Protein AF-A0A1A8WHJ1-F1 (afdb_monomer)

Mean predicted aligned error: 18.3 Å

Secondary structure (DSSP, 8-state):
-TTHHHHHHHHHHHHT-HHHHHH-HHHHHHHHHHHHHT-----TTGGG---HHHHHHHHHHHHHHHHIIIIIGGGGT-S-GGG-HHHHHHHHHHHHHHHHTT--HHHHHHHHHHHHHHHHHHHSTT-SSS--------HHHHHHHHHHHHHHHHHHHHHHHHHSS--TTHHHHHHHHHHHHHHHHHHHTTTTSTTTHHHHHHHIIIIIS-HHHHHHHHHH-HHHHHHHHHHHHSPPPPPPPPP---------------------------------THHHHHHHHHHHHHHHHHHH-GGGGG-HHHHHHHHHH--TTGGGGGGGGTTS-TTSTTHHHHHHHHHHHHHHHHHHHT-S-HHHHHHHHHHHHHHHHHHHHHHHT-SB--GGGHHHHHHHHHHHHHHHHHHT--S------SB-SSHHHHHHHHHHHHHHHHHHH--TTTT-HHHHHHHHHHHHHHHHHHHHHHEEEE-TTS-EEEES-TTT----GGGSTHHHHHHTT----S-PPPHHHHHHHTEEPHHHHHHHHHHHHHHHS----SS-----HHHHHHHHHHHHHHHHHHHHHHHHHSS-TTS--S-----------STTSSHHHHHHHS-PPPPPP--PPP-------

Radius of gyration: 35.3 Å; Cα contacts (8 Å, |Δi|>4): 463; chains: 1; bounding box: 83×111×104 Å

Structure (mmCIF, N/CA/C/O backbone):
data_AF-A0A1A8WHJ1-F1
#
_entry.id   AF-A0A1A8WHJ1-F1
#
loop_
_atom_site.group_PDB
_atom_site.id
_atom_site.type_symbol
_atom_site.label_atom_id
_atom_site.label_a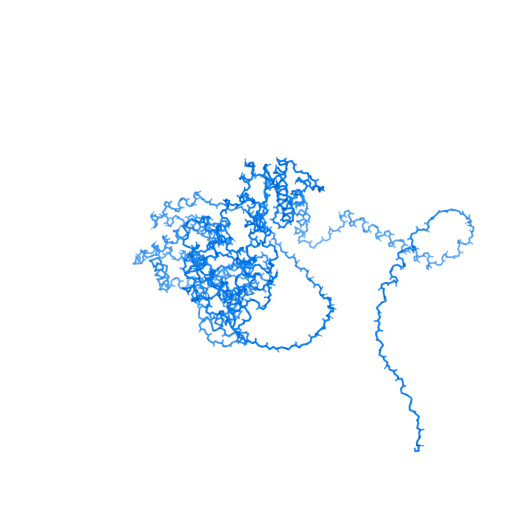lt_id
_atom_site.label_comp_id
_atom_site.label_asym_id
_atom_site.label_entity_id
_atom_site.label_seq_id
_atom_site.pdbx_PDB_ins_code
_atom_site.Cartn_x
_atom_site.Cartn_y
_atom_site.Cartn_z
_atom_site.occupancy
_atom_site.B_iso_or_equiv
_atom_site.auth_seq_id
_atom_site.auth_comp_id
_atom_site.auth_asym_id
_atom_site.auth_atom_id
_atom_site.pdbx_PDB_model_num
ATOM 1 N N . MET A 1 1 ? -6.835 -17.954 8.188 1.00 33.59 1 MET A N 1
ATOM 2 C CA . MET A 1 1 ? -8.173 -18.446 8.589 1.00 33.59 1 MET A CA 1
ATOM 3 C C . MET A 1 1 ? -8.312 -18.670 10.099 1.00 33.59 1 MET A C 1
ATOM 5 O O . MET A 1 1 ? -9.349 -18.301 10.617 1.00 33.59 1 MET A O 1
ATOM 9 N N . ALA A 1 2 ? -7.313 -19.176 10.844 1.00 36.56 2 ALA A N 1
ATOM 10 C CA . ALA A 1 2 ? -7.459 -19.392 12.301 1.00 36.56 2 ALA A CA 1
ATOM 11 C C . ALA A 1 2 ? -7.577 -18.104 13.159 1.00 36.56 2 ALA A C 1
ATOM 13 O O . ALA A 1 2 ? -8.288 -18.106 14.158 1.00 36.56 2 ALA A O 1
ATOM 14 N N . ASN A 1 3 ? -6.933 -16.998 12.761 1.00 49.59 3 ASN A N 1
ATOM 15 C CA . ASN A 1 3 ? -6.899 -15.758 13.562 1.00 49.59 3 ASN A CA 1
ATOM 16 C C . ASN A 1 3 ? -8.090 -14.814 13.323 1.00 49.59 3 ASN A C 1
ATOM 18 O O . ASN A 1 3 ? -8.398 -13.987 14.173 1.00 49.59 3 ASN A O 1
ATOM 22 N N . GLU A 1 4 ? -8.775 -14.943 12.184 1.00 54.66 4 GLU A N 1
ATOM 23 C CA . GLU A 1 4 ? -9.920 -14.096 11.813 1.00 54.66 4 GLU A CA 1
ATOM 24 C C . GLU A 1 4 ? -11.105 -14.295 12.769 1.00 54.66 4 GLU A C 1
ATOM 26 O O . GLU A 1 4 ? -11.817 -13.347 13.082 1.00 54.66 4 GLU A O 1
ATOM 31 N N . ASN A 1 5 ? -11.210 -15.495 13.344 1.00 78.44 5 ASN A N 1
ATOM 32 C CA . ASN A 1 5 ? -12.205 -15.822 14.355 1.00 78.44 5 ASN A CA 1
ATOM 33 C C . ASN A 1 5 ? -11.970 -15.096 15.696 1.00 78.44 5 ASN A C 1
ATOM 35 O O . ASN A 1 5 ? -12.920 -14.805 16.407 1.00 78.44 5 ASN A O 1
ATOM 39 N N . VAL A 1 6 ? -10.722 -14.755 16.055 1.00 91.31 6 VAL A N 1
ATOM 40 C CA . VAL A 1 6 ? -10.403 -14.192 17.384 1.00 91.31 6 VAL A CA 1
ATOM 41 C C . VAL A 1 6 ? -10.967 -12.782 17.557 1.00 91.31 6 VAL A C 1
ATOM 43 O O . VAL A 1 6 ? -11.547 -12.472 18.598 1.00 91.31 6 VAL A O 1
ATOM 46 N N . VAL A 1 7 ? -10.793 -11.929 16.545 1.00 91.88 7 VAL A N 1
ATOM 47 C CA . VAL A 1 7 ? -11.298 -10.549 16.570 1.00 91.88 7 VAL A CA 1
ATOM 48 C C . VAL A 1 7 ? -12.820 -10.553 16.526 1.00 91.88 7 VAL A C 1
ATOM 50 O O . VAL A 1 7 ? -13.457 -9.914 17.358 1.00 91.88 7 VAL A O 1
ATOM 53 N N . GLU A 1 8 ? -13.410 -11.312 15.601 1.00 90.38 8 GLU A N 1
ATOM 54 C CA . GLU A 1 8 ? -14.864 -11.379 15.444 1.00 90.38 8 GLU A CA 1
ATOM 55 C C . GLU A 1 8 ? -15.552 -11.931 16.704 1.00 90.38 8 GLU A C 1
ATOM 57 O O . GLU A 1 8 ? -16.544 -11.361 17.160 1.00 90.38 8 GLU A O 1
ATOM 62 N N . ASP A 1 9 ? -14.997 -12.979 17.321 1.00 91.00 9 ASP A N 1
ATOM 63 C CA . ASP A 1 9 ? -15.504 -13.537 18.578 1.00 91.00 9 ASP A CA 1
ATOM 64 C C . ASP A 1 9 ? -15.461 -12.515 19.720 1.00 91.00 9 ASP A C 1
ATOM 66 O O . ASP A 1 9 ? -16.411 -12.412 20.500 1.00 91.00 9 ASP A O 1
ATOM 70 N N . ALA A 1 10 ? -14.372 -11.748 19.833 1.00 93.12 10 ALA A N 1
ATOM 71 C CA . ALA A 1 10 ? -14.242 -10.723 20.863 1.00 93.12 10 ALA A CA 1
ATOM 72 C C . ALA A 1 10 ? -15.206 -9.551 20.634 1.00 93.12 10 ALA A C 1
ATOM 74 O O . ALA A 1 10 ? -15.841 -9.092 21.583 1.00 93.12 10 ALA A O 1
ATOM 75 N N . LEU A 1 11 ? -15.364 -9.097 19.386 1.00 92.50 11 LEU A N 1
ATOM 76 C CA . LEU A 1 11 ? -16.303 -8.030 19.041 1.00 92.50 11 LEU A CA 1
ATOM 77 C C . LEU A 1 11 ? -17.757 -8.453 19.296 1.00 92.50 11 LEU A C 1
ATOM 79 O O . LEU A 1 11 ? -18.494 -7.696 19.921 1.00 92.50 11 LEU A O 1
ATOM 83 N N . LYS A 1 12 ? -18.151 -9.683 18.934 1.00 92.69 12 LYS A N 1
ATOM 84 C CA . LYS A 1 12 ? -19.489 -10.226 19.247 1.00 92.69 12 LYS A CA 1
ATOM 85 C C . LYS A 1 12 ? -19.781 -10.238 20.747 1.00 92.69 12 LYS A C 1
ATOM 87 O O . LYS A 1 12 ? -20.904 -9.964 21.162 1.00 92.69 12 LYS A O 1
ATOM 92 N N . LEU A 1 13 ? -18.783 -10.549 21.574 1.00 91.31 13 LEU A N 1
ATOM 93 C CA . LEU A 1 13 ? -18.932 -10.493 23.028 1.00 91.31 13 LEU A CA 1
ATOM 94 C C . LEU A 1 13 ? -19.053 -9.061 23.557 1.00 91.31 13 LEU A C 1
ATOM 96 O O . LEU A 1 13 ? -19.834 -8.819 24.477 1.00 91.31 13 LEU A O 1
ATOM 100 N N . LEU A 1 14 ? -18.309 -8.114 22.981 1.00 92.25 14 LEU A N 1
ATOM 101 C CA . LEU A 1 14 ? -18.441 -6.698 23.326 1.00 92.25 14 LEU A CA 1
ATOM 102 C C . LEU A 1 14 ? -19.831 -6.170 22.964 1.00 92.25 14 LEU A C 1
ATOM 104 O O . LEU A 1 14 ? -20.438 -5.469 23.766 1.00 92.25 14 LEU A O 1
ATOM 108 N N . GLU A 1 15 ? -20.379 -6.558 21.815 1.00 91.94 15 GLU A N 1
ATOM 109 C CA . GLU A 1 15 ? -21.731 -6.173 21.387 1.00 91.94 15 GLU A CA 1
ATOM 110 C C . GLU A 1 15 ? -22.835 -6.654 22.338 1.00 91.94 15 GLU A C 1
ATOM 112 O O . GLU A 1 15 ? -23.868 -5.998 22.463 1.00 91.94 15 GLU A O 1
ATOM 117 N N . GLN A 1 16 ? -22.614 -7.763 23.046 1.00 90.50 16 GLN A N 1
ATOM 118 C CA . GLN A 1 16 ? -23.532 -8.273 24.071 1.00 90.50 16 GLN A CA 1
ATOM 119 C C . GLN A 1 16 ? -23.391 -7.549 25.419 1.00 90.50 16 GLN A C 1
ATOM 121 O O . GLN A 1 16 ? -24.220 -7.729 26.309 1.00 90.50 16 GLN A O 1
ATOM 126 N N . ASN A 1 17 ? -22.344 -6.743 25.602 1.00 89.62 17 ASN A N 1
ATOM 127 C CA . ASN A 1 17 ? -22.079 -6.040 26.847 1.00 89.62 17 ASN A CA 1
ATOM 128 C C . ASN A 1 17 ? -22.761 -4.656 26.857 1.00 89.62 17 ASN A C 1
ATOM 130 O O . ASN A 1 17 ? -22.430 -3.762 26.076 1.00 89.62 17 ASN A O 1
ATOM 134 N N . GLU A 1 18 ? -23.698 -4.447 27.785 1.00 88.19 18 GLU A N 1
ATOM 135 C CA . GLU A 1 18 ? -24.443 -3.183 27.906 1.00 88.19 18 GLU A CA 1
ATOM 136 C C . GLU A 1 18 ? -23.536 -1.978 28.192 1.00 88.19 18 GLU A C 1
ATOM 138 O O . GLU A 1 18 ? -23.736 -0.892 27.647 1.00 88.19 18 GLU A O 1
ATOM 143 N N . ASN A 1 19 ? -22.496 -2.159 29.010 1.00 86.94 19 ASN A N 1
ATOM 144 C CA . ASN A 1 19 ? -21.530 -1.102 29.305 1.00 86.94 19 ASN A CA 1
ATOM 145 C C . ASN A 1 19 ? -20.746 -0.705 28.040 1.00 86.94 19 ASN A C 1
ATOM 147 O O . ASN A 1 19 ? -20.539 0.479 27.789 1.00 86.94 19 ASN A O 1
ATOM 151 N N . PHE A 1 20 ? -20.375 -1.673 27.198 1.00 90.94 20 PHE A N 1
ATOM 152 C CA . PHE A 1 20 ? -19.722 -1.404 25.919 1.00 90.94 20 PHE A CA 1
ATOM 153 C C . PHE A 1 20 ? -20.630 -0.649 24.949 1.00 90.94 20 PHE A C 1
ATOM 155 O O . PHE A 1 20 ? -20.268 0.432 24.479 1.00 90.94 20 PHE A O 1
ATOM 162 N N . THR A 1 21 ? -21.823 -1.178 24.683 1.00 90.25 21 THR A N 1
ATOM 163 C CA . THR A 1 21 ? -22.760 -0.582 23.719 1.00 90.25 21 THR A CA 1
ATOM 164 C C . THR A 1 21 ? -23.226 0.817 24.140 1.00 90.25 21 THR A C 1
ATOM 166 O O . THR A 1 21 ? -23.457 1.679 23.288 1.00 90.25 21 THR A O 1
ATOM 169 N N . SER A 1 22 ? -23.296 1.087 25.449 1.00 86.25 22 SER A N 1
ATOM 170 C CA . SER A 1 22 ? -23.684 2.391 25.999 1.00 86.25 22 SER A CA 1
ATOM 171 C C . SER A 1 22 ? -22.540 3.394 26.163 1.00 86.25 22 SER A C 1
ATOM 173 O O . SER A 1 22 ? -22.824 4.592 26.165 1.00 86.25 22 SER A O 1
ATOM 175 N N . LYS A 1 23 ? -21.268 2.982 26.264 1.00 87.06 23 LYS A N 1
ATOM 176 C CA . LYS A 1 23 ? -20.134 3.913 26.468 1.00 87.06 23 LYS A CA 1
ATOM 177 C C . LYS A 1 23 ? -19.210 4.075 25.265 1.00 87.06 23 LYS A C 1
ATOM 179 O O . LYS A 1 23 ? -18.592 5.125 25.126 1.00 87.06 23 LYS A O 1
ATOM 184 N N . SER A 1 24 ? -19.126 3.087 24.379 1.00 90.12 24 SER A N 1
ATOM 185 C CA . SER A 1 24 ? -18.225 3.143 23.226 1.00 90.12 24 SER A CA 1
ATOM 186 C C . SER A 1 24 ? -18.753 4.092 22.144 1.00 90.12 24 SER A C 1
ATOM 188 O O . SER A 1 24 ? -19.655 3.752 21.376 1.00 90.12 24 SER A O 1
ATOM 190 N N . ASN A 1 25 ? -18.175 5.293 22.059 1.00 88.44 25 ASN A N 1
ATOM 191 C CA . ASN A 1 25 ? -18.531 6.283 21.035 1.00 88.44 25 ASN A CA 1
ATOM 192 C C . ASN A 1 25 ? -18.249 5.770 19.617 1.00 88.44 25 ASN A C 1
ATOM 194 O O . ASN A 1 25 ? -19.084 5.931 18.727 1.00 88.44 25 ASN A O 1
ATOM 198 N N . LEU A 1 26 ? -17.115 5.088 19.428 1.00 90.88 26 LEU A N 1
ATOM 199 C CA . LEU A 1 26 ? -16.756 4.448 18.164 1.00 90.88 26 LEU A CA 1
ATOM 200 C C . LEU A 1 26 ? -17.817 3.426 17.730 1.00 90.88 26 LEU A C 1
ATOM 202 O O . LEU A 1 26 ? -18.279 3.462 16.591 1.00 90.88 26 LEU A O 1
ATOM 206 N N . PHE A 1 27 ? -18.248 2.549 18.643 1.00 91.69 27 PHE A N 1
ATOM 207 C CA . PHE A 1 27 ? -19.274 1.548 18.345 1.00 91.69 27 PHE A CA 1
ATOM 208 C C . PHE A 1 27 ? -20.622 2.188 17.990 1.00 91.69 27 PHE A C 1
ATOM 210 O O . PHE A 1 27 ? -21.226 1.830 16.979 1.00 91.69 27 PHE A O 1
ATOM 217 N N . LYS A 1 28 ? -21.079 3.170 18.779 1.00 89.06 28 LYS A N 1
ATOM 218 C CA . LYS A 1 28 ? -22.327 3.901 18.498 1.00 89.06 28 LYS A CA 1
ATOM 219 C C . LYS A 1 28 ? -22.298 4.552 17.121 1.00 89.06 28 LYS A C 1
ATOM 221 O O . LYS A 1 28 ? -23.267 4.445 16.373 1.00 89.06 28 LYS A O 1
ATOM 226 N N . LEU A 1 29 ? -21.183 5.194 16.776 1.00 87.00 29 LEU A N 1
ATOM 227 C CA . LEU A 1 29 ? -21.024 5.816 15.473 1.00 87.00 29 LEU A CA 1
ATOM 228 C C . LEU A 1 29 ? -21.054 4.771 14.353 1.00 87.00 29 LEU A C 1
ATOM 230 O O . LEU A 1 29 ? -21.821 4.925 13.407 1.00 87.00 29 LEU A O 1
ATOM 234 N N . TYR A 1 30 ? -20.286 3.683 14.471 1.00 89.44 30 TYR A N 1
ATOM 235 C CA . TYR A 1 30 ? -20.320 2.590 13.494 1.00 89.44 30 TYR A CA 1
ATOM 236 C C . TYR A 1 30 ? -21.727 2.030 13.307 1.00 89.44 30 TYR A C 1
ATOM 238 O O . TYR A 1 30 ? -22.128 1.798 12.169 1.00 89.44 30 TYR A O 1
ATOM 246 N N . LYS A 1 31 ? -22.496 1.859 14.388 1.00 87.94 31 LYS A N 1
ATOM 247 C CA . LYS A 1 31 ? -23.885 1.400 14.323 1.00 87.94 31 LYS A CA 1
ATOM 248 C C . LYS A 1 31 ? -24.751 2.337 13.475 1.00 87.94 31 LYS A C 1
ATOM 250 O O . LYS A 1 31 ? -25.370 1.872 12.524 1.00 87.94 31 LYS A O 1
ATOM 255 N N . ILE A 1 32 ? -24.713 3.646 13.731 1.00 82.88 32 ILE A N 1
ATOM 256 C CA . ILE A 1 32 ? -25.469 4.646 12.951 1.00 82.88 32 ILE A CA 1
ATOM 257 C C . ILE A 1 32 ? -25.046 4.652 11.479 1.00 82.88 32 ILE A C 1
ATOM 259 O O . ILE A 1 32 ? -25.886 4.684 10.573 1.00 82.88 32 ILE A O 1
ATOM 263 N N . LEU A 1 33 ? -23.737 4.610 11.223 1.00 81.56 33 LEU A N 1
ATOM 264 C CA . LEU A 1 33 ? -23.197 4.583 9.865 1.00 81.56 33 LEU A CA 1
ATOM 265 C C . LEU A 1 33 ? -23.611 3.301 9.122 1.00 81.56 33 LEU A C 1
ATOM 267 O O . LEU A 1 33 ? -23.949 3.353 7.941 1.00 81.56 33 LEU A O 1
ATOM 271 N N . ASN A 1 34 ? -23.628 2.156 9.808 1.00 83.00 34 ASN A N 1
ATOM 272 C CA . ASN A 1 34 ? -24.046 0.869 9.253 1.00 83.00 34 ASN A CA 1
ATOM 273 C C . ASN A 1 34 ? -25.552 0.806 8.977 1.00 83.00 34 ASN A C 1
ATOM 275 O O . ASN A 1 34 ? -25.943 0.311 7.922 1.00 83.00 34 ASN A O 1
ATOM 279 N N . GLU A 1 35 ? -26.385 1.326 9.881 1.00 79.50 35 GLU A N 1
ATOM 280 C CA . GLU A 1 35 ? -27.836 1.434 9.677 1.00 79.50 35 GLU A CA 1
ATOM 281 C C . GLU A 1 35 ? -28.146 2.292 8.447 1.00 79.50 35 GLU A C 1
ATOM 283 O O . GLU A 1 35 ? -28.945 1.898 7.599 1.00 79.50 35 GLU A O 1
ATOM 288 N N . SER A 1 36 ? -27.432 3.410 8.290 1.00 67.31 36 SER A N 1
ATOM 289 C CA . SER A 1 36 ? -27.535 4.282 7.113 1.00 67.31 36 SER A CA 1
ATOM 290 C C . SER A 1 36 ? -27.131 3.540 5.828 1.00 67.31 36 SER A C 1
ATOM 292 O O . SER A 1 36 ? -27.851 3.568 4.828 1.00 67.31 36 SER A O 1
ATOM 294 N N . TYR A 1 37 ? -26.034 2.775 5.878 1.00 64.50 37 TYR A N 1
ATOM 295 C CA . TYR A 1 37 ? -25.508 2.005 4.743 1.00 64.50 37 TYR A CA 1
ATOM 296 C C . TYR A 1 37 ? -26.489 0.961 4.177 1.00 64.50 37 TYR A C 1
ATOM 298 O O . TYR A 1 37 ? -26.406 0.605 3.003 1.00 64.50 37 TYR A O 1
ATOM 306 N N . GLY A 1 38 ? -27.434 0.474 4.989 1.00 58.09 38 GLY A N 1
ATOM 307 C CA . GLY A 1 38 ? -28.444 -0.508 4.580 1.00 58.09 38 GLY A CA 1
ATOM 308 C C . GLY A 1 38 ? -29.696 0.073 3.911 1.00 58.09 38 GLY A C 1
ATOM 309 O O . GLY A 1 38 ? -30.545 -0.692 3.453 1.00 58.09 38 GLY A O 1
ATOM 310 N N . THR A 1 39 ? -29.861 1.399 3.851 1.00 57.88 39 THR A N 1
ATOM 311 C CA . THR A 1 39 ? -31.121 2.006 3.390 1.00 57.88 39 THR A CA 1
ATOM 312 C C . THR A 1 39 ? -31.128 2.306 1.884 1.00 57.88 39 THR A C 1
ATOM 314 O O . THR A 1 39 ? -30.307 3.048 1.348 1.00 57.88 39 THR A O 1
ATOM 317 N N . HIS A 1 40 ? -32.118 1.765 1.165 1.00 56.53 40 HIS A N 1
ATOM 318 C CA . HIS A 1 40 ? -32.286 1.937 -0.286 1.00 56.53 40 HIS A CA 1
ATOM 319 C C . HIS A 1 40 ? -32.917 3.278 -0.689 1.00 56.53 40 HIS A C 1
ATOM 321 O O . HIS A 1 40 ? -33.698 3.325 -1.637 1.00 56.53 40 HIS A O 1
ATOM 327 N N . ILE A 1 41 ? -32.603 4.378 -0.006 1.00 59.56 41 ILE A N 1
ATOM 328 C CA . ILE A 1 41 ? -33.187 5.674 -0.366 1.00 59.56 41 ILE A CA 1
ATOM 329 C C . ILE A 1 41 ? -32.531 6.141 -1.679 1.00 59.56 41 ILE A C 1
ATOM 331 O O . ILE A 1 41 ? -31.319 6.366 -1.705 1.00 59.56 41 ILE A O 1
ATOM 335 N N . PRO A 1 42 ? -33.273 6.245 -2.799 1.00 58.28 42 PRO A N 1
ATOM 336 C CA . PRO A 1 42 ? -32.710 6.697 -4.062 1.00 58.28 42 PRO A CA 1
ATOM 337 C C . PRO A 1 42 ? -32.362 8.175 -3.956 1.00 58.28 42 PRO A C 1
ATOM 339 O O . PRO A 1 42 ? -33.173 8.974 -3.489 1.00 58.28 42 PRO A O 1
ATOM 342 N N . THR A 1 43 ? -31.184 8.553 -4.440 1.00 60.25 43 THR A N 1
ATOM 343 C CA . THR A 1 43 ? -30.739 9.942 -4.380 1.00 60.25 43 THR A CA 1
ATOM 344 C C . THR A 1 43 ? -30.365 10.480 -5.764 1.00 60.25 43 THR A C 1
ATOM 346 O O . THR A 1 43 ? -29.796 9.752 -6.587 1.00 60.25 43 THR A O 1
ATOM 349 N N . PRO A 1 44 ? -30.664 11.758 -6.073 1.00 60.34 44 PRO A N 1
ATOM 350 C CA . PRO A 1 44 ? -30.485 12.296 -7.423 1.00 60.34 44 PRO A CA 1
ATOM 351 C C . PRO A 1 44 ? -29.032 12.306 -7.921 1.00 60.34 44 PRO A C 1
ATOM 353 O O . PRO A 1 44 ? -28.806 12.201 -9.127 1.00 60.34 44 PRO A O 1
ATOM 356 N N . LYS A 1 45 ? -28.036 12.438 -7.028 1.00 62.16 45 LYS A N 1
ATOM 357 C CA . LYS A 1 45 ? -26.615 12.511 -7.420 1.00 62.16 45 LYS A CA 1
ATOM 358 C C . LYS A 1 45 ? -25.998 11.131 -7.661 1.00 62.16 45 LYS A C 1
ATOM 360 O O . LYS A 1 45 ? -25.186 10.995 -8.574 1.00 62.16 45 LYS A O 1
ATOM 365 N N . CYS A 1 46 ? -26.408 10.113 -6.903 1.00 62.81 46 CYS A N 1
ATOM 366 C CA . CYS A 1 46 ? -25.836 8.765 -6.979 1.00 62.81 46 CYS A CA 1
ATOM 367 C C . CYS A 1 46 ? -26.463 7.869 -8.051 1.00 62.81 46 CYS A C 1
ATOM 369 O O . CYS A 1 46 ? -25.835 6.909 -8.488 1.00 62.81 46 CYS A O 1
ATOM 371 N N . ASN A 1 47 ? -27.665 8.196 -8.533 1.00 59.50 47 ASN A N 1
ATOM 372 C CA . ASN A 1 47 ? -28.354 7.417 -9.570 1.00 59.50 47 ASN A CA 1
ATOM 373 C C . ASN A 1 47 ? -27.709 7.517 -10.972 1.00 59.50 47 ASN A C 1
ATOM 375 O O . ASN A 1 47 ? -28.157 6.845 -11.896 1.00 59.50 47 ASN A O 1
ATOM 379 N N . LYS A 1 48 ? -26.663 8.340 -11.151 1.00 56.75 48 LYS A N 1
ATOM 380 C CA . LYS A 1 48 ? -25.878 8.416 -12.400 1.00 56.75 48 LYS A CA 1
ATOM 381 C C . LYS A 1 48 ? -24.811 7.322 -12.521 1.00 56.75 48 LYS A C 1
ATOM 383 O O . LYS A 1 48 ? -24.205 7.190 -13.581 1.00 56.75 48 LYS A O 1
ATOM 388 N N . VAL A 1 49 ? -24.551 6.573 -11.451 1.00 59.91 49 VAL A N 1
ATOM 389 C CA . VAL A 1 49 ? -23.585 5.470 -11.447 1.00 59.91 49 VAL A CA 1
ATOM 390 C C . VAL A 1 49 ? -24.328 4.173 -11.752 1.00 59.91 49 VAL A C 1
ATOM 392 O O . VAL A 1 49 ? -25.317 3.876 -11.095 1.00 59.91 49 VAL A O 1
ATOM 395 N N . SER A 1 50 ? -23.879 3.408 -12.748 1.00 57.03 50 SER A N 1
ATOM 396 C CA . SER A 1 50 ? -24.555 2.176 -13.185 1.00 57.03 50 SER A CA 1
ATOM 397 C C . SER A 1 50 ? -24.143 0.923 -12.404 1.00 57.03 50 SER A C 1
ATOM 399 O O . SER A 1 50 ? -24.873 -0.064 -12.413 1.00 57.03 50 SER A O 1
ATOM 401 N N . ASP A 1 51 ? -22.988 0.933 -11.729 1.00 67.12 51 ASP A N 1
ATOM 402 C CA . ASP A 1 51 ? -22.522 -0.206 -10.930 1.00 67.12 51 ASP A CA 1
ATOM 403 C C . ASP A 1 51 ? -23.200 -0.213 -9.550 1.00 67.12 51 ASP A C 1
ATOM 405 O O . ASP A 1 51 ? -22.931 0.641 -8.701 1.00 67.12 51 ASP A O 1
ATOM 409 N N . LEU A 1 52 ? -24.054 -1.215 -9.313 1.00 64.31 52 LEU A N 1
ATOM 410 C CA . LEU A 1 52 ? -24.760 -1.439 -8.046 1.00 64.31 52 LEU A CA 1
ATOM 411 C C . LEU A 1 52 ? -23.820 -1.480 -6.831 1.00 64.31 52 LEU A C 1
ATOM 413 O O . LEU A 1 52 ? -24.213 -1.033 -5.752 1.00 64.31 52 LEU A O 1
ATOM 417 N N . LYS A 1 53 ? -22.575 -1.951 -6.998 1.00 67.50 53 LYS A N 1
ATOM 418 C CA . LYS A 1 53 ? -21.575 -1.964 -5.919 1.00 67.50 53 LYS A CA 1
ATOM 419 C C . LYS A 1 53 ? -21.121 -0.558 -5.532 1.00 67.50 53 LYS A C 1
ATOM 421 O O . LYS A 1 53 ? -20.723 -0.347 -4.398 1.00 67.50 53 LYS A O 1
ATOM 426 N N . VAL A 1 54 ? -21.195 0.409 -6.440 1.00 68.38 54 VAL A N 1
ATOM 427 C CA . VAL A 1 54 ? -20.782 1.800 -6.197 1.00 68.38 54 VAL A CA 1
ATOM 428 C C . VAL A 1 54 ? -21.953 2.658 -5.715 1.00 68.38 54 VAL A C 1
ATOM 430 O O . VAL A 1 54 ? -21.772 3.560 -4.896 1.00 68.38 54 VAL A O 1
ATOM 433 N N . ILE A 1 55 ? -23.172 2.340 -6.163 1.00 72.94 55 ILE A N 1
ATOM 434 C CA . ILE A 1 55 ? -24.397 3.047 -5.765 1.00 72.94 55 ILE A CA 1
ATOM 435 C C . ILE A 1 55 ? -24.592 3.027 -4.241 1.00 72.94 55 ILE A C 1
ATOM 437 O O . ILE A 1 55 ? -24.961 4.052 -3.669 1.00 72.94 55 ILE A O 1
ATOM 441 N N . GLN A 1 56 ? -24.333 1.896 -3.575 1.00 72.31 56 GLN A N 1
ATOM 442 C CA . GLN A 1 56 ? -24.579 1.755 -2.132 1.00 72.31 56 GLN A CA 1
ATOM 443 C C . GLN A 1 56 ? -23.650 2.628 -1.266 1.00 72.31 56 GLN A C 1
ATOM 445 O O . GLN A 1 56 ? -24.160 3.450 -0.497 1.00 72.31 56 GLN A O 1
ATOM 450 N N . PRO A 1 57 ? -22.312 2.581 -1.434 1.00 70.06 57 PRO A N 1
ATOM 451 C CA . PRO A 1 57 ? -21.417 3.551 -0.810 1.00 70.06 57 PRO A CA 1
ATOM 452 C C . PRO A 1 57 ? -21.789 5.001 -1.128 1.00 70.06 57 PRO A C 1
ATOM 454 O O . PRO A 1 57 ? -21.777 5.834 -0.231 1.00 70.06 57 PRO A O 1
ATOM 457 N N . CYS A 1 58 ? -22.174 5.309 -2.374 1.00 72.62 58 CYS A N 1
ATOM 458 C CA . CYS A 1 58 ? -22.574 6.664 -2.762 1.00 72.62 58 CYS A CA 1
ATOM 459 C C . CYS A 1 58 ? -23.772 7.181 -1.951 1.00 72.62 58 CYS A C 1
ATOM 461 O O . CYS A 1 58 ? -23.738 8.291 -1.423 1.00 72.62 58 CYS A O 1
ATOM 463 N N . ARG A 1 59 ? -24.827 6.372 -1.821 1.00 73.94 59 ARG A N 1
ATOM 464 C CA . ARG A 1 59 ? -26.028 6.745 -1.056 1.00 73.94 59 ARG A CA 1
ATOM 465 C C . ARG A 1 59 ? -25.723 6.902 0.427 1.00 73.94 59 ARG A C 1
ATOM 467 O O . ARG A 1 59 ? -26.149 7.874 1.046 1.00 73.94 59 ARG A O 1
ATOM 474 N N . SER A 1 60 ? -24.920 5.986 0.962 1.00 73.50 60 SER A N 1
ATOM 475 C CA . SER A 1 60 ? -24.439 6.042 2.345 1.00 73.50 60 SER A CA 1
ATOM 476 C C . SER A 1 60 ? -23.693 7.344 2.612 1.00 73.50 60 SER A C 1
ATOM 478 O O . SER A 1 60 ? -23.925 8.004 3.619 1.00 73.50 60 SER A O 1
ATOM 480 N N . LEU A 1 61 ? -22.840 7.759 1.676 1.00 74.38 61 LEU A N 1
ATOM 481 C CA . LEU A 1 61 ? -22.093 9.004 1.776 1.00 74.38 61 LEU A CA 1
ATOM 482 C C . LEU A 1 61 ? -22.987 10.235 1.864 1.00 74.38 61 LEU A C 1
ATOM 484 O O . LEU A 1 61 ? -22.743 11.102 2.697 1.00 74.38 61 LEU A O 1
ATOM 488 N N . GLU A 1 62 ? -24.037 10.318 1.054 1.00 75.50 62 GLU A N 1
ATOM 489 C CA . GLU A 1 62 ? -24.962 11.450 1.134 1.00 75.50 62 GLU A CA 1
ATOM 490 C C . GLU A 1 62 ? -25.731 11.486 2.454 1.00 75.50 62 GLU A C 1
ATOM 492 O O . GLU A 1 62 ? -25.950 12.561 3.012 1.00 75.50 62 GLU A O 1
ATOM 497 N N . GLN A 1 63 ? -26.098 10.328 2.996 1.00 72.62 63 GLN A N 1
ATOM 498 C CA . GLN A 1 63 ? -26.727 10.264 4.313 1.00 72.62 63 GLN A CA 1
ATOM 499 C C . GLN A 1 63 ? -25.771 10.704 5.420 1.00 72.62 63 GLN A C 1
ATOM 501 O O . GLN A 1 63 ? -26.153 11.508 6.268 1.00 72.62 63 GLN A O 1
ATOM 506 N N . ILE A 1 64 ? -24.511 10.264 5.363 1.00 76.25 64 ILE A N 1
ATOM 507 C CA . ILE A 1 64 ? -23.451 10.714 6.274 1.00 76.25 64 ILE A CA 1
ATOM 508 C C . ILE A 1 64 ? -23.302 12.235 6.210 1.00 76.25 64 ILE A C 1
ATOM 510 O O . ILE A 1 64 ? -23.228 12.893 7.246 1.00 76.25 64 ILE A O 1
ATOM 514 N N . MET A 1 65 ? -23.315 12.812 5.005 1.00 77.25 65 MET A N 1
ATOM 515 C CA . MET A 1 65 ? -23.241 14.262 4.822 1.00 77.25 65 MET A CA 1
ATOM 516 C C . MET A 1 65 ? -24.420 14.999 5.466 1.00 77.25 65 MET A C 1
ATOM 518 O O . MET A 1 65 ? -24.210 16.048 6.078 1.00 77.25 65 MET A O 1
ATOM 522 N N . ASN A 1 66 ? -25.638 14.467 5.330 1.00 78.44 66 ASN A N 1
ATOM 523 C CA . ASN A 1 66 ? -26.857 15.089 5.853 1.00 78.44 66 ASN A CA 1
ATOM 524 C C . ASN A 1 66 ? -26.949 14.994 7.384 1.00 78.44 66 ASN A C 1
ATOM 526 O O . ASN A 1 66 ? -27.406 15.932 8.033 1.00 78.44 66 ASN A O 1
ATOM 530 N N . SER A 1 67 ? -26.476 13.890 7.962 1.00 76.25 67 SER A N 1
ATOM 531 C CA . SER A 1 67 ? -26.548 13.618 9.402 1.00 76.25 67 SER A CA 1
ATOM 532 C C . SER A 1 67 ? -25.346 14.147 10.196 1.00 76.25 67 SER A C 1
ATOM 534 O O . SER A 1 67 ? -25.351 14.083 11.427 1.00 76.25 67 SER A O 1
ATOM 536 N N . TRP A 1 68 ? -24.322 14.688 9.521 1.00 79.06 68 TRP A N 1
ATOM 537 C CA . TRP A 1 68 ? -23.028 15.028 10.125 1.00 79.06 68 TRP A CA 1
ATOM 538 C C . TRP A 1 68 ? -23.136 15.918 11.374 1.00 79.06 68 TRP A C 1
ATOM 540 O O . TRP A 1 68 ? -22.673 15.542 12.445 1.00 79.06 68 TRP A O 1
ATOM 550 N N . ASN A 1 69 ? -23.779 17.082 11.265 1.00 78.94 69 ASN A N 1
ATOM 551 C CA . ASN A 1 69 ? -23.796 18.062 12.359 1.00 78.94 69 ASN A CA 1
ATOM 552 C C . ASN A 1 69 ? -24.713 17.647 13.520 1.00 78.94 69 ASN A C 1
ATOM 554 O O . ASN A 1 69 ? -24.398 17.917 14.672 1.00 78.94 69 ASN A O 1
ATOM 558 N N . ASN A 1 70 ? -25.844 17.004 13.220 1.00 77.50 70 ASN A N 1
ATOM 559 C CA . ASN A 1 70 ? -26.902 16.767 14.207 1.00 77.50 70 ASN A CA 1
ATOM 560 C C . ASN A 1 70 ? -26.771 15.415 14.923 1.00 77.50 70 ASN A C 1
ATOM 562 O O . ASN A 1 70 ? -27.294 15.263 16.021 1.00 77.50 70 ASN A O 1
ATOM 566 N N . ILE A 1 71 ? -26.121 14.429 14.294 1.00 75.81 71 ILE A N 1
ATOM 567 C CA . ILE A 1 71 ? -26.053 13.047 14.794 1.00 75.81 71 ILE A CA 1
ATOM 568 C C . ILE A 1 71 ? -24.604 12.596 14.983 1.00 75.81 71 ILE A C 1
ATOM 570 O O . ILE A 1 71 ? -24.280 12.004 16.007 1.00 75.81 71 ILE A O 1
ATOM 574 N N . ILE A 1 72 ? -23.725 12.878 14.018 1.00 79.94 72 ILE A N 1
ATOM 575 C CA . ILE A 1 72 ? -22.347 12.365 14.039 1.00 79.94 72 ILE A CA 1
ATOM 576 C C . ILE A 1 72 ? -21.476 13.174 15.004 1.00 79.94 72 ILE A C 1
ATOM 578 O O . ILE A 1 72 ? -20.880 12.597 15.908 1.00 79.94 72 ILE A O 1
ATOM 582 N N . LEU A 1 73 ? -21.446 14.502 14.865 1.00 78.50 73 LEU A N 1
ATOM 583 C CA . LEU A 1 73 ? -20.587 15.380 15.667 1.00 78.50 73 LEU A CA 1
ATOM 584 C C . LEU A 1 73 ? -20.820 15.257 17.193 1.00 78.50 73 LEU A C 1
ATOM 586 O O . LEU A 1 73 ? -19.829 15.131 17.919 1.00 78.50 73 LEU A O 1
ATOM 590 N N . PRO A 1 74 ? -22.073 15.193 17.702 1.00 78.88 74 PRO A N 1
ATOM 591 C CA . PRO A 1 74 ? -22.324 15.051 19.139 1.00 78.88 74 PRO A CA 1
ATOM 592 C C . PRO A 1 74 ? -21.766 13.760 19.752 1.00 78.88 74 PRO A C 1
ATOM 594 O O . PRO A 1 74 ? -21.377 13.757 20.915 1.00 78.88 74 PRO A O 1
ATOM 597 N N . LEU A 1 75 ? -21.674 12.665 18.986 1.00 75.12 75 LEU A N 1
ATOM 598 C CA . LEU A 1 75 ? -21.160 11.384 19.490 1.00 75.12 75 LEU A CA 1
ATOM 599 C C . LEU A 1 75 ? -19.664 11.402 19.801 1.00 75.12 75 LEU A C 1
ATOM 601 O O . LEU A 1 75 ? -19.176 10.528 20.513 1.00 75.12 75 LEU A O 1
ATOM 605 N N . CYS A 1 76 ? -18.933 12.378 19.275 1.00 72.88 76 CYS A N 1
ATOM 606 C CA . CYS A 1 76 ? -17.500 12.504 19.504 1.00 72.88 76 CYS A CA 1
ATOM 607 C C . CYS A 1 76 ? -17.156 13.519 20.596 1.00 72.88 76 CYS A C 1
ATOM 609 O O . CYS A 1 76 ? -15.979 13.835 20.744 1.00 72.88 76 CYS A O 1
ATOM 611 N N . ASN A 1 77 ? -18.152 14.004 21.356 1.00 59.91 77 ASN A N 1
ATOM 612 C CA . ASN A 1 77 ? -17.986 14.964 22.454 1.00 59.91 77 ASN A CA 1
ATOM 613 C C . ASN A 1 77 ? -17.121 16.177 22.065 1.00 59.91 77 ASN A C 1
ATOM 615 O O . ASN A 1 77 ? -16.268 16.611 22.835 1.00 59.91 77 ASN A O 1
ATOM 619 N N . SER A 1 78 ? -17.301 16.690 20.846 1.00 53.75 78 SER A N 1
ATOM 620 C CA . SER A 1 78 ? -16.491 17.777 20.303 1.00 53.75 78 SER A CA 1
ATOM 621 C C . SER A 1 78 ? -17.381 18.932 19.854 1.00 53.75 78 SER A C 1
ATOM 623 O O . SER A 1 78 ? -18.293 18.742 19.052 1.00 53.75 78 SER A O 1
ATOM 625 N N . GLU A 1 79 ? -17.096 20.134 20.361 1.00 49.56 79 GLU A N 1
ATOM 626 C CA . GLU A 1 79 ? -17.712 21.389 19.902 1.00 49.56 79 GLU A CA 1
ATOM 627 C C . GLU A 1 79 ? -17.058 21.906 18.602 1.00 49.56 79 GLU A C 1
ATOM 629 O O . GLU A 1 79 ? -17.629 22.752 17.912 1.00 49.56 79 GLU A O 1
ATOM 634 N N . VAL A 1 80 ? -15.877 21.378 18.230 1.00 49.97 80 VAL A N 1
ATOM 635 C CA . VAL A 1 80 ? -15.042 21.865 17.120 1.00 49.97 80 VAL A CA 1
ATOM 636 C C . VAL A 1 80 ? -14.575 20.719 16.216 1.00 49.97 80 VAL A C 1
ATOM 638 O O . VAL A 1 80 ? -13.754 19.882 16.576 1.00 49.97 80 VAL A O 1
ATOM 641 N N . VAL A 1 81 ? -15.025 20.757 14.962 1.00 50.88 81 VAL A N 1
ATOM 642 C CA . VAL A 1 81 ? -14.737 19.787 13.889 1.00 50.88 81 VAL A CA 1
ATOM 643 C C . VAL A 1 81 ? -13.255 19.393 13.746 1.00 50.88 81 VAL A C 1
ATOM 645 O O . VAL A 1 81 ? -12.958 18.222 13.502 1.00 50.88 81 VAL A O 1
ATOM 648 N N . LYS A 1 82 ? -12.339 20.358 13.907 1.00 45.28 82 LYS A N 1
ATOM 649 C CA . LYS A 1 82 ? -10.899 20.232 13.617 1.00 45.28 82 LYS A CA 1
ATOM 650 C C . LYS A 1 82 ? -10.148 19.292 14.576 1.00 45.28 82 LYS A C 1
ATOM 652 O O . LYS A 1 82 ? -9.063 18.828 14.249 1.00 45.28 82 LYS A O 1
ATOM 657 N N . GLU A 1 83 ? -10.750 18.984 15.725 1.00 51.91 83 GLU A N 1
ATOM 658 C CA . GLU A 1 83 ? -10.208 18.085 16.756 1.00 51.91 83 GLU A CA 1
ATOM 659 C C . GLU A 1 83 ? -11.101 16.850 16.973 1.00 51.91 83 GLU A C 1
ATOM 661 O O . GLU A 1 83 ? -10.931 16.098 17.934 1.00 51.91 83 GLU A O 1
ATOM 666 N N . SER A 1 84 ? -12.095 16.626 16.103 1.00 61.16 84 SER A N 1
ATOM 667 C CA . SER A 1 84 ? -13.076 15.572 16.341 1.00 61.16 84 SER A CA 1
ATOM 668 C C . SER A 1 84 ? -12.526 14.190 15.965 1.00 61.16 84 SER A C 1
ATOM 670 O O . SER A 1 84 ? -12.282 13.884 14.795 1.00 61.16 84 SER A O 1
ATOM 672 N N . LYS A 1 85 ? -12.449 13.292 16.958 1.00 78.00 85 LYS A N 1
ATOM 673 C CA . LYS A 1 85 ? -12.251 11.839 16.764 1.00 78.00 85 LYS A CA 1
ATOM 674 C C . LYS A 1 85 ? -13.214 11.226 15.731 1.00 78.00 85 LYS A C 1
ATOM 676 O O . LYS A 1 85 ? -12.946 10.165 15.182 1.00 78.00 85 LYS A O 1
ATOM 681 N N . CYS A 1 86 ? -14.328 11.896 15.432 1.00 81.31 86 CYS A N 1
ATOM 682 C CA . CYS A 1 86 ? -15.295 11.505 14.407 1.00 81.31 86 CYS A CA 1
ATOM 683 C C . CYS A 1 86 ? -14.669 11.309 13.026 1.00 81.31 86 CYS A C 1
ATOM 685 O O . CYS A 1 86 ? -15.091 10.422 12.287 1.00 81.31 86 CYS A O 1
ATOM 687 N N . CYS A 1 87 ? -13.680 12.124 12.669 1.00 82.94 87 CYS A N 1
ATOM 688 C CA . CYS A 1 87 ? -13.012 12.020 11.379 1.00 82.94 87 CYS A CA 1
ATOM 689 C C . CYS A 1 87 ? -12.146 10.761 11.302 1.00 82.94 87 CYS A C 1
ATOM 691 O O . CYS A 1 87 ? -12.248 10.020 10.323 1.00 82.94 87 CYS A O 1
ATOM 693 N N . ASP A 1 88 ? -11.409 10.453 12.373 1.00 86.25 88 ASP A N 1
ATOM 694 C CA . ASP A 1 88 ? -10.702 9.179 12.519 1.00 86.25 88 ASP A CA 1
ATOM 695 C C . ASP A 1 88 ? -11.675 8.007 12.438 1.00 86.25 88 ASP A C 1
ATOM 697 O O . ASP A 1 88 ? -11.501 7.103 11.624 1.00 86.25 88 ASP A O 1
ATOM 701 N N . TYR A 1 89 ? -12.760 8.056 13.211 1.00 88.88 89 TYR A N 1
ATOM 702 C CA . TYR A 1 89 ? -13.758 6.993 13.225 1.00 88.88 89 TYR A CA 1
ATOM 703 C C . TYR A 1 89 ? -14.383 6.789 11.839 1.00 88.88 89 TYR A C 1
ATOM 705 O O . TYR A 1 89 ? -14.549 5.654 11.400 1.00 88.88 89 TYR A O 1
ATOM 713 N N . LEU A 1 90 ? -14.683 7.861 11.098 1.00 87.25 90 LEU A N 1
ATOM 714 C CA . LEU A 1 90 ? -15.222 7.749 9.743 1.00 87.25 90 LEU A CA 1
ATOM 715 C C . LEU A 1 90 ? -14.218 7.109 8.777 1.00 87.25 90 LEU A C 1
ATOM 717 O O . LEU A 1 90 ? -14.608 6.289 7.945 1.00 87.25 90 LEU A O 1
ATOM 721 N N . ILE A 1 91 ? -12.936 7.465 8.879 1.00 88.81 91 ILE A N 1
ATOM 722 C CA . ILE A 1 91 ? -11.867 6.876 8.063 1.00 88.81 91 ILE A CA 1
ATOM 723 C C . ILE A 1 91 ? -11.743 5.374 8.352 1.00 88.81 91 ILE A C 1
ATOM 725 O O . ILE A 1 91 ? -11.676 4.568 7.424 1.00 88.81 91 ILE A O 1
ATOM 729 N N . GLN A 1 92 ? -11.779 4.982 9.623 1.00 91.75 92 GLN A N 1
ATOM 730 C CA . GLN A 1 92 ? -11.662 3.579 10.031 1.00 91.75 92 GLN A CA 1
ATOM 731 C C . GLN A 1 92 ? -12.927 2.776 9.684 1.00 91.75 92 GLN A C 1
ATOM 733 O O . GLN A 1 92 ? -12.848 1.610 9.286 1.00 91.75 92 GLN A O 1
ATOM 738 N N . TRP A 1 93 ? -14.101 3.414 9.718 1.00 90.31 93 TRP A N 1
ATOM 739 C CA . TRP A 1 93 ? -15.339 2.845 9.185 1.00 90.31 93 TRP A CA 1
ATOM 740 C C . TRP A 1 93 ? -15.259 2.618 7.670 1.00 90.31 93 TRP A C 1
ATOM 742 O O . TRP A 1 93 ? -15.596 1.534 7.191 1.00 90.31 93 TRP A O 1
ATOM 752 N N . LEU A 1 94 ? -14.765 3.607 6.914 1.00 89.25 94 LEU A N 1
ATOM 753 C CA . LEU A 1 94 ? -14.544 3.499 5.471 1.00 89.25 94 LEU A CA 1
ATOM 754 C C . LEU A 1 94 ? -13.615 2.330 5.137 1.00 89.25 94 LEU A C 1
ATOM 756 O O . LEU A 1 94 ? -13.920 1.554 4.233 1.00 89.25 94 LEU A O 1
ATOM 760 N N . TYR A 1 95 ? -12.501 2.185 5.859 1.00 91.00 95 TYR A N 1
ATOM 761 C CA . TYR A 1 95 ? -11.591 1.055 5.677 1.00 91.00 95 TYR A CA 1
ATOM 762 C C . TYR A 1 95 ? -12.304 -0.280 5.906 1.00 91.00 95 TYR A C 1
ATOM 764 O O . TYR A 1 95 ? -12.169 -1.174 5.074 1.00 91.00 95 TYR A O 1
ATOM 772 N N . GLY A 1 96 ? -13.149 -0.379 6.940 1.00 90.12 96 GLY A N 1
ATOM 773 C CA . GLY A 1 96 ? -14.041 -1.525 7.148 1.00 90.12 96 GLY A CA 1
ATOM 774 C C . GLY A 1 96 ? -14.911 -1.823 5.924 1.00 90.12 96 GLY A C 1
ATOM 775 O O . GLY A 1 96 ? -14.903 -2.934 5.404 1.00 90.12 96 GLY A O 1
ATOM 776 N N . LYS A 1 97 ? -15.584 -0.806 5.373 1.00 87.06 97 LYS A N 1
ATOM 777 C CA . LYS A 1 97 ? -16.423 -0.981 4.176 1.00 87.06 97 LYS A CA 1
ATOM 778 C C . LYS A 1 97 ? -15.644 -1.380 2.933 1.00 87.06 97 LYS A C 1
ATOM 780 O O . LYS A 1 97 ? -16.156 -2.163 2.138 1.00 87.06 97 LYS A O 1
ATOM 785 N N . LEU A 1 98 ? -14.423 -0.880 2.755 1.00 86.81 98 LEU A N 1
ATOM 786 C CA . LEU A 1 98 ? -13.560 -1.278 1.641 1.00 86.81 98 LEU A CA 1
ATOM 787 C C . LEU A 1 98 ? -13.136 -2.751 1.732 1.00 86.81 98 LEU A C 1
ATOM 789 O O . LEU A 1 98 ? -13.022 -3.411 0.696 1.00 86.81 98 LEU A O 1
ATOM 793 N N . ILE A 1 99 ? -12.947 -3.269 2.949 1.00 87.44 99 ILE A N 1
ATOM 794 C CA . ILE A 1 99 ? -12.663 -4.686 3.201 1.00 87.44 99 ILE A CA 1
ATOM 795 C C . ILE A 1 99 ? -13.901 -5.530 2.858 1.00 87.44 99 ILE A C 1
ATOM 797 O O . ILE A 1 99 ? -13.812 -6.415 1.999 1.00 87.44 99 ILE A O 1
ATOM 801 N N . ASP A 1 100 ? -15.052 -5.196 3.451 1.00 84.50 100 ASP A N 1
ATOM 802 C CA . ASP A 1 100 ? -16.305 -5.960 3.342 1.00 84.50 100 ASP A CA 1
ATOM 803 C C . ASP A 1 100 ? -16.890 -5.950 1.921 1.00 84.50 100 ASP A C 1
ATOM 805 O O . ASP A 1 100 ? -17.395 -6.955 1.421 1.00 84.50 100 ASP A O 1
ATOM 809 N N . GLY A 1 101 ? -16.833 -4.800 1.244 1.00 75.81 101 GLY A N 1
ATOM 810 C CA . GLY A 1 101 ? -17.530 -4.575 -0.025 1.00 75.81 101 GLY A CA 1
ATOM 811 C C . GLY A 1 101 ? -16.920 -5.286 -1.234 1.00 75.81 101 GLY A C 1
ATOM 812 O O . GLY A 1 101 ? -17.523 -5.288 -2.311 1.00 75.81 101 GLY A O 1
ATOM 813 N N . ASN A 1 102 ? -15.731 -5.883 -1.077 1.00 71.69 102 ASN A N 1
ATOM 814 C CA . ASN A 1 102 ? -14.971 -6.552 -2.136 1.00 71.69 102 ASN A CA 1
ATOM 815 C C . ASN A 1 102 ? -14.986 -5.770 -3.468 1.00 71.69 102 ASN A C 1
ATOM 817 O O . ASN A 1 102 ? -15.334 -6.292 -4.537 1.00 71.69 102 ASN A O 1
ATOM 821 N N . PHE A 1 103 ? -14.690 -4.473 -3.369 1.00 77.69 103 PHE A N 1
ATOM 822 C CA . PHE A 1 103 ? -14.677 -3.559 -4.502 1.00 77.69 103 PHE A CA 1
ATOM 823 C C . PHE A 1 103 ? -13.494 -3.857 -5.421 1.00 77.69 103 PHE A C 1
ATOM 825 O O . PHE A 1 103 ? -12.434 -4.275 -4.970 1.00 77.69 103 PHE A O 1
ATOM 832 N N . ASN A 1 104 ? -13.663 -3.620 -6.722 1.00 74.12 104 ASN A N 1
ATOM 833 C CA . ASN A 1 104 ? -12.523 -3.580 -7.637 1.00 74.12 104 ASN A CA 1
ATOM 834 C C . ASN A 1 104 ? -11.721 -2.274 -7.425 1.00 74.12 104 ASN A C 1
ATOM 836 O O . ASN A 1 104 ? -12.128 -1.402 -6.647 1.00 74.12 104 ASN A O 1
ATOM 840 N N . TYR A 1 105 ? -10.589 -2.122 -8.109 1.00 75.69 105 TYR A N 1
ATOM 841 C CA . TYR A 1 105 ? -9.721 -0.954 -7.953 1.00 75.69 105 TYR A CA 1
ATOM 842 C C . TYR A 1 105 ? -10.435 0.354 -8.321 1.00 75.69 105 TYR A C 1
ATOM 844 O O . TYR A 1 105 ? -10.399 1.315 -7.552 1.00 75.69 105 TYR A O 1
ATOM 852 N N . SER A 1 106 ? -11.149 0.380 -9.450 1.00 74.06 106 SER A N 1
ATOM 853 C CA . SER A 1 106 ? -11.890 1.560 -9.924 1.00 74.06 106 SER A CA 1
ATOM 854 C C . SER A 1 106 ? -12.945 2.020 -8.918 1.00 74.06 106 SER A C 1
ATOM 856 O O . SER A 1 106 ? -13.041 3.205 -8.597 1.00 74.06 106 SER A O 1
ATOM 858 N N . ASN A 1 107 ? -13.709 1.072 -8.382 1.00 78.12 107 ASN A N 1
ATOM 859 C CA . ASN A 1 107 ? -14.750 1.318 -7.394 1.00 78.12 107 ASN A CA 1
ATOM 860 C C . ASN A 1 107 ? -14.127 1.798 -6.080 1.00 78.12 107 ASN A C 1
ATOM 862 O O . ASN A 1 107 ? -14.628 2.743 -5.479 1.00 78.12 107 ASN A O 1
ATOM 866 N N . SER A 1 108 ? -12.992 1.220 -5.677 1.00 81.50 108 SER A N 1
ATOM 867 C CA . SER A 1 108 ? -12.240 1.659 -4.497 1.00 81.50 108 SER A CA 1
ATOM 868 C C . SER A 1 108 ? -11.729 3.094 -4.654 1.00 81.50 108 SER A C 1
ATOM 870 O O . SER A 1 108 ? -11.914 3.901 -3.748 1.00 81.50 108 SER A O 1
ATOM 872 N N . ILE A 1 109 ? -11.154 3.456 -5.811 1.00 79.31 109 ILE A N 1
ATOM 873 C CA . ILE A 1 109 ? -10.761 4.843 -6.126 1.00 79.31 109 ILE A CA 1
ATOM 874 C C . ILE A 1 109 ? -11.955 5.775 -6.021 1.00 79.31 109 ILE A C 1
ATOM 876 O O . ILE A 1 109 ? -11.852 6.855 -5.439 1.00 79.31 109 ILE A O 1
ATOM 880 N N . TRP A 1 110 ? -13.072 5.379 -6.626 1.00 78.31 110 TRP A N 1
ATOM 881 C CA . TRP A 1 110 ? -14.269 6.197 -6.647 1.00 78.31 110 TRP A CA 1
ATOM 882 C C . TRP A 1 110 ? -14.761 6.465 -5.221 1.00 78.31 110 TRP A C 1
ATOM 884 O O . TRP A 1 110 ? -14.982 7.620 -4.862 1.00 78.31 110 TRP A O 1
ATOM 894 N N . ILE A 1 111 ? -14.824 5.422 -4.388 1.00 81.25 111 ILE A N 1
ATOM 895 C CA . ILE A 1 111 ? -15.189 5.516 -2.971 1.00 81.25 111 ILE A CA 1
ATOM 896 C C . ILE A 1 111 ? -14.208 6.434 -2.241 1.00 81.25 111 ILE A C 1
ATOM 898 O O . ILE A 1 111 ? -14.631 7.402 -1.614 1.00 81.25 111 ILE A O 1
ATOM 902 N N . TYR A 1 112 ? -12.902 6.201 -2.381 1.00 85.00 112 TYR A N 1
ATOM 903 C CA . TYR A 1 112 ? -11.882 7.048 -1.773 1.00 85.00 112 TYR A CA 1
ATOM 904 C C . TYR A 1 112 ? -12.045 8.519 -2.147 1.00 85.00 112 TYR A C 1
ATOM 906 O O . TYR A 1 112 ? -11.989 9.369 -1.270 1.00 85.00 112 TYR A O 1
ATOM 914 N N . ASN A 1 113 ? -12.272 8.833 -3.422 1.00 80.88 113 ASN A N 1
ATOM 915 C CA . ASN A 1 113 ? -12.462 10.208 -3.884 1.00 80.88 113 ASN A CA 1
ATOM 916 C C . ASN A 1 113 ? -13.759 10.8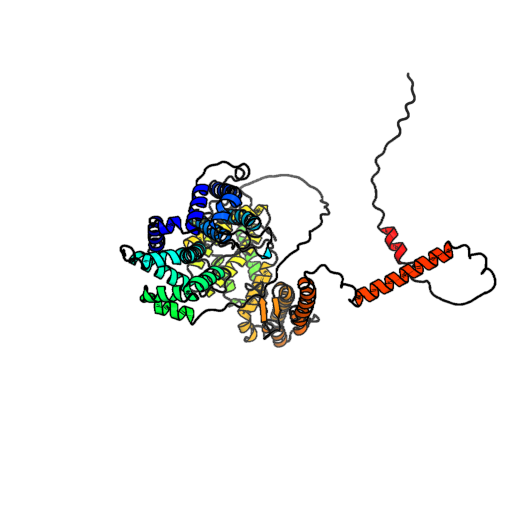25 -3.341 1.00 80.88 113 ASN A C 1
ATOM 918 O O . ASN A 1 113 ? -13.791 12.008 -3.001 1.00 80.88 113 ASN A O 1
ATOM 922 N N . ALA A 1 114 ? -14.829 10.039 -3.245 1.00 79.94 114 ALA A N 1
ATOM 923 C CA . ALA A 1 114 ? -16.098 10.505 -2.710 1.00 79.94 114 ALA A CA 1
ATOM 924 C C . ALA A 1 114 ? -15.983 10.832 -1.208 1.00 79.94 114 ALA A C 1
ATOM 926 O O . ALA A 1 114 ? -16.356 11.930 -0.792 1.00 79.94 114 ALA A O 1
ATOM 927 N N . PHE A 1 115 ? -15.369 9.946 -0.417 1.00 83.12 115 PHE A N 1
ATOM 928 C CA . PHE A 1 115 ? -15.060 10.208 0.994 1.00 83.12 115 PHE A CA 1
ATOM 929 C C . PHE A 1 115 ? -14.046 11.334 1.173 1.00 83.12 115 PHE A C 1
ATOM 931 O O . PHE A 1 115 ? -14.186 12.124 2.101 1.00 83.12 115 PHE A O 1
ATOM 938 N N . TRP A 1 116 ? -13.058 11.443 0.283 1.00 83.88 116 TRP A N 1
ATOM 939 C CA . TRP A 1 116 ? -12.061 12.510 0.312 1.00 83.88 116 TRP A CA 1
ATOM 940 C C . TRP A 1 116 ? -12.722 13.885 0.294 1.00 83.88 116 TRP A C 1
ATOM 942 O O . TRP A 1 116 ? -12.438 14.709 1.155 1.00 83.88 116 TRP A O 1
ATOM 952 N N . ASN A 1 117 ? -13.681 14.102 -0.612 1.00 78.81 117 ASN A N 1
ATOM 953 C CA . ASN A 1 117 ? -14.419 15.364 -0.681 1.00 78.81 117 ASN A CA 1
ATOM 954 C C . ASN A 1 117 ? -15.189 15.657 0.615 1.00 78.81 117 ASN A C 1
ATOM 956 O O . ASN A 1 117 ? -15.236 16.799 1.069 1.00 78.81 117 ASN A O 1
ATOM 960 N N . ILE A 1 118 ? -15.784 14.626 1.216 1.00 79.56 118 ILE A N 1
ATOM 961 C CA . ILE A 1 118 ? -16.582 14.762 2.437 1.00 79.56 118 ILE A CA 1
ATOM 962 C C . ILE A 1 118 ? -15.692 15.112 3.613 1.00 79.56 118 ILE A C 1
ATOM 964 O O . ILE A 1 118 ? -15.922 16.128 4.257 1.00 79.56 118 ILE A O 1
ATOM 968 N N . LEU A 1 119 ? -14.655 14.313 3.849 1.00 81.62 119 LEU A N 1
ATOM 969 C CA . LEU A 1 119 ? -13.681 14.543 4.903 1.00 81.62 119 LEU A CA 1
ATOM 970 C C . LEU A 1 119 ? -13.027 15.917 4.723 1.00 81.62 119 LEU A C 1
ATOM 972 O O . LEU A 1 119 ? -12.973 16.691 5.669 1.00 81.62 119 LEU A O 1
ATOM 976 N N . LYS A 1 120 ? -12.641 16.302 3.503 1.00 82.44 120 LYS A N 1
ATOM 977 C CA . LYS A 1 120 ? -12.053 17.619 3.233 1.00 82.44 120 LYS A CA 1
ATOM 978 C C . LYS A 1 120 ? -12.952 18.750 3.720 1.00 82.44 120 LYS A C 1
ATOM 980 O O . LYS A 1 120 ? -12.491 19.631 4.439 1.00 82.44 120 LYS A O 1
ATOM 985 N N . ILE A 1 121 ? -14.233 18.712 3.364 1.00 79.06 121 ILE A N 1
ATOM 986 C CA . ILE A 1 121 ? -15.195 19.752 3.744 1.00 79.06 121 ILE A CA 1
ATOM 987 C C . ILE A 1 121 ? -15.522 19.685 5.239 1.00 79.06 121 ILE A C 1
ATOM 989 O O . ILE A 1 121 ? -15.597 20.717 5.898 1.00 79.06 121 ILE A O 1
ATOM 993 N N . LYS A 1 122 ? -15.760 18.480 5.763 1.00 79.44 122 LYS A N 1
ATOM 994 C CA . LYS A 1 122 ? -16.377 18.256 7.074 1.00 79.44 122 LYS A CA 1
ATOM 995 C C . LYS A 1 122 ? -15.408 18.020 8.217 1.00 79.44 122 LYS A C 1
ATOM 997 O O . LYS A 1 122 ? -15.871 18.086 9.342 1.00 79.44 122 LYS A O 1
ATOM 1002 N N . CYS A 1 123 ? -14.144 17.727 7.942 1.00 77.38 123 CYS A N 1
ATOM 1003 C CA . CYS A 1 123 ? -13.105 17.453 8.937 1.00 77.38 123 CYS A CA 1
ATOM 1004 C C . CYS A 1 123 ? -11.973 18.477 8.896 1.00 77.38 123 CYS A C 1
ATOM 1006 O O . CYS A 1 123 ? -11.390 18.781 9.930 1.00 77.38 123 CYS A O 1
ATOM 1008 N N . TYR A 1 124 ? -11.689 19.045 7.720 1.00 75.50 124 TYR A N 1
ATOM 1009 C CA . TYR A 1 124 ? -10.527 19.920 7.524 1.00 75.50 124 TYR A CA 1
ATOM 1010 C C . TYR A 1 124 ? -10.894 21.290 6.948 1.00 75.50 124 TYR A C 1
ATOM 1012 O O . TYR A 1 124 ? -10.019 22.014 6.487 1.00 75.50 124 TYR A O 1
ATOM 1020 N N . ASN A 1 125 ? -12.180 21.663 6.949 1.00 74.38 125 ASN A N 1
ATOM 1021 C CA . ASN A 1 125 ? -12.676 22.965 6.477 1.00 74.38 125 ASN A CA 1
ATOM 1022 C C . ASN A 1 125 ? -12.177 23.369 5.073 1.00 74.38 125 ASN A C 1
ATOM 1024 O O . ASN A 1 125 ? -12.048 24.549 4.766 1.00 74.38 125 ASN A O 1
ATOM 1028 N N . GLY A 1 126 ? -11.889 22.394 4.209 1.00 66.81 126 GLY A N 1
ATOM 1029 C CA . GLY A 1 126 ? -11.351 22.630 2.871 1.00 66.81 126 GLY A CA 1
ATOM 1030 C C . GLY A 1 126 ? -9.825 22.743 2.773 1.00 66.81 126 GLY A C 1
ATOM 1031 O O . GLY A 1 126 ? -9.336 22.883 1.653 1.00 66.81 126 GLY A O 1
ATOM 1032 N N . ASN A 1 127 ? -9.079 22.647 3.877 1.00 66.56 127 ASN A N 1
ATOM 1033 C CA . ASN A 1 127 ? -7.617 22.713 3.894 1.00 66.56 127 ASN A CA 1
ATOM 1034 C C . ASN A 1 127 ? -6.988 21.372 3.474 1.00 66.56 127 ASN A C 1
ATOM 1036 O O . ASN A 1 127 ? -7.118 20.368 4.174 1.00 66.56 127 ASN A O 1
ATOM 1040 N N . ASP A 1 128 ? -6.280 21.361 2.343 1.00 63.72 128 ASP A N 1
ATOM 1041 C CA . ASP A 1 128 ? -5.599 20.163 1.831 1.00 63.72 128 ASP A CA 1
ATOM 1042 C C . ASP A 1 128 ? -4.346 19.791 2.641 1.00 63.72 128 ASP A C 1
ATOM 1044 O O . ASP A 1 128 ? -3.952 18.628 2.645 1.00 63.72 128 ASP A O 1
ATOM 1048 N N . ASN A 1 129 ? -3.742 20.743 3.360 1.00 55.22 129 ASN A N 1
ATOM 1049 C CA . ASN A 1 129 ? -2.472 20.526 4.061 1.00 55.22 129 ASN A CA 1
ATOM 1050 C C . ASN A 1 129 ? -2.635 19.757 5.385 1.00 55.22 129 ASN A C 1
ATOM 1052 O O . ASN A 1 129 ? -1.682 19.156 5.869 1.00 55.22 129 ASN A O 1
ATOM 1056 N N . GLU A 1 130 ? -3.836 19.761 5.969 1.00 59.34 130 GLU A N 1
ATOM 1057 C CA . GLU A 1 130 ? -4.158 19.055 7.224 1.00 59.34 130 GLU A CA 1
ATOM 1058 C C . GLU A 1 130 ? -4.873 17.712 6.977 1.00 59.34 130 GLU A C 1
ATOM 1060 O O . GLU A 1 130 ? -5.087 16.923 7.897 1.00 59.34 130 GLU A O 1
ATOM 1065 N N . PHE A 1 131 ? -5.246 17.441 5.726 1.00 61.03 131 PHE A N 1
ATOM 1066 C CA . PHE A 1 131 ? -6.059 16.302 5.326 1.00 61.03 131 PHE A CA 1
ATOM 1067 C C . PHE A 1 131 ? -5.243 14.994 5.268 1.00 61.03 131 PHE A C 1
ATOM 1069 O O . PHE A 1 131 ? -4.242 14.924 4.556 1.00 61.03 131 PHE A O 1
ATOM 1076 N N . TYR A 1 132 ? -5.693 13.914 5.934 1.00 72.56 132 TYR A N 1
ATOM 1077 C CA . TYR A 1 132 ? -4.891 12.677 6.071 1.00 72.56 132 TYR A CA 1
ATOM 1078 C C . TYR A 1 132 ? -5.529 11.357 5.581 1.00 72.56 132 TYR A C 1
ATOM 1080 O O . TYR A 1 132 ? -5.011 10.287 5.911 1.00 72.56 132 TYR A O 1
ATOM 1088 N N . LEU A 1 133 ? -6.589 11.351 4.754 1.00 81.69 133 LEU A N 1
ATOM 1089 C CA . LEU A 1 133 ? -7.108 10.079 4.203 1.00 81.69 133 LEU A CA 1
ATOM 1090 C C . LEU A 1 133 ? -6.068 9.406 3.293 1.00 81.69 133 LEU A C 1
ATOM 1092 O O . LEU A 1 133 ? -5.780 9.879 2.190 1.00 81.69 133 LEU A O 1
ATOM 1096 N N . LYS A 1 134 ? -5.567 8.246 3.722 1.00 81.75 134 LYS A N 1
ATOM 1097 C CA . LYS A 1 134 ? -4.606 7.448 2.959 1.00 81.75 134 LYS A CA 1
ATOM 1098 C C . LYS A 1 134 ? -5.335 6.441 2.077 1.00 81.75 134 LYS A C 1
ATOM 1100 O O . LYS A 1 134 ? -6.143 5.644 2.550 1.00 81.75 134 LYS A O 1
ATOM 1105 N N . LYS A 1 135 ? -5.026 6.462 0.780 1.00 83.69 135 LYS A N 1
ATOM 1106 C CA . LYS A 1 135 ? -5.538 5.482 -0.185 1.00 83.69 135 LYS A CA 1
ATOM 1107 C C . LYS A 1 135 ? -4.702 4.212 -0.087 1.00 83.69 135 LYS A C 1
ATOM 1109 O O . LYS A 1 135 ? -3.553 4.203 -0.519 1.00 83.69 135 LYS A O 1
ATOM 1114 N N . ILE A 1 136 ? -5.269 3.164 0.499 1.00 82.31 136 ILE A N 1
ATOM 1115 C CA . ILE A 1 136 ? -4.604 1.879 0.715 1.00 82.31 136 ILE A CA 1
ATOM 1116 C C . ILE A 1 136 ? -5.452 0.810 0.035 1.00 82.31 136 ILE A C 1
ATOM 1118 O O . ILE A 1 136 ? -6.645 0.696 0.286 1.00 82.31 136 ILE A O 1
ATOM 1122 N N . TYR A 1 137 ? -4.840 0.039 -0.857 1.00 81.31 137 TYR A N 1
ATOM 1123 C CA . TYR A 1 137 ? -5.543 -0.993 -1.629 1.00 81.31 137 TYR A CA 1
ATOM 1124 C C . TYR A 1 137 ? -5.219 -2.416 -1.160 1.00 81.31 137 TYR A C 1
ATOM 1126 O O . TYR A 1 137 ? -5.899 -3.366 -1.540 1.00 81.31 137 TYR A O 1
ATOM 1134 N N . ASP A 1 138 ? -4.199 -2.550 -0.314 1.00 82.38 138 ASP A N 1
ATOM 1135 C CA . ASP A 1 138 ? -3.904 -3.762 0.437 1.00 82.38 138 ASP A CA 1
ATOM 1136 C C . ASP A 1 138 ? -4.986 -3.965 1.511 1.00 82.38 138 ASP A C 1
ATOM 1138 O O . ASP A 1 138 ? -5.074 -3.206 2.482 1.00 82.38 138 ASP A O 1
ATOM 1142 N N . LYS A 1 139 ? -5.824 -4.992 1.330 1.00 85.12 139 LYS A N 1
ATOM 1143 C CA . LYS A 1 139 ? -6.885 -5.317 2.288 1.00 85.12 139 LYS A CA 1
ATOM 1144 C C . LYS A 1 139 ? -6.344 -5.781 3.635 1.00 85.12 139 LYS A C 1
ATOM 1146 O O . LYS A 1 139 ? -6.966 -5.476 4.650 1.00 85.12 139 LYS A O 1
ATOM 1151 N N . LYS A 1 140 ? -5.208 -6.488 3.665 1.00 86.94 140 LYS A N 1
ATOM 1152 C CA . LYS A 1 140 ? -4.561 -6.888 4.919 1.00 86.94 140 LYS A CA 1
ATOM 1153 C C . LYS A 1 140 ? -4.133 -5.639 5.683 1.00 86.94 140 LYS A C 1
ATOM 1155 O O . LYS A 1 140 ? -4.448 -5.528 6.859 1.00 86.94 140 LYS A O 1
ATOM 1160 N N . ALA A 1 141 ? -3.528 -4.665 5.007 1.00 88.19 141 ALA A N 1
ATOM 1161 C CA . ALA A 1 141 ? -3.139 -3.405 5.627 1.00 88.19 141 ALA A CA 1
ATOM 1162 C C . ALA A 1 141 ? -4.334 -2.593 6.132 1.00 88.19 141 ALA A C 1
ATOM 1164 O O . ALA A 1 141 ? -4.293 -2.086 7.251 1.00 88.19 141 ALA A O 1
ATOM 1165 N N . LEU A 1 142 ? -5.417 -2.499 5.352 1.00 90.31 142 LEU A N 1
ATOM 1166 C CA . LEU A 1 142 ? -6.661 -1.869 5.810 1.00 90.31 142 LEU A CA 1
ATOM 1167 C C . LEU A 1 142 ? -7.210 -2.548 7.068 1.00 90.31 142 LEU A C 1
ATOM 1169 O O . LEU A 1 142 ? -7.566 -1.864 8.027 1.00 90.31 142 LEU A O 1
ATOM 1173 N N . LYS A 1 143 ? -7.244 -3.885 7.070 1.00 91.88 143 LYS A N 1
ATOM 1174 C CA . LYS A 1 143 ? -7.715 -4.686 8.201 1.00 91.88 143 LYS A CA 1
ATOM 1175 C C . LYS A 1 143 ? -6.848 -4.456 9.433 1.00 91.88 143 LYS A C 1
ATOM 1177 O O . LYS A 1 143 ? -7.375 -4.120 10.485 1.00 91.88 143 LYS A O 1
ATOM 1182 N N . THR A 1 144 ? -5.529 -4.531 9.280 1.00 92.50 144 THR A N 1
ATOM 1183 C CA . THR A 1 144 ? -4.573 -4.279 10.358 1.00 92.50 144 THR A CA 1
ATOM 1184 C C . THR A 1 144 ? -4.730 -2.882 10.952 1.00 92.50 144 THR A C 1
ATOM 1186 O O . THR A 1 144 ? -4.778 -2.743 12.171 1.00 92.50 144 THR A O 1
ATOM 1189 N N . LYS A 1 145 ? -4.864 -1.846 10.114 1.00 92.19 145 LYS A N 1
ATOM 1190 C CA . LYS A 1 145 ? -5.081 -0.471 10.590 1.00 92.19 145 LYS A CA 1
ATOM 1191 C C . LYS A 1 145 ? -6.352 -0.359 11.425 1.00 92.19 145 LYS A C 1
ATOM 1193 O O . LYS A 1 145 ? -6.320 0.190 12.523 1.00 92.19 145 LYS A O 1
ATOM 1198 N N . LYS A 1 146 ? -7.447 -0.924 10.914 1.00 94.19 146 LYS A N 1
ATOM 1199 C CA . LYS A 1 146 ? -8.741 -0.914 11.589 1.00 94.19 146 LYS A CA 1
ATOM 1200 C C . LYS A 1 146 ? -8.699 -1.659 12.924 1.00 94.19 146 LYS A C 1
ATOM 1202 O O . LYS A 1 146 ? -9.164 -1.122 13.918 1.00 94.19 146 LYS A O 1
ATOM 1207 N N . GLU A 1 147 ? -8.129 -2.861 12.961 1.00 95.69 147 GLU A N 1
ATOM 1208 C CA . GLU A 1 147 ? -8.055 -3.684 14.176 1.00 95.69 147 GLU A CA 1
ATOM 1209 C C . GLU A 1 147 ? -7.213 -3.022 15.274 1.00 95.69 147 GLU A C 1
ATOM 1211 O O . GLU A 1 147 ? -7.638 -2.986 16.428 1.00 95.69 147 GLU A O 1
ATOM 1216 N N . LEU A 1 148 ? -6.060 -2.440 14.919 1.00 95.50 148 LEU A N 1
ATOM 1217 C CA . LEU A 1 148 ? -5.234 -1.682 15.864 1.00 95.50 148 LEU A CA 1
ATOM 1218 C C . LEU A 1 148 ? -5.987 -0.467 16.414 1.00 95.50 148 LEU A C 1
ATOM 1220 O O . LEU A 1 148 ? -5.991 -0.239 17.623 1.00 95.50 148 LEU A O 1
ATOM 1224 N N . PHE A 1 149 ? -6.640 0.296 15.537 1.00 94.81 149 PHE A N 1
ATOM 1225 C CA . PHE A 1 149 ? -7.390 1.481 15.933 1.00 94.81 149 PHE A CA 1
ATOM 1226 C C . PHE A 1 149 ? -8.583 1.142 16.837 1.00 94.81 149 PHE A C 1
ATOM 1228 O O . PHE A 1 149 ? -8.714 1.698 17.928 1.00 94.81 149 PHE A O 1
ATOM 1235 N N . ASP A 1 150 ? -9.434 0.210 16.399 1.00 95.75 150 ASP A N 1
ATOM 1236 C CA . ASP A 1 150 ? -10.638 -0.195 17.122 1.00 95.75 150 ASP A CA 1
ATOM 1237 C C . ASP A 1 150 ? -10.262 -0.763 18.504 1.00 95.75 150 ASP A C 1
ATOM 1239 O O . ASP A 1 150 ? -10.895 -0.421 19.504 1.00 95.75 150 ASP A O 1
ATOM 1243 N N . PHE A 1 151 ? -9.188 -1.564 18.600 1.00 96.81 151 PHE A N 1
ATOM 1244 C CA . PHE A 1 151 ? -8.695 -2.069 19.884 1.00 96.81 151 PHE A CA 1
ATOM 1245 C C . PHE A 1 151 ? -8.337 -0.948 20.859 1.00 96.81 151 PHE A C 1
ATOM 1247 O O . PHE A 1 151 ? -8.770 -0.998 22.009 1.00 96.81 151 PHE A O 1
ATOM 1254 N N . VAL A 1 152 ? -7.567 0.053 20.420 1.00 95.62 152 VAL A N 1
ATOM 1255 C CA . VAL A 1 152 ? -7.149 1.163 21.290 1.00 95.62 152 VAL A CA 1
ATOM 1256 C C . VAL A 1 152 ? -8.368 1.910 21.831 1.00 95.62 152 VAL A C 1
ATOM 1258 O O . VAL A 1 152 ? -8.448 2.176 23.030 1.00 95.62 152 VAL A O 1
ATOM 1261 N N . GLU A 1 153 ? -9.360 2.182 20.983 1.00 93.31 153 GLU A N 1
ATOM 1262 C CA . GLU A 1 153 ? -10.581 2.873 21.405 1.00 93.31 153 GLU A CA 1
ATOM 1263 C C . GLU A 1 153 ? -11.445 2.018 22.352 1.00 93.31 153 GLU A C 1
ATOM 1265 O O . GLU A 1 153 ? -12.066 2.546 23.279 1.00 93.31 153 GLU A O 1
ATOM 1270 N N . TYR A 1 154 ? -11.457 0.693 22.183 1.00 94.94 154 TYR A N 1
ATOM 1271 C CA . TYR A 1 154 ? -12.207 -0.231 23.043 1.00 94.94 154 TYR A CA 1
ATOM 1272 C C . TYR A 1 154 ? -11.463 -0.636 24.323 1.00 94.94 154 TYR A C 1
ATOM 1274 O O . TYR A 1 154 ? -12.089 -1.146 25.257 1.00 94.94 154 TYR A O 1
ATOM 1282 N N . TYR A 1 155 ? -10.152 -0.396 24.401 1.00 94.69 155 TYR A N 1
ATOM 1283 C CA . TYR A 1 155 ? -9.281 -0.952 25.436 1.00 94.69 155 TYR A CA 1
ATOM 1284 C C . TYR A 1 155 ? -9.727 -0.616 26.862 1.00 94.69 155 TYR A C 1
ATOM 1286 O O . TYR A 1 155 ? -9.730 -1.495 27.722 1.00 94.69 155 TYR A O 1
ATOM 1294 N N . HIS A 1 156 ? -10.154 0.622 27.122 1.00 91.50 156 HIS A N 1
ATOM 1295 C CA . HIS A 1 156 ? -10.602 1.031 28.458 1.00 91.50 156 HIS A CA 1
ATOM 1296 C C . HIS A 1 156 ? -11.794 0.193 28.959 1.00 91.50 156 HIS A C 1
ATOM 1298 O O . HIS A 1 156 ? -11.800 -0.254 30.102 1.00 91.50 156 HIS A O 1
ATOM 1304 N N . ILE A 1 157 ? -12.750 -0.118 28.080 1.00 91.75 157 ILE A N 1
ATOM 1305 C CA . ILE A 1 157 ? -13.921 -0.943 28.409 1.00 91.75 157 ILE A CA 1
ATOM 1306 C C . ILE A 1 157 ? -13.504 -2.403 28.581 1.00 91.75 157 ILE A C 1
ATOM 1308 O O . ILE A 1 157 ? -13.949 -3.069 29.512 1.00 91.75 157 ILE A O 1
ATOM 1312 N N . ILE A 1 158 ? -12.622 -2.903 27.709 1.00 92.25 158 ILE A N 1
ATOM 1313 C CA . ILE A 1 158 ? -12.074 -4.263 27.818 1.00 92.25 158 ILE A CA 1
ATOM 1314 C C . ILE A 1 158 ? -11.349 -4.436 29.161 1.00 92.25 158 ILE A C 1
ATOM 1316 O O . ILE A 1 158 ? -11.529 -5.447 29.840 1.00 92.25 158 ILE A O 1
ATOM 1320 N N . LYS A 1 159 ? -10.567 -3.437 29.580 1.00 91.56 159 LYS A N 1
ATOM 1321 C CA . LYS A 1 159 ? -9.887 -3.402 30.877 1.00 91.56 159 LYS A CA 1
ATOM 1322 C C . LYS A 1 159 ? -10.877 -3.449 32.045 1.00 91.56 159 LYS A C 1
ATOM 1324 O O . LYS A 1 159 ? -10.652 -4.223 32.979 1.00 91.56 159 LYS A O 1
ATOM 1329 N N . ASP A 1 160 ? -11.964 -2.683 31.989 1.00 89.62 160 ASP A N 1
ATOM 1330 C CA . ASP A 1 160 ? -13.016 -2.707 33.015 1.00 89.62 160 ASP A CA 1
ATOM 1331 C C . ASP A 1 160 ? -13.678 -4.091 33.100 1.00 89.62 160 ASP A C 1
ATOM 1333 O O . ASP A 1 160 ? -13.818 -4.652 34.188 1.00 89.62 160 ASP A O 1
ATOM 1337 N N . ILE A 1 161 ? -14.005 -4.693 31.950 1.00 88.75 161 ILE A N 1
ATOM 1338 C CA . ILE A 1 161 ? -14.581 -6.044 31.868 1.0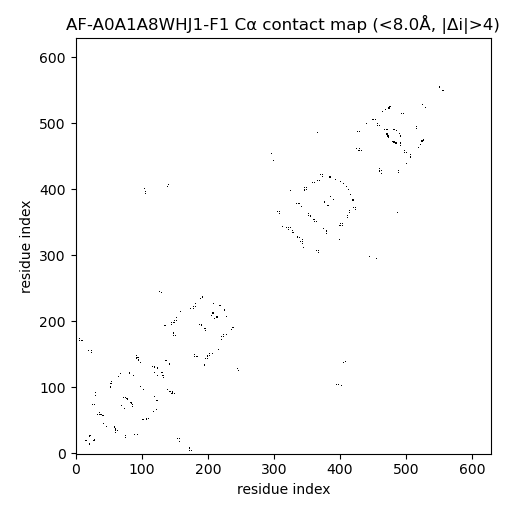0 88.75 161 ILE A CA 1
ATOM 1339 C C . ILE A 1 161 ? -13.633 -7.073 32.502 1.00 88.75 161 ILE A C 1
ATOM 1341 O O . ILE A 1 161 ? -14.051 -7.848 33.362 1.00 88.75 161 ILE A O 1
ATOM 1345 N N . LEU A 1 162 ? -12.343 -7.041 32.151 1.00 89.12 162 LEU A N 1
ATOM 1346 C CA . LEU A 1 162 ? -11.312 -7.945 32.686 1.00 89.12 162 LEU A CA 1
ATOM 1347 C C . LEU A 1 162 ? -10.994 -7.728 34.176 1.00 89.12 162 LEU A C 1
ATOM 1349 O O . LEU A 1 162 ? -10.307 -8.554 34.797 1.00 89.12 162 LEU A O 1
ATOM 1353 N N . SER A 1 163 ? -11.439 -6.604 34.735 1.00 86.44 163 SER A N 1
ATOM 1354 C CA . SER A 1 163 ? -11.315 -6.279 36.156 1.00 86.44 163 SER A CA 1
ATOM 1355 C C . SER A 1 163 ? -12.509 -6.773 36.977 1.00 86.44 163 SER A C 1
ATOM 1357 O O . SER A 1 163 ? -12.385 -6.864 38.195 1.00 86.44 163 SER A O 1
ATOM 1359 N N . SER A 1 164 ? -13.628 -7.125 36.336 1.00 81.38 164 SER A N 1
ATOM 1360 C CA . SER A 1 164 ? -14.821 -7.654 37.006 1.00 81.38 164 SER A CA 1
ATOM 1361 C C . SER A 1 164 ? -14.674 -9.131 37.410 1.00 81.38 164 SER A C 1
ATOM 1363 O O . SER A 1 164 ? -13.961 -9.901 36.764 1.00 81.38 164 SER A O 1
ATOM 1365 N N . GLU A 1 165 ? -15.352 -9.538 38.489 1.00 59.59 165 GLU A N 1
ATOM 1366 C CA . GLU A 1 165 ? -15.253 -10.889 39.077 1.00 59.59 165 GLU A CA 1
ATOM 1367 C C . GLU A 1 165 ? -15.970 -11.984 38.250 1.00 59.59 165 GLU A C 1
ATOM 1369 O O . GLU A 1 165 ? -15.665 -13.168 38.391 1.00 59.59 165 GLU A O 1
ATOM 1374 N N . ASN A 1 166 ? -16.858 -11.613 37.316 1.00 61.12 166 ASN A N 1
ATOM 1375 C CA . ASN A 1 166 ? -17.611 -12.544 36.463 1.00 61.12 166 ASN A CA 1
ATOM 1376 C C . ASN A 1 166 ? -16.847 -12.875 35.164 1.00 61.12 166 ASN A C 1
ATOM 1378 O O . ASN A 1 166 ? -17.142 -12.380 34.079 1.00 61.12 166 ASN A O 1
ATOM 1382 N N . ALA A 1 167 ? -15.840 -13.738 35.298 1.00 59.69 167 ALA A N 1
ATOM 1383 C CA . ALA A 1 167 ? -14.778 -13.995 34.323 1.00 59.69 167 ALA A CA 1
ATOM 1384 C C . ALA A 1 167 ? -15.081 -15.024 33.205 1.00 59.69 167 ALA A C 1
ATOM 1386 O O . ALA A 1 167 ? -14.145 -15.600 32.647 1.00 59.69 167 ALA A O 1
ATOM 1387 N N . THR A 1 168 ? -16.341 -15.292 32.844 1.00 66.88 168 THR A N 1
ATOM 1388 C CA . THR A 1 168 ? -16.673 -16.406 31.922 1.00 66.88 168 THR A CA 1
ATOM 1389 C C . THR A 1 168 ? -16.081 -16.259 30.515 1.00 66.88 168 THR A C 1
ATOM 1391 O O . THR A 1 168 ? -15.836 -17.263 29.853 1.00 66.88 168 THR A O 1
ATOM 1394 N N . ASN A 1 169 ? -15.786 -15.032 30.072 1.00 76.56 169 ASN A N 1
ATOM 1395 C CA . ASN A 1 169 ? -15.242 -14.744 28.738 1.00 76.56 169 ASN A CA 1
ATOM 1396 C C . ASN A 1 169 ? -13.814 -14.170 28.745 1.00 76.56 169 ASN A C 1
ATOM 1398 O O . ASN A 1 169 ? -13.310 -13.774 27.692 1.00 76.56 169 ASN A O 1
ATOM 1402 N N . ASN A 1 170 ? -13.140 -14.133 29.901 1.00 84.81 170 ASN A N 1
ATOM 1403 C CA . ASN A 1 170 ? -11.818 -13.506 30.023 1.00 84.81 170 ASN A CA 1
ATOM 1404 C C . ASN A 1 170 ? -10.790 -14.137 29.080 1.00 84.81 170 ASN A C 1
ATOM 1406 O O . ASN A 1 170 ? -10.015 -13.418 28.459 1.00 84.81 170 ASN A O 1
ATOM 1410 N N . GLU A 1 171 ? -10.824 -15.458 28.899 1.00 87.06 171 GLU A N 1
ATOM 1411 C CA . GLU A 1 171 ? -9.908 -16.155 27.991 1.00 87.06 171 GLU A CA 1
ATOM 1412 C C . GLU A 1 171 ? -9.995 -15.627 26.547 1.00 87.06 171 GLU A C 1
ATOM 1414 O O . GLU A 1 171 ? -8.971 -15.442 25.891 1.00 87.06 171 GLU A O 1
ATOM 1419 N N . LYS A 1 172 ? -11.204 -15.323 26.055 1.00 90.31 172 LYS A N 1
ATOM 1420 C CA . LYS A 1 172 ? -11.407 -14.797 24.696 1.00 90.31 172 LYS A CA 1
ATOM 1421 C C . LYS A 1 172 ? -10.842 -13.385 24.547 1.00 90.31 172 LYS A C 1
ATOM 1423 O O . LYS A 1 172 ? -10.156 -13.107 23.568 1.00 90.31 172 LYS A O 1
ATOM 1428 N N . TYR A 1 173 ? -11.045 -12.522 25.543 1.00 91.06 173 TYR A N 1
ATOM 1429 C CA . TYR A 1 173 ? -10.451 -11.182 25.549 1.00 91.06 173 TYR A CA 1
ATOM 1430 C C . TYR A 1 173 ? -8.925 -11.213 25.666 1.00 91.06 173 TYR A C 1
ATOM 1432 O O . TYR A 1 173 ? -8.252 -10.439 24.993 1.00 91.06 173 TYR A O 1
ATOM 1440 N N . LEU A 1 174 ? -8.363 -12.131 26.458 1.00 90.69 174 LEU A N 1
ATOM 1441 C CA . LEU A 1 174 ? -6.912 -12.315 26.554 1.00 90.69 174 LEU A CA 1
ATOM 1442 C C . LEU A 1 174 ? -6.319 -12.805 25.222 1.00 90.69 174 LEU A C 1
ATOM 1444 O O . LEU A 1 174 ? -5.284 -12.295 24.793 1.00 90.69 174 LEU A O 1
ATOM 1448 N N . LYS A 1 175 ? -6.997 -13.728 24.522 1.00 92.00 175 LYS A N 1
ATOM 1449 C CA . LYS A 1 175 ? -6.619 -14.145 23.157 1.00 92.00 175 LYS A CA 1
ATOM 1450 C C . LYS A 1 175 ? -6.668 -12.977 22.172 1.00 92.00 175 LYS A C 1
ATOM 1452 O O . LYS A 1 175 ? -5.746 -12.825 21.375 1.00 92.00 175 LYS A O 1
ATOM 1457 N N . TYR A 1 176 ? -7.700 -12.138 22.255 1.00 94.25 176 TYR A N 1
ATOM 1458 C CA . TYR A 1 176 ? -7.828 -10.941 21.425 1.00 94.25 176 TYR A CA 1
ATOM 1459 C C . TYR A 1 176 ? -6.711 -9.924 21.681 1.00 94.25 176 TYR A C 1
ATOM 1461 O O . TYR A 1 176 ? -6.063 -9.482 20.737 1.00 94.25 176 TYR A O 1
ATOM 1469 N N . ILE A 1 177 ? -6.413 -9.621 22.946 1.00 93.56 177 ILE A N 1
ATOM 1470 C CA . ILE A 1 177 ? -5.294 -8.749 23.329 1.00 93.56 177 ILE A CA 1
ATOM 1471 C C . ILE A 1 177 ? -3.972 -9.287 22.775 1.00 93.56 177 ILE A C 1
ATOM 1473 O O . ILE A 1 177 ? -3.205 -8.533 22.181 1.00 93.56 177 ILE A O 1
ATOM 1477 N N . LYS A 1 178 ? -3.711 -10.590 22.943 1.00 92.25 178 LYS A N 1
ATOM 1478 C CA . LYS A 1 178 ? -2.491 -11.229 22.438 1.00 92.25 178 LYS A CA 1
ATOM 1479 C C . LYS A 1 178 ? -2.367 -11.074 20.923 1.00 92.25 178 LYS A C 1
ATOM 1481 O O . LYS A 1 178 ? -1.339 -10.601 20.452 1.00 92.25 178 LYS A O 1
ATOM 1486 N N . TYR A 1 179 ? -3.439 -11.379 20.192 1.00 94.19 179 TYR A N 1
ATOM 1487 C CA . TYR A 1 179 ? -3.499 -11.192 18.743 1.00 94.19 179 TYR A CA 1
ATOM 1488 C C . TYR A 1 179 ? -3.169 -9.749 18.330 1.00 94.19 179 TYR A C 1
ATOM 1490 O O . TYR A 1 179 ? -2.353 -9.541 17.437 1.00 94.19 179 TYR A O 1
ATOM 1498 N N . ILE A 1 180 ? -3.755 -8.750 18.997 1.00 95.19 180 ILE A N 1
ATOM 1499 C CA . ILE A 1 180 ? -3.514 -7.341 18.670 1.00 95.19 180 ILE A CA 1
ATOM 1500 C C . ILE A 1 180 ? -2.069 -6.917 18.963 1.00 95.19 180 ILE A C 1
ATOM 1502 O O . ILE A 1 180 ? -1.483 -6.166 18.185 1.00 95.19 180 ILE A O 1
ATOM 1506 N N . VAL A 1 181 ? -1.467 -7.396 20.053 1.00 92.25 181 VAL A N 1
ATOM 1507 C CA . VAL A 1 181 ? -0.067 -7.082 20.381 1.00 92.25 181 VAL A CA 1
ATOM 1508 C C . VAL A 1 181 ? 0.900 -7.725 19.386 1.00 92.25 181 VAL A C 1
ATOM 1510 O O . VAL A 1 181 ? 1.856 -7.073 18.960 1.00 92.25 181 VAL A O 1
ATOM 1513 N N . ASP A 1 182 ? 0.629 -8.959 18.958 1.00 90.69 182 ASP A N 1
ATOM 1514 C CA . ASP A 1 182 ? 1.391 -9.618 17.894 1.00 90.69 182 ASP A CA 1
ATOM 1515 C C . ASP A 1 182 ? 1.261 -8.847 16.570 1.00 90.69 182 ASP A C 1
ATOM 1517 O O . ASP A 1 182 ? 2.261 -8.559 15.909 1.00 90.69 182 ASP A O 1
ATOM 1521 N N . LEU A 1 183 ? 0.045 -8.411 16.231 1.00 92.12 183 LEU A N 1
ATOM 1522 C CA . LEU A 1 183 ? -0.225 -7.596 15.050 1.00 92.12 183 LEU A CA 1
ATOM 1523 C C . LEU A 1 183 ? 0.524 -6.255 15.094 1.00 92.12 183 LEU A C 1
ATOM 1525 O O . LEU A 1 183 ? 1.185 -5.870 14.130 1.00 92.12 183 LEU A O 1
ATOM 1529 N N . PHE A 1 184 ? 0.480 -5.556 16.227 1.00 91.25 184 PHE A N 1
ATOM 1530 C CA . PHE A 1 184 ? 1.209 -4.308 16.442 1.00 91.25 184 PHE A CA 1
ATOM 1531 C C . PHE A 1 184 ? 2.719 -4.502 16.253 1.00 91.25 184 PHE A C 1
ATOM 1533 O O . PHE A 1 184 ? 3.362 -3.718 15.549 1.00 91.25 184 PHE A O 1
ATOM 1540 N N . LYS A 1 185 ? 3.283 -5.586 16.795 1.00 87.19 185 LYS A N 1
ATOM 1541 C CA . LYS A 1 185 ? 4.697 -5.942 16.624 1.00 87.19 185 LYS A CA 1
ATOM 1542 C C . LYS A 1 185 ? 5.076 -6.136 15.154 1.00 87.19 185 LYS A C 1
ATOM 1544 O O . LYS A 1 185 ? 6.114 -5.630 14.736 1.00 87.19 185 LYS A O 1
ATOM 1549 N N . GLU A 1 186 ? 4.250 -6.816 14.359 1.00 85.56 186 GLU A N 1
ATOM 1550 C CA . GLU A 1 186 ? 4.499 -6.984 12.917 1.00 85.56 186 GLU A CA 1
ATOM 1551 C C . GLU A 1 186 ? 4.560 -5.638 12.172 1.00 85.56 186 GLU A C 1
ATOM 1553 O O . GLU A 1 186 ? 5.321 -5.483 11.211 1.00 85.56 186 GLU A O 1
ATOM 1558 N N . THR A 1 187 ? 3.796 -4.642 12.632 1.00 85.06 187 THR A N 1
ATOM 1559 C CA . THR A 1 187 ? 3.759 -3.311 12.007 1.00 85.06 187 THR A CA 1
ATOM 1560 C C . THR A 1 187 ? 4.927 -2.398 12.393 1.00 85.06 187 THR A C 1
ATOM 1562 O O . THR A 1 187 ? 5.217 -1.465 11.644 1.00 85.06 187 THR A O 1
ATOM 1565 N N . GLN A 1 188 ? 5.650 -2.668 13.489 1.00 79.88 188 GLN A N 1
ATOM 1566 C CA . GLN A 1 188 ? 6.715 -1.790 14.012 1.00 79.88 188 GLN A CA 1
ATOM 1567 C C . GLN A 1 188 ? 7.812 -1.484 12.985 1.00 79.88 188 GLN A C 1
ATOM 1569 O O . GLN A 1 188 ? 8.195 -0.329 12.804 1.00 79.88 188 GLN A O 1
ATOM 1574 N N . ASN A 1 189 ? 8.237 -2.480 12.203 1.00 73.50 189 ASN A N 1
ATOM 1575 C CA . ASN A 1 189 ? 9.237 -2.293 11.140 1.00 73.50 189 ASN A CA 1
ATOM 1576 C C . ASN A 1 189 ? 8.773 -1.341 10.018 1.00 73.50 189 ASN A C 1
ATOM 1578 O O . ASN A 1 189 ? 9.564 -0.926 9.177 1.00 73.50 189 ASN A O 1
ATOM 1582 N N . GLN A 1 190 ? 7.483 -1.006 9.985 1.00 73.75 190 GLN A N 1
ATOM 1583 C CA . GLN A 1 190 ? 6.859 -0.088 9.039 1.00 73.75 190 GLN A CA 1
ATOM 1584 C C . GLN A 1 190 ? 6.375 1.202 9.714 1.00 73.75 190 GLN A C 1
ATOM 1586 O O . GLN A 1 190 ? 5.655 1.974 9.080 1.00 73.75 190 GLN A O 1
ATOM 1591 N N . LYS A 1 191 ? 6.777 1.478 10.961 1.00 73.62 191 LYS A N 1
ATOM 1592 C CA . LYS A 1 191 ? 6.379 2.685 11.701 1.00 73.62 191 LYS A CA 1
ATOM 1593 C C . LYS A 1 191 ? 6.642 3.973 10.932 1.00 73.62 191 LYS A C 1
ATOM 1595 O O . LYS A 1 191 ? 5.785 4.847 10.879 1.00 73.62 191 LYS A O 1
ATOM 1600 N N . CYS A 1 192 ? 7.794 4.052 10.275 1.00 65.62 192 CYS A N 1
ATOM 1601 C CA . CYS A 1 192 ? 8.181 5.229 9.498 1.00 65.62 192 CYS A CA 1
ATOM 1602 C C . CYS A 1 192 ? 7.710 5.184 8.045 1.00 65.62 192 CYS A C 1
ATOM 1604 O O . CYS A 1 192 ? 7.964 6.114 7.284 1.00 65.62 192 CYS A O 1
ATOM 1606 N N . SER A 1 193 ? 6.987 4.129 7.659 1.00 68.62 193 SER A N 1
ATOM 1607 C CA . SER A 1 193 ? 6.242 4.127 6.407 1.00 68.62 193 SER A CA 1
ATOM 1608 C C . SER A 1 193 ? 4.998 5.001 6.533 1.00 68.62 193 SER A C 1
ATOM 1610 O O . SER A 1 193 ? 4.444 5.216 7.613 1.00 68.62 193 SER A O 1
ATOM 1612 N N . THR A 1 194 ? 4.472 5.440 5.396 1.00 67.62 194 THR A N 1
ATOM 1613 C CA . THR A 1 194 ? 3.188 6.135 5.367 1.00 67.62 194 THR A CA 1
ATOM 1614 C C . THR A 1 194 ? 2.014 5.218 5.719 1.00 67.62 194 THR A C 1
ATOM 1616 O O . THR A 1 194 ? 0.932 5.736 5.964 1.00 67.62 194 THR A O 1
ATOM 1619 N N . VAL A 1 195 ? 2.171 3.894 5.807 1.00 78.44 195 VAL A N 1
ATOM 1620 C CA . VAL A 1 195 ? 1.037 2.970 5.963 1.00 78.44 195 VAL A CA 1
ATOM 1621 C C . VAL A 1 195 ? 0.498 2.959 7.394 1.00 78.44 195 VAL A C 1
ATOM 1623 O O . VAL A 1 195 ? -0.662 3.318 7.582 1.00 78.44 195 VAL A O 1
ATOM 1626 N N . TYR A 1 196 ? 1.322 2.615 8.390 1.00 85.00 196 TYR A N 1
ATOM 1627 C CA . TYR A 1 196 ? 0.876 2.351 9.774 1.00 85.00 196 TYR A CA 1
ATOM 1628 C C . TYR A 1 196 ? 1.276 3.413 10.801 1.00 85.00 196 TYR A C 1
ATOM 1630 O O . TYR A 1 196 ? 0.954 3.259 11.975 1.00 85.00 196 TYR A O 1
ATOM 1638 N N . LYS A 1 197 ? 1.975 4.481 10.384 1.00 83.38 197 LYS A N 1
ATOM 1639 C CA . LYS A 1 197 ? 2.511 5.509 11.293 1.00 83.38 197 LYS A CA 1
ATOM 1640 C C . LYS A 1 197 ? 1.499 5.967 12.352 1.00 83.38 197 LYS A C 1
ATOM 1642 O O . LYS A 1 197 ? 1.791 5.892 13.536 1.00 83.38 197 LYS A O 1
ATOM 1647 N N . TYR A 1 198 ? 0.304 6.365 11.913 1.00 85.50 198 TYR A N 1
ATOM 1648 C CA . TYR A 1 198 ? -0.744 6.876 12.798 1.00 85.50 198 TYR A CA 1
ATOM 1649 C C . TYR A 1 198 ? -1.225 5.820 13.800 1.00 85.50 198 TYR A C 1
ATOM 1651 O O . TYR A 1 198 ? -1.288 6.093 14.991 1.00 85.50 198 TYR A O 1
ATOM 1659 N N . GLU A 1 199 ? -1.541 4.606 13.342 1.00 90.50 199 GLU A N 1
ATOM 1660 C CA . GLU A 1 199 ? -2.041 3.546 14.223 1.00 90.50 199 GLU A CA 1
ATOM 1661 C C . GLU A 1 199 ? -0.988 3.108 15.240 1.00 90.50 199 GLU A C 1
ATOM 1663 O O . GLU A 1 199 ? -1.328 2.842 16.389 1.00 90.50 199 GLU A O 1
ATOM 1668 N N . ILE A 1 200 ? 0.286 3.080 14.840 1.00 89.56 200 ILE A N 1
ATOM 1669 C CA . ILE A 1 200 ? 1.389 2.761 15.747 1.00 89.56 200 ILE A CA 1
ATOM 1670 C C . ILE A 1 200 ? 1.567 3.863 16.790 1.00 89.56 200 ILE A C 1
ATOM 1672 O O . ILE A 1 200 ? 1.640 3.558 17.975 1.00 89.56 200 ILE A O 1
ATOM 1676 N N . GLU A 1 201 ? 1.603 5.131 16.373 1.00 87.69 201 GLU A N 1
ATOM 1677 C CA . GLU A 1 201 ? 1.719 6.277 17.285 1.00 87.69 201 GLU A CA 1
ATOM 1678 C C . GLU A 1 201 ? 0.535 6.344 18.262 1.00 87.69 201 GLU A C 1
ATOM 1680 O O . GLU A 1 201 ? 0.731 6.569 19.457 1.00 87.69 201 GLU A O 1
ATOM 1685 N N . HIS A 1 202 ? -0.685 6.084 17.782 1.00 90.00 202 HIS A N 1
ATOM 1686 C CA . HIS A 1 202 ? -1.890 6.030 18.615 1.00 90.00 202 HIS A CA 1
ATOM 1687 C C . HIS A 1 202 ? -1.823 4.894 19.641 1.00 90.00 202 HIS A C 1
ATOM 1689 O O . HIS A 1 202 ? -2.080 5.109 20.825 1.00 90.00 202 HIS A O 1
ATOM 1695 N N . PHE A 1 203 ? -1.408 3.697 19.216 1.00 93.31 203 PHE A N 1
ATOM 1696 C CA . PHE A 1 203 ? -1.245 2.550 20.108 1.00 93.31 203 PHE A CA 1
ATOM 1697 C C . PHE A 1 203 ? -0.151 2.789 21.155 1.00 93.31 203 PHE A C 1
ATOM 1699 O O . PHE A 1 203 ? -0.357 2.522 22.338 1.00 93.31 203 PHE A O 1
ATOM 1706 N N . GLU A 1 204 ? 1.006 3.322 20.754 1.00 91.25 204 GLU A N 1
ATOM 1707 C CA . GLU A 1 204 ? 2.089 3.665 21.680 1.00 91.25 204 GLU A CA 1
ATOM 1708 C C . GLU A 1 204 ? 1.611 4.648 22.743 1.00 91.25 204 GLU A C 1
ATOM 1710 O O . GLU A 1 204 ? 1.753 4.369 23.935 1.00 91.25 204 GLU A O 1
ATOM 1715 N N . LYS A 1 205 ? 0.961 5.733 22.315 1.00 91.19 205 LYS A N 1
ATOM 1716 C CA . LYS A 1 205 ? 0.450 6.778 23.200 1.00 91.19 205 LYS A CA 1
ATOM 1717 C C . LYS A 1 205 ? -0.574 6.250 24.203 1.00 91.19 205 LYS A C 1
ATOM 1719 O O . LYS A 1 205 ? -0.529 6.601 25.379 1.00 91.19 205 LYS A O 1
ATOM 1724 N N . GLU A 1 206 ? -1.527 5.445 23.750 1.00 92.50 206 GLU A N 1
ATOM 1725 C CA . GLU A 1 206 ? -2.677 5.052 24.569 1.00 92.50 206 GLU A CA 1
ATOM 1726 C C . GLU A 1 206 ? -2.437 3.773 25.383 1.00 92.50 206 GLU A C 1
ATOM 1728 O O . GLU A 1 206 ? -3.042 3.605 26.443 1.00 92.50 206 GLU A O 1
ATOM 1733 N N . ILE A 1 207 ? -1.540 2.892 24.932 1.00 92.75 207 ILE A N 1
ATOM 1734 C CA . ILE A 1 207 ? -1.312 1.576 25.545 1.00 92.75 207 ILE A CA 1
ATOM 1735 C C . ILE A 1 207 ? 0.076 1.457 26.181 1.00 92.75 207 ILE A C 1
ATOM 1737 O O . ILE A 1 207 ? 0.189 0.919 27.282 1.00 92.75 207 ILE A O 1
ATOM 1741 N N . ILE A 1 208 ? 1.135 1.934 25.518 1.00 90.44 208 ILE A N 1
ATOM 1742 C CA . ILE A 1 208 ? 2.523 1.717 25.971 1.00 90.44 208 ILE A CA 1
ATOM 1743 C C . ILE A 1 208 ? 3.013 2.842 26.897 1.00 90.44 208 ILE A C 1
ATOM 1745 O O . ILE A 1 208 ? 3.719 2.582 27.880 1.00 90.44 208 ILE A O 1
ATOM 1749 N N . ASP A 1 209 ? 2.659 4.087 26.579 1.00 89.81 209 ASP A N 1
ATOM 1750 C CA . ASP A 1 209 ? 3.052 5.289 27.323 1.00 89.81 209 ASP A CA 1
ATOM 1751 C C . ASP A 1 209 ? 2.218 5.505 28.578 1.00 89.81 209 ASP A C 1
ATOM 1753 O O . ASP A 1 209 ? 2.736 5.959 29.599 1.00 89.81 209 ASP A O 1
ATOM 1757 N N . LYS A 1 210 ? 0.938 5.125 28.542 1.00 92.75 210 LYS A N 1
ATOM 1758 C CA . LYS A 1 210 ? 0.072 5.181 29.720 1.00 92.75 210 LYS A CA 1
ATOM 1759 C C . LYS A 1 210 ? 0.430 4.062 30.686 1.00 92.75 210 LYS A C 1
ATOM 1761 O O . LYS A 1 210 ? 0.066 2.906 30.482 1.00 92.75 210 LYS A O 1
ATOM 1766 N N . GLU A 1 211 ? 1.097 4.427 31.775 1.00 90.06 211 GLU A N 1
ATOM 1767 C CA . GLU A 1 211 ? 1.579 3.491 32.794 1.00 90.06 211 GLU A CA 1
ATOM 1768 C C . GLU A 1 211 ? 0.471 2.575 33.333 1.00 90.06 211 GLU A C 1
ATOM 1770 O O . GLU A 1 211 ? 0.655 1.364 33.435 1.00 90.06 211 GLU A O 1
ATOM 1775 N N . GLU A 1 212 ? -0.714 3.124 33.601 1.00 91.50 212 GLU A N 1
ATOM 1776 C CA . GLU A 1 212 ? -1.856 2.349 34.088 1.00 91.50 212 GLU A CA 1
ATOM 1777 C C . GLU A 1 212 ? -2.333 1.295 33.071 1.00 91.50 212 GLU A C 1
ATOM 1779 O O . GLU A 1 212 ? -2.676 0.170 33.444 1.00 91.50 212 GLU A O 1
ATOM 1784 N N . ALA A 1 213 ? -2.358 1.645 31.780 1.00 90.69 213 ALA A N 1
ATOM 1785 C CA . ALA A 1 213 ? -2.742 0.739 30.702 1.00 90.69 213 ALA A CA 1
ATOM 1786 C C . ALA A 1 213 ? -1.692 -0.364 30.520 1.0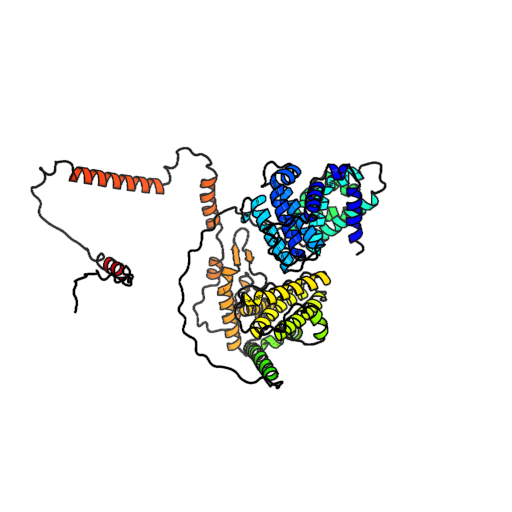0 90.69 213 ALA A C 1
ATOM 1788 O O . ALA A 1 213 ? -2.034 -1.549 30.534 1.00 90.69 213 ALA A O 1
ATOM 1789 N N . PHE A 1 214 ? -0.425 0.032 30.428 1.00 89.50 214 PHE A N 1
ATOM 1790 C CA . PHE A 1 214 ? 0.718 -0.852 30.245 1.00 89.50 214 PHE A CA 1
ATOM 1791 C C . PHE A 1 214 ? 0.851 -1.867 31.389 1.00 89.50 214 PHE A C 1
ATOM 1793 O O . PHE A 1 214 ? 0.926 -3.076 31.161 1.00 89.50 214 PHE A O 1
ATOM 1800 N N . ASN A 1 215 ? 0.803 -1.395 32.639 1.00 89.88 215 ASN A N 1
ATOM 1801 C CA . ASN A 1 215 ? 0.937 -2.248 33.820 1.00 89.88 215 ASN A CA 1
ATOM 1802 C C . ASN A 1 215 ? -0.241 -3.218 33.960 1.00 89.88 215 ASN A C 1
ATOM 1804 O O . ASN A 1 215 ? -0.052 -4.369 34.363 1.00 89.88 215 ASN A O 1
ATOM 1808 N N . PHE A 1 216 ? -1.455 -2.786 33.601 1.00 91.50 216 PHE A N 1
ATOM 1809 C CA . PHE A 1 216 ? -2.618 -3.668 33.601 1.00 91.50 216 PHE A CA 1
ATOM 1810 C C . PHE A 1 216 ? -2.446 -4.833 32.619 1.00 91.50 216 PHE A C 1
ATOM 1812 O O . PHE A 1 216 ? -2.636 -5.987 33.017 1.00 91.50 216 PHE A O 1
ATOM 1819 N N . LEU A 1 217 ? -2.040 -4.544 31.375 1.00 89.19 217 LEU A N 1
ATOM 1820 C CA . LEU A 1 217 ? -1.768 -5.564 30.358 1.00 89.19 217 LEU A CA 1
ATOM 1821 C C . LEU A 1 217 ? -0.679 -6.533 30.809 1.00 89.19 217 LEU A C 1
ATOM 1823 O O . LEU A 1 217 ? -0.905 -7.740 30.783 1.00 89.19 217 LEU A O 1
ATOM 1827 N N . ASN A 1 218 ? 0.445 -6.018 31.310 1.00 86.88 218 ASN A N 1
ATOM 1828 C CA . ASN A 1 218 ? 1.557 -6.840 31.792 1.00 86.88 218 ASN A CA 1
ATOM 1829 C C . ASN A 1 218 ? 1.166 -7.768 32.949 1.00 86.88 218 ASN A C 1
ATOM 1831 O O . ASN A 1 218 ? 1.694 -8.873 33.062 1.00 86.88 218 ASN A O 1
ATOM 1835 N N . ARG A 1 219 ? 0.239 -7.339 33.814 1.00 88.69 219 ARG A N 1
ATOM 1836 C CA . ARG A 1 219 ? -0.260 -8.160 34.925 1.00 88.69 219 ARG A CA 1
ATOM 1837 C C . ARG A 1 219 ? -1.258 -9.222 34.464 1.00 88.69 219 ARG A C 1
ATOM 1839 O O . ARG A 1 219 ? -1.229 -10.337 34.973 1.00 88.69 219 ARG A O 1
ATOM 1846 N N . LYS A 1 220 ? -2.176 -8.872 33.558 1.00 87.62 220 LYS A N 1
ATOM 1847 C CA . LYS A 1 220 ? -3.255 -9.771 33.109 1.00 87.62 220 LYS A CA 1
ATOM 1848 C C . LYS A 1 220 ? -2.828 -10.717 31.987 1.00 87.62 220 LYS A C 1
ATOM 1850 O O . LYS A 1 220 ? -3.428 -11.777 31.858 1.00 87.62 220 LYS A O 1
ATOM 1855 N N . CYS A 1 221 ? -1.796 -10.364 31.222 1.00 84.81 221 CYS A N 1
ATOM 1856 C CA . CYS A 1 221 ? -1.281 -11.150 30.103 1.00 84.81 221 CYS A CA 1
ATOM 1857 C C . CYS A 1 221 ? 0.238 -11.392 30.256 1.00 84.81 221 CYS A C 1
ATOM 1859 O O . CYS A 1 221 ? 1.033 -10.769 29.547 1.00 84.81 221 CYS A O 1
ATOM 1861 N N . PRO A 1 222 ? 0.675 -12.292 31.159 1.00 81.38 222 PRO A N 1
ATOM 1862 C CA . PRO A 1 222 ? 2.101 -12.539 31.399 1.00 81.38 222 PRO A CA 1
ATOM 1863 C C . PRO A 1 222 ? 2.854 -12.991 30.139 1.00 81.38 222 PRO A C 1
ATOM 1865 O O . PRO A 1 222 ? 3.994 -12.586 29.928 1.00 81.38 222 PRO A O 1
ATOM 1868 N N . ASP A 1 223 ? 2.190 -13.763 29.273 1.00 80.31 223 ASP A N 1
ATOM 1869 C CA . ASP A 1 223 ? 2.750 -14.315 28.032 1.00 80.31 223 ASP A CA 1
ATOM 1870 C C . ASP A 1 223 ? 3.273 -13.256 27.054 1.00 80.31 223 ASP A C 1
ATOM 1872 O O . ASP A 1 223 ? 4.170 -13.540 26.266 1.00 80.31 223 ASP A O 1
ATOM 1876 N N . ILE A 1 224 ? 2.708 -12.044 27.076 1.00 82.88 224 ILE A N 1
ATOM 1877 C CA . ILE A 1 224 ? 3.098 -10.952 26.169 1.00 82.88 224 ILE A CA 1
ATOM 1878 C C . ILE A 1 224 ? 3.948 -9.884 26.856 1.00 82.88 224 ILE A C 1
ATOM 1880 O O . ILE A 1 224 ? 4.398 -8.951 26.192 1.00 82.88 224 ILE A O 1
ATOM 1884 N N . LYS A 1 225 ? 4.202 -10.013 28.164 1.00 83.06 225 LYS A N 1
ATOM 1885 C CA . LYS A 1 225 ? 4.964 -9.030 28.942 1.00 83.06 225 LYS A CA 1
ATOM 1886 C C . LYS A 1 225 ? 6.352 -8.794 28.351 1.00 83.06 225 LYS A C 1
ATOM 1888 O O . LYS A 1 225 ? 6.729 -7.658 28.087 1.00 83.06 225 LYS A O 1
ATOM 1893 N N . SER A 1 226 ? 7.078 -9.874 28.061 1.00 77.94 226 SER A N 1
ATOM 1894 C CA . SER A 1 226 ? 8.408 -9.799 27.445 1.00 77.94 226 SER A CA 1
ATOM 1895 C C . SER A 1 226 ? 8.381 -9.085 26.088 1.00 77.94 226 SER A C 1
ATOM 1897 O O . SER A 1 226 ? 9.305 -8.346 25.762 1.00 77.94 226 SER A O 1
ATOM 1899 N N . HIS A 1 227 ? 7.311 -9.255 25.305 1.00 77.94 227 HIS A N 1
ATOM 1900 C CA . HIS A 1 227 ? 7.136 -8.567 24.028 1.00 77.94 227 HIS A CA 1
ATOM 1901 C C . HIS A 1 227 ? 6.862 -7.073 24.207 1.00 77.94 227 HIS A C 1
ATOM 1903 O O . HIS A 1 227 ? 7.499 -6.262 23.539 1.00 77.94 227 HIS A O 1
ATOM 1909 N N . LEU A 1 228 ? 5.958 -6.703 25.115 1.00 81.19 228 LEU A N 1
ATOM 1910 C CA . LEU A 1 228 ? 5.633 -5.306 25.408 1.00 81.19 228 LEU A CA 1
ATOM 1911 C C . LEU A 1 228 ? 6.841 -4.542 25.966 1.00 81.19 228 LEU A C 1
ATOM 1913 O O . LEU A 1 228 ? 7.110 -3.419 25.534 1.00 81.19 228 LEU A O 1
ATOM 1917 N N . ASP A 1 229 ? 7.606 -5.172 26.860 1.00 80.75 229 ASP A N 1
ATOM 1918 C CA . ASP A 1 229 ? 8.837 -4.609 27.418 1.00 80.75 229 ASP A CA 1
ATOM 1919 C C . ASP A 1 229 ? 9.887 -4.380 26.311 1.00 80.75 229 ASP A C 1
ATOM 1921 O O . ASP A 1 229 ? 10.459 -3.293 26.212 1.00 80.75 229 ASP A O 1
ATOM 1925 N N . LEU A 1 230 ? 10.082 -5.353 25.408 1.00 78.06 230 LEU A N 1
ATOM 1926 C CA . LEU A 1 230 ? 10.986 -5.213 24.257 1.00 78.06 230 LEU A CA 1
ATOM 1927 C C . LEU A 1 230 ? 10.556 -4.104 23.293 1.00 78.06 230 LEU A C 1
ATOM 1929 O O . LEU A 1 230 ? 11.413 -3.368 22.807 1.00 78.06 230 LEU A O 1
ATOM 1933 N N . ILE A 1 231 ? 9.257 -3.962 23.016 1.00 77.12 231 ILE A N 1
ATOM 1934 C CA . ILE A 1 231 ? 8.751 -2.884 22.153 1.00 77.12 231 ILE A CA 1
ATOM 1935 C C . ILE A 1 231 ? 9.014 -1.519 22.794 1.00 77.12 231 ILE A C 1
ATOM 1937 O O . ILE A 1 231 ? 9.395 -0.577 22.102 1.00 77.12 231 ILE A O 1
ATOM 1941 N N . LYS A 1 232 ? 8.854 -1.406 24.117 1.00 79.06 232 LYS A N 1
ATOM 1942 C CA . LYS A 1 232 ? 9.120 -0.163 24.850 1.00 79.06 232 LYS A CA 1
ATOM 1943 C C . LYS A 1 232 ? 10.602 0.226 24.826 1.00 79.06 232 LYS A C 1
ATOM 1945 O O . LYS A 1 232 ? 10.893 1.415 24.755 1.00 79.06 232 LYS A O 1
ATOM 1950 N N . ILE A 1 233 ? 11.512 -0.751 24.847 1.00 77.44 233 ILE A N 1
ATOM 1951 C CA . ILE A 1 233 ? 12.966 -0.531 24.776 1.00 77.44 233 ILE A CA 1
ATOM 1952 C C . ILE A 1 233 ? 13.414 -0.209 23.343 1.00 77.44 233 ILE A C 1
ATOM 1954 O O . ILE A 1 233 ? 14.124 0.767 23.123 1.00 77.44 233 ILE A O 1
ATOM 1958 N N . ASN A 1 234 ? 12.977 -0.998 22.360 1.00 71.00 234 ASN A N 1
ATOM 1959 C CA . ASN A 1 234 ? 13.426 -0.907 20.967 1.00 71.00 234 ASN A CA 1
ATOM 1960 C C . ASN A 1 234 ? 12.527 -0.003 20.111 1.00 71.00 234 ASN A C 1
ATOM 1962 O O . ASN A 1 234 ? 12.295 -0.290 18.934 1.00 71.00 234 ASN A O 1
ATOM 1966 N N . ARG A 1 235 ? 11.979 1.072 20.691 1.00 70.44 235 ARG A N 1
ATOM 1967 C CA . ARG A 1 235 ? 11.085 1.968 19.952 1.00 70.44 235 ARG A CA 1
ATOM 1968 C C . ARG A 1 235 ? 11.805 2.588 18.768 1.00 70.44 235 ARG A C 1
ATOM 1970 O O . ARG A 1 235 ? 12.780 3.319 18.922 1.00 70.44 235 ARG A O 1
ATOM 1977 N N . ILE A 1 236 ? 11.252 2.354 17.586 1.00 71.50 236 ILE A N 1
ATOM 1978 C CA . ILE A 1 236 ? 11.707 2.999 16.362 1.00 71.50 236 ILE A CA 1
ATOM 1979 C C . ILE A 1 236 ? 11.269 4.467 16.421 1.00 71.50 236 ILE A C 1
ATOM 1981 O O . ILE A 1 236 ? 10.088 4.764 16.616 1.00 71.50 236 ILE A O 1
ATOM 1985 N N . THR A 1 237 ? 12.205 5.399 16.276 1.00 68.94 237 THR A N 1
ATOM 1986 C CA . THR A 1 237 ? 11.907 6.825 16.111 1.00 68.94 237 THR A CA 1
ATOM 1987 C C . THR A 1 237 ? 11.917 7.162 14.629 1.00 68.94 237 THR A C 1
ATOM 1989 O O . THR A 1 237 ? 12.810 6.754 13.888 1.00 68.94 237 THR A O 1
ATOM 1992 N N . CYS A 1 238 ? 10.893 7.882 14.175 1.00 60.50 238 CYS A N 1
ATOM 1993 C CA . CYS A 1 238 ? 10.848 8.330 12.792 1.00 60.50 238 CYS A CA 1
ATOM 1994 C C . CYS A 1 238 ? 11.520 9.693 12.663 1.00 60.50 238 CYS A C 1
ATOM 1996 O O . CYS A 1 238 ? 11.294 10.547 13.521 1.00 60.50 238 CYS A O 1
ATOM 1998 N N . PRO A 1 239 ? 12.310 9.927 11.604 1.00 54.41 239 PRO A N 1
ATOM 1999 C CA . PRO A 1 239 ? 12.817 11.260 11.315 1.00 54.41 239 PRO A CA 1
ATOM 2000 C C . PRO A 1 239 ? 11.624 12.213 11.156 1.00 54.41 239 PRO A C 1
ATOM 2002 O O . PRO A 1 239 ? 10.735 11.951 10.344 1.00 54.41 239 PRO A O 1
ATOM 2005 N N . GLU A 1 240 ? 11.550 13.277 11.955 1.00 43.44 240 GLU A N 1
ATOM 2006 C CA . GLU A 1 240 ? 10.457 14.248 11.861 1.00 43.44 240 GLU A CA 1
ATOM 2007 C C . GLU A 1 240 ? 10.608 15.116 10.600 1.00 43.44 240 GLU A C 1
ATOM 2009 O O . GLU A 1 240 ? 11.617 15.816 10.463 1.00 43.44 240 GLU A O 1
ATOM 2014 N N . PRO A 1 241 ? 9.612 15.150 9.694 1.00 40.44 241 PRO A N 1
ATOM 2015 C CA . PRO A 1 241 ? 9.487 16.247 8.749 1.00 40.44 241 PRO A CA 1
ATOM 2016 C C . PRO A 1 241 ? 8.970 17.468 9.517 1.00 40.44 241 PRO A C 1
ATOM 2018 O O . PRO A 1 241 ? 7.877 17.436 10.084 1.00 40.44 241 PRO A O 1
ATOM 2021 N N . LYS A 1 242 ? 9.761 18.543 9.577 1.00 35.53 242 LYS A N 1
ATOM 2022 C CA . LYS A 1 242 ? 9.320 19.798 10.202 1.00 35.53 242 LYS A CA 1
ATOM 2023 C C . LYS A 1 242 ? 8.135 20.370 9.414 1.00 35.53 242 LYS A C 1
ATOM 2025 O O . LYS A 1 242 ? 8.195 20.441 8.191 1.00 35.53 242 LYS A O 1
ATOM 2030 N N . GLY A 1 243 ? 7.059 20.701 10.128 1.00 30.31 243 GLY A N 1
ATOM 2031 C CA . GLY A 1 243 ? 5.762 21.066 9.564 1.00 30.31 243 GLY A CA 1
ATOM 2032 C C . GLY A 1 243 ? 5.669 22.502 9.054 1.00 30.31 243 GLY A C 1
ATOM 2033 O O . GLY A 1 243 ? 6.209 23.417 9.665 1.00 30.31 243 GLY A O 1
ATOM 2034 N N . ASP A 1 244 ? 4.891 22.666 7.986 1.00 33.09 244 ASP A N 1
ATOM 2035 C CA . ASP A 1 244 ? 4.343 23.936 7.515 1.00 33.09 244 ASP A CA 1
ATOM 2036 C C . ASP A 1 244 ? 2.809 23.812 7.424 1.00 33.09 244 ASP A C 1
ATOM 2038 O O . ASP A 1 244 ? 2.274 22.778 7.023 1.00 33.09 244 ASP A O 1
ATOM 2042 N N . SER A 1 245 ? 2.087 24.878 7.770 1.00 27.56 245 SER A 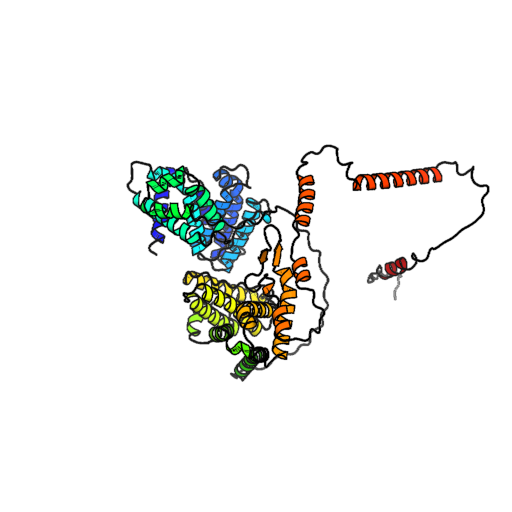N 1
ATOM 2043 C CA . SER A 1 245 ? 0.647 25.060 7.516 1.00 27.56 245 SER A CA 1
ATOM 2044 C C . SER A 1 245 ? 0.370 26.562 7.325 1.00 27.56 245 SER A C 1
ATOM 2046 O O . SER A 1 245 ? 1.067 27.361 7.952 1.00 27.56 245 SER A O 1
ATOM 2048 N N . PRO A 1 246 ? -0.686 26.994 6.605 1.00 34.09 246 PRO A N 1
ATOM 2049 C CA . PRO A 1 246 ? -1.159 26.553 5.288 1.00 34.09 246 PRO A CA 1
ATOM 2050 C C . PRO A 1 246 ? -1.424 27.745 4.323 1.00 34.09 246 PRO A C 1
ATOM 2052 O O . PRO A 1 246 ? -1.386 28.905 4.723 1.00 34.09 246 PRO A O 1
ATOM 2055 N N . GLU A 1 247 ? -1.844 27.420 3.087 1.00 26.81 247 GLU A N 1
ATOM 2056 C CA . GLU A 1 247 ? -2.570 28.294 2.128 1.00 26.81 247 GLU A CA 1
ATOM 2057 C C . GLU A 1 247 ? -1.708 29.313 1.324 1.00 26.81 247 GLU A C 1
ATOM 2059 O O . GLU A 1 247 ? -0.888 30.027 1.874 1.00 26.81 247 GLU A O 1
ATOM 2064 N N . LYS A 1 248 ? -1.778 29.480 -0.009 1.00 24.80 248 LYS A N 1
ATOM 2065 C CA . LYS A 1 248 ? -2.887 29.467 -0.981 1.00 24.80 248 LYS A CA 1
ATOM 2066 C C . LYS A 1 248 ? -2.380 29.107 -2.382 1.00 24.80 248 LYS A C 1
ATOM 2068 O O . LYS A 1 248 ? -1.343 29.593 -2.822 1.00 24.80 248 LYS A O 1
ATOM 2073 N N . SER A 1 249 ? -3.183 28.363 -3.131 1.00 39.75 249 SER A N 1
ATOM 2074 C CA . SER A 1 249 ? -3.040 28.179 -4.576 1.00 39.75 249 SER A CA 1
ATOM 2075 C C . SER A 1 249 ? -3.600 29.386 -5.355 1.00 39.75 249 SER A C 1
ATOM 2077 O O . SER A 1 249 ? -4.737 29.798 -5.108 1.00 39.75 249 SER A O 1
ATOM 2079 N N . PRO A 1 250 ? -2.868 29.934 -6.349 1.00 26.33 250 PRO A N 1
ATOM 2080 C CA . PRO A 1 250 ? -3.465 30.807 -7.358 1.00 26.33 250 PRO A CA 1
ATOM 2081 C C . PRO A 1 250 ? -3.404 30.202 -8.776 1.00 26.33 250 PRO A C 1
ATOM 2083 O O . PRO A 1 250 ? -2.359 30.125 -9.407 1.00 26.33 250 PRO A O 1
ATOM 2086 N N . LYS A 1 251 ? -4.591 29.793 -9.243 1.00 24.20 251 LYS A N 1
ATOM 2087 C CA . LYS A 1 251 ? -5.223 29.987 -10.571 1.00 24.20 251 LYS A CA 1
ATOM 2088 C C . LYS A 1 251 ? -4.353 30.068 -11.846 1.00 24.20 251 LYS A C 1
ATOM 2090 O O . LYS A 1 251 ? -3.645 31.042 -12.075 1.00 24.20 251 LYS A O 1
ATOM 2095 N N . LEU A 1 252 ? -4.635 29.154 -12.782 1.00 30.31 252 LEU A N 1
ATOM 2096 C CA . LEU A 1 252 ? -4.391 29.317 -14.226 1.00 30.31 252 LEU A CA 1
ATOM 2097 C C . LEU A 1 252 ? -5.384 30.309 -14.873 1.00 30.31 252 LEU A C 1
ATOM 2099 O O . LEU A 1 252 ? -6.580 30.237 -14.572 1.00 30.31 252 LEU A O 1
ATOM 2103 N N . PRO A 1 253 ? -4.948 31.080 -15.888 1.00 24.66 253 PRO A N 1
ATOM 2104 C CA . PRO A 1 253 ? -5.821 31.553 -16.958 1.00 24.66 253 PRO A CA 1
ATOM 2105 C C . PRO A 1 253 ? -5.487 30.932 -18.332 1.00 24.66 253 PRO A C 1
ATOM 2107 O O . PRO A 1 253 ? -4.407 31.107 -18.882 1.00 24.66 253 PRO A O 1
ATOM 2110 N N . ALA A 1 254 ? -6.484 30.204 -18.840 1.00 23.42 254 ALA A N 1
ATOM 2111 C CA . ALA A 1 254 ? -7.054 30.144 -20.195 1.00 23.42 254 ALA A CA 1
ATOM 2112 C C . ALA A 1 254 ? -6.223 30.400 -21.485 1.00 23.42 254 ALA A C 1
ATOM 2114 O O . ALA A 1 254 ? -5.786 31.509 -21.768 1.00 23.42 254 ALA A O 1
ATOM 2115 N N . SER A 1 255 ? -6.265 29.363 -22.340 1.00 26.42 255 SER A N 1
ATOM 2116 C CA . SER A 1 255 ? -6.587 29.328 -23.787 1.00 26.42 255 SER A CA 1
ATOM 2117 C C . SER A 1 255 ? -5.820 30.186 -24.806 1.00 26.42 255 SER A C 1
ATOM 2119 O O . SER A 1 255 ? -5.922 31.410 -24.800 1.00 26.42 255 SER A O 1
ATOM 2121 N N . ALA A 1 256 ? -5.307 29.522 -25.849 1.00 23.00 256 ALA A N 1
ATOM 2122 C CA . ALA A 1 256 ? -5.491 29.972 -27.231 1.00 23.00 256 ALA A CA 1
ATOM 2123 C C . ALA A 1 256 ? -5.449 28.790 -28.218 1.00 23.00 256 ALA A C 1
ATOM 2125 O O . ALA A 1 256 ? -4.701 27.831 -28.048 1.00 23.00 256 ALA A O 1
ATOM 2126 N N . GLU A 1 257 ? -6.323 28.887 -29.214 1.00 22.75 257 GLU A N 1
ATOM 2127 C CA . GLU A 1 257 ? -6.761 27.878 -30.173 1.00 22.75 257 GLU A CA 1
ATOM 2128 C C . GLU A 1 257 ? -5.810 27.687 -31.376 1.00 22.75 257 GLU A C 1
ATOM 2130 O O . GLU A 1 257 ? -5.175 28.628 -31.841 1.00 22.75 257 GLU A O 1
ATOM 2135 N N . THR A 1 258 ? -5.786 26.435 -31.852 1.00 29.69 258 THR A N 1
ATOM 2136 C CA . THR A 1 258 ? -5.723 25.868 -33.224 1.00 29.69 258 THR A CA 1
ATOM 2137 C C . THR A 1 258 ? -5.320 26.746 -34.431 1.00 29.69 258 THR A C 1
ATOM 2139 O O . THR A 1 258 ? -5.716 27.903 -34.539 1.00 29.69 258 THR A O 1
ATOM 2142 N N . PRO A 1 259 ? -4.720 26.143 -35.484 1.00 26.11 259 PRO A N 1
ATOM 2143 C CA . PRO A 1 259 ? -5.582 25.653 -36.572 1.00 26.11 259 PRO A CA 1
ATOM 2144 C C . PRO A 1 259 ? -5.150 24.337 -37.247 1.00 26.11 259 PRO A C 1
ATOM 2146 O O . PRO A 1 259 ? -3.978 24.043 -37.458 1.00 26.11 259 PRO A O 1
ATOM 2149 N N . ALA A 1 260 ? -6.171 23.576 -37.643 1.00 30.03 260 ALA A N 1
ATOM 2150 C CA . ALA A 1 260 ? -6.107 22.372 -38.465 1.00 30.03 260 ALA A CA 1
ATOM 2151 C C . ALA A 1 260 ? -5.819 22.663 -39.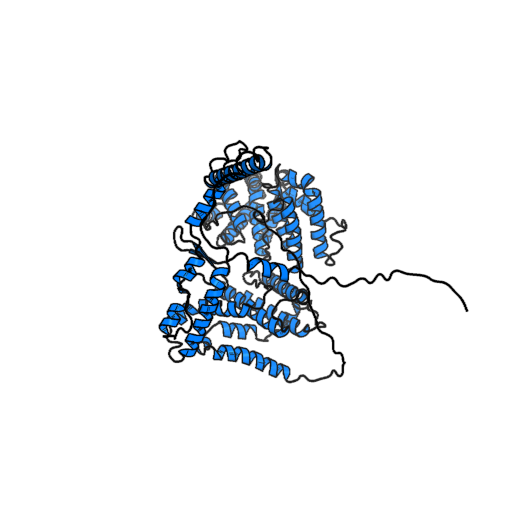954 1.00 30.03 260 ALA A C 1
ATOM 2153 O O . ALA A 1 260 ? -6.170 23.732 -40.462 1.00 30.03 260 ALA A O 1
ATOM 2154 N N . PRO A 1 261 ? -5.347 21.646 -40.694 1.00 24.73 261 PRO A N 1
ATOM 2155 C CA . PRO A 1 261 ? -5.873 21.345 -42.029 1.00 24.73 261 PRO A CA 1
ATOM 2156 C C . PRO A 1 261 ? -6.320 19.870 -42.110 1.00 24.73 261 PRO A C 1
ATOM 2158 O O . PRO A 1 261 ? -5.598 18.962 -41.722 1.00 24.73 261 PRO A O 1
ATOM 2161 N N . LYS A 1 262 ? -7.600 19.612 -42.398 1.00 24.05 262 LYS A N 1
ATOM 2162 C CA . LYS A 1 262 ? -8.182 19.333 -43.731 1.00 24.05 262 LYS A CA 1
ATOM 2163 C C . LYS A 1 262 ? -7.932 17.912 -44.267 1.00 24.05 262 LYS A C 1
ATOM 2165 O O . LYS A 1 262 ? -6.953 17.625 -44.939 1.00 24.05 262 LYS A O 1
ATOM 2170 N N . ILE A 1 263 ? -8.936 17.094 -43.957 1.00 26.09 263 ILE A N 1
ATOM 2171 C CA . ILE A 1 263 ? -9.601 16.018 -44.709 1.00 26.09 263 ILE A CA 1
ATOM 2172 C C . ILE A 1 263 ? -9.165 15.857 -46.178 1.00 26.09 263 ILE A C 1
ATOM 2174 O O . ILE A 1 263 ? -9.328 16.772 -46.985 1.00 26.09 263 ILE A O 1
ATOM 2178 N N . GLY A 1 264 ? -8.772 14.626 -46.514 1.00 24.67 264 GLY A N 1
ATOM 2179 C CA . GLY A 1 264 ? -8.866 14.020 -47.842 1.00 24.67 264 GLY A CA 1
ATOM 2180 C C . GLY A 1 264 ? -9.320 12.563 -47.686 1.00 24.67 264 GLY A C 1
ATOM 2181 O O . GLY A 1 264 ? -8.663 11.772 -47.019 1.00 24.67 264 GLY A O 1
ATOM 2182 N N . THR A 1 265 ? -10.501 12.274 -48.219 1.00 21.70 265 THR A N 1
ATOM 2183 C CA . THR A 1 265 ? -11.297 11.033 -48.185 1.00 21.70 265 THR A CA 1
ATOM 2184 C C . THR A 1 265 ? -10.857 9.971 -49.201 1.00 21.70 265 THR A C 1
ATOM 2186 O O . THR A 1 265 ? -10.290 10.338 -50.225 1.00 21.70 265 THR A O 1
ATOM 2189 N N . SER A 1 266 ? -11.254 8.707 -48.947 1.00 23.80 266 SER A N 1
ATOM 2190 C CA . SER A 1 266 ? -11.610 7.609 -49.893 1.00 23.80 266 SER A CA 1
ATOM 2191 C C . SER A 1 266 ? -10.934 6.284 -49.490 1.00 23.80 266 SER A C 1
ATOM 2193 O O . SER A 1 266 ? -9.732 6.132 -49.655 1.00 23.80 266 SER A O 1
ATOM 2195 N N . GLU A 1 267 ? -11.585 5.412 -48.713 1.00 23.84 267 GLU A N 1
ATOM 2196 C CA . GLU A 1 267 ? -12.536 4.336 -49.098 1.00 23.84 267 GLU A CA 1
ATOM 2197 C C . GLU A 1 267 ? -11.892 2.986 -49.502 1.00 23.84 267 GLU A C 1
ATOM 2199 O O . GLU A 1 267 ? -11.363 2.816 -50.593 1.00 23.84 267 GLU A O 1
ATOM 2204 N N . ASN A 1 268 ? -11.981 2.051 -48.542 1.00 26.11 268 ASN A N 1
ATOM 2205 C CA . ASN A 1 268 ? -12.325 0.617 -48.573 1.00 26.11 268 ASN A CA 1
ATOM 2206 C C . ASN A 1 268 ? -11.932 -0.301 -49.746 1.00 26.11 268 ASN A C 1
ATOM 2208 O O . ASN A 1 268 ? -12.389 -0.119 -50.867 1.00 26.11 268 ASN A O 1
ATOM 2212 N N . SER A 1 269 ? -11.340 -1.457 -49.398 1.00 24.53 269 SER A N 1
ATOM 2213 C CA . SER A 1 269 ? -11.882 -2.799 -49.720 1.00 24.53 269 SER A CA 1
ATOM 2214 C C . SER A 1 269 ? -10.961 -3.931 -49.219 1.00 24.53 269 SER A C 1
ATOM 2216 O O . SER A 1 269 ? -9.758 -3.892 -49.457 1.00 24.53 269 SER A O 1
ATOM 2218 N N . GLY A 1 270 ? -11.540 -4.970 -48.595 1.00 24.14 270 GLY A N 1
ATOM 2219 C CA . GLY A 1 270 ? -11.021 -6.344 -48.709 1.00 24.14 270 GLY A CA 1
ATOM 2220 C C . GLY A 1 270 ? -10.347 -6.970 -47.484 1.00 24.14 270 GLY A C 1
ATOM 2221 O O . GLY A 1 270 ? -9.129 -7.096 -47.427 1.00 24.14 270 GLY A O 1
ATOM 2222 N N . LEU A 1 271 ? -11.153 -7.463 -46.542 1.00 28.14 271 LEU A N 1
ATOM 2223 C CA . LEU A 1 271 ? -10.766 -8.467 -45.546 1.00 28.14 271 LEU A CA 1
ATOM 2224 C C . LEU A 1 271 ? -10.716 -9.849 -46.215 1.00 28.14 271 LEU A C 1
ATOM 2226 O O . LEU A 1 271 ? -11.754 -10.285 -46.702 1.00 28.14 271 LEU A O 1
ATOM 2230 N N . THR A 1 272 ? -9.582 -10.558 -46.190 1.00 26.39 272 THR A N 1
ATOM 2231 C CA . THR A 1 272 ? -9.480 -11.923 -45.617 1.00 26.39 272 THR A CA 1
ATOM 2232 C C . THR A 1 272 ? -8.088 -12.549 -45.753 1.00 26.39 272 THR A C 1
ATOM 2234 O O . THR A 1 272 ? -7.445 -12.515 -46.797 1.00 26.39 272 THR A O 1
ATOM 2237 N N . THR A 1 273 ? -7.701 -13.212 -44.658 1.00 33.84 273 THR A N 1
ATOM 2238 C CA . THR A 1 273 ? -6.784 -14.360 -44.574 1.00 33.84 273 THR A CA 1
ATOM 2239 C C . THR A 1 273 ? -5.363 -14.180 -45.084 1.00 33.84 273 THR A C 1
ATOM 2241 O O . THR A 1 273 ? -4.990 -14.706 -46.125 1.00 33.84 273 THR A O 1
ATOM 2244 N N . THR A 1 274 ? -4.521 -13.636 -44.212 1.00 26.42 274 THR A N 1
ATOM 2245 C CA . THR A 1 274 ? -3.163 -14.146 -44.048 1.00 26.42 274 THR A CA 1
ATOM 2246 C C . THR A 1 274 ? -2.744 -13.986 -42.593 1.00 26.42 274 THR A C 1
ATOM 2248 O O . THR A 1 274 ? -2.708 -12.879 -42.065 1.00 26.42 274 THR A O 1
ATOM 2251 N N . VAL A 1 275 ? -2.371 -15.090 -41.946 1.00 43.75 275 VAL A N 1
ATOM 2252 C CA . VAL A 1 275 ? -1.400 -15.062 -40.845 1.00 43.75 275 VAL A CA 1
ATOM 2253 C C . VAL A 1 275 ? -0.087 -14.606 -41.488 1.00 43.75 275 VAL A C 1
ATOM 2255 O O . VAL A 1 275 ? 0.720 -15.398 -41.967 1.00 43.75 275 VAL A O 1
ATOM 2258 N N . THR A 1 276 ? 0.034 -13.303 -41.718 1.00 35.19 276 THR A N 1
ATOM 2259 C CA . THR A 1 276 ? 1.134 -12.713 -42.476 1.00 35.19 276 THR A CA 1
ATOM 2260 C C . THR A 1 276 ? 2.248 -12.363 -41.518 1.00 35.19 276 THR A C 1
ATOM 2262 O O . THR A 1 276 ? 1.976 -11.770 -40.485 1.00 35.19 276 THR A O 1
ATOM 2265 N N . LYS A 1 277 ? 3.483 -12.704 -41.908 1.00 33.56 277 LYS A N 1
ATOM 2266 C CA . LYS A 1 277 ? 4.776 -11.973 -41.871 1.00 33.56 277 LYS A CA 1
ATOM 2267 C C . LYS A 1 277 ? 4.981 -10.750 -40.940 1.00 33.56 277 LYS A C 1
ATOM 2269 O O . LYS A 1 277 ? 6.126 -10.392 -40.693 1.00 33.56 277 LYS A O 1
ATOM 2274 N N . GLU A 1 278 ? 3.947 -10.099 -40.426 1.00 34.09 278 GLU A N 1
ATOM 2275 C CA . GLU A 1 278 ? 3.956 -9.071 -39.388 1.00 34.09 278 GLU A CA 1
ATOM 2276 C C . GLU A 1 278 ? 4.298 -9.600 -37.993 1.00 34.09 278 GLU A C 1
ATOM 2278 O O . GLU A 1 278 ? 4.975 -8.885 -37.267 1.00 34.09 278 GLU A O 1
ATOM 2283 N N . GLU A 1 279 ? 3.950 -10.839 -37.623 1.00 35.47 279 GLU A N 1
ATOM 2284 C CA . GLU A 1 279 ? 4.447 -11.440 -36.367 1.00 35.47 279 GLU A CA 1
ATOM 2285 C C . GLU A 1 279 ? 5.970 -11.657 -36.419 1.00 35.47 279 GLU A C 1
ATOM 2287 O O . GLU A 1 279 ? 6.679 -11.361 -35.458 1.00 35.47 279 GLU A O 1
ATOM 2292 N N . ALA A 1 280 ? 6.500 -12.028 -37.591 1.00 33.03 280 ALA A N 1
ATOM 2293 C CA . ALA A 1 280 ? 7.940 -12.110 -37.841 1.00 33.03 280 ALA A CA 1
ATOM 2294 C C . ALA A 1 280 ? 8.618 -10.722 -37.916 1.00 33.03 280 ALA A C 1
ATOM 2296 O O . ALA A 1 280 ? 9.735 -10.563 -37.433 1.00 33.03 280 ALA A O 1
ATOM 2297 N N . LYS A 1 281 ? 7.940 -9.687 -38.440 1.00 34.34 281 LYS A N 1
ATOM 2298 C CA . LYS A 1 281 ? 8.438 -8.292 -38.441 1.00 34.34 281 LYS A CA 1
ATOM 2299 C C . LYS A 1 281 ? 8.300 -7.573 -37.087 1.00 34.34 281 LYS A C 1
ATOM 2301 O O . LYS A 1 281 ? 9.027 -6.617 -36.838 1.00 34.34 281 LYS A O 1
ATOM 2306 N N . LYS A 1 282 ? 7.386 -7.996 -36.203 1.00 39.38 282 LYS A N 1
ATOM 2307 C CA . LYS A 1 282 ? 7.272 -7.483 -34.821 1.00 39.38 282 LYS A CA 1
ATOM 2308 C C . LYS A 1 282 ? 8.409 -8.005 -33.945 1.00 39.38 282 LYS A C 1
ATOM 2310 O O . LYS A 1 282 ? 8.927 -7.242 -33.132 1.00 39.38 282 LYS A O 1
ATOM 2315 N N . ASN A 1 283 ? 8.828 -9.252 -34.167 1.00 39.91 283 ASN A N 1
ATOM 2316 C CA . ASN A 1 283 ? 10.050 -9.792 -33.574 1.00 39.91 283 ASN A CA 1
ATOM 2317 C C . ASN A 1 283 ? 11.278 -9.010 -34.068 1.00 39.91 283 ASN A C 1
ATOM 2319 O O . ASN A 1 283 ? 12.037 -8.535 -33.240 1.00 39.91 283 ASN A O 1
ATOM 2323 N N . ASP A 1 284 ? 11.347 -8.666 -35.358 1.00 39.19 284 ASP A N 1
ATOM 2324 C CA . ASP A 1 284 ? 12.425 -7.841 -35.938 1.00 39.19 284 ASP A CA 1
ATOM 2325 C C . ASP A 1 284 ? 12.552 -6.419 -35.324 1.00 39.19 284 ASP A C 1
ATOM 2327 O O . ASP A 1 284 ? 13.641 -5.854 -35.260 1.00 39.19 284 ASP A O 1
ATOM 2331 N N . ALA A 1 285 ? 11.462 -5.816 -34.824 1.00 40.41 285 ALA A N 1
ATOM 2332 C CA . ALA A 1 285 ? 11.489 -4.506 -34.149 1.00 40.41 285 ALA A CA 1
ATOM 2333 C C . ALA A 1 285 ? 11.879 -4.590 -32.658 1.00 40.41 285 ALA A C 1
ATOM 2335 O O . ALA A 1 285 ? 12.561 -3.702 -32.141 1.00 40.41 285 ALA A O 1
ATOM 2336 N N . LYS A 1 286 ? 11.472 -5.669 -31.979 1.00 41.62 286 LYS A N 1
ATOM 2337 C CA . LYS A 1 286 ? 11.891 -5.996 -30.608 1.00 41.62 286 LYS A CA 1
ATOM 2338 C C . LYS A 1 286 ? 13.368 -6.400 -30.574 1.00 41.62 286 LYS A C 1
ATOM 2340 O O . LYS A 1 286 ? 14.102 -5.958 -29.693 1.00 41.62 286 LYS A O 1
ATOM 2345 N N . ASP A 1 287 ? 13.803 -7.140 -31.589 1.00 43.00 287 ASP A N 1
ATOM 2346 C CA . ASP A 1 287 ? 15.194 -7.505 -31.834 1.00 43.00 287 ASP A CA 1
ATOM 2347 C C . ASP A 1 287 ? 16.034 -6.274 -32.185 1.00 43.00 287 ASP A C 1
ATOM 2349 O O . ASP A 1 287 ? 17.165 -6.197 -31.733 1.00 43.00 287 ASP A O 1
ATOM 2353 N N . LYS A 1 288 ? 15.471 -5.249 -32.847 1.00 40.72 288 LYS A N 1
ATOM 2354 C CA . LYS A 1 288 ? 16.125 -3.939 -33.055 1.00 40.72 288 LYS A CA 1
ATOM 2355 C C . LYS A 1 288 ? 16.261 -3.089 -31.790 1.00 40.72 288 LYS A C 1
ATOM 2357 O O . LYS A 1 288 ? 17.270 -2.409 -31.628 1.00 40.72 288 LYS A O 1
ATOM 2362 N N . LEU A 1 289 ? 15.280 -3.096 -30.880 1.00 43.16 289 LEU A N 1
ATOM 2363 C CA . LEU A 1 289 ? 15.407 -2.432 -29.571 1.00 43.16 289 LEU A CA 1
ATOM 2364 C C . LEU A 1 289 ? 16.473 -3.138 -28.721 1.00 43.16 289 LEU A C 1
ATOM 2366 O O . LEU A 1 289 ? 17.319 -2.484 -28.117 1.00 43.16 289 LEU A O 1
ATOM 2370 N N . LEU A 1 290 ? 16.451 -4.471 -28.725 1.00 43.38 290 LEU A N 1
ATOM 2371 C CA . LEU A 1 290 ? 17.429 -5.307 -28.048 1.00 43.38 290 LEU A CA 1
ATOM 2372 C C . LEU A 1 290 ? 18.826 -5.197 -28.676 1.00 43.38 290 LEU A C 1
ATOM 2374 O O . LEU A 1 290 ? 19.804 -5.117 -27.946 1.00 43.38 290 LEU A O 1
ATOM 2378 N N . GLU A 1 291 ? 18.934 -5.111 -30.001 1.00 45.06 291 GLU A N 1
ATOM 2379 C CA . GLU A 1 291 ? 20.171 -4.795 -30.721 1.00 45.06 291 GLU A CA 1
ATOM 2380 C C . GLU A 1 291 ? 20.669 -3.393 -30.393 1.00 45.06 291 GLU A C 1
ATOM 2382 O O . GLU A 1 291 ? 21.869 -3.212 -30.266 1.00 45.06 291 GLU A O 1
ATOM 2387 N N . ASN A 1 292 ? 19.792 -2.396 -30.244 1.00 45.78 292 ASN A N 1
ATOM 2388 C CA . ASN A 1 292 ? 20.200 -1.048 -29.846 1.00 45.78 292 ASN A CA 1
ATOM 2389 C C . ASN A 1 292 ? 20.683 -1.017 -28.383 1.00 45.78 292 ASN A C 1
ATOM 2391 O O . ASN A 1 292 ? 21.654 -0.327 -28.078 1.00 45.78 292 ASN A O 1
ATOM 2395 N N . MET A 1 293 ? 20.080 -1.814 -27.492 1.00 47.62 293 MET A N 1
ATOM 2396 C CA . MET A 1 293 ? 20.567 -2.013 -26.118 1.00 47.62 293 MET A CA 1
ATOM 2397 C C . MET A 1 293 ? 21.903 -2.778 -26.086 1.00 47.62 293 MET A C 1
ATOM 2399 O O . MET A 1 293 ? 22.819 -2.360 -25.382 1.00 47.62 293 MET A O 1
ATOM 2403 N N . LYS A 1 294 ? 22.067 -3.813 -26.923 1.00 45.69 294 LYS A N 1
ATOM 2404 C CA . LYS A 1 294 ? 23.333 -4.546 -27.126 1.00 45.69 294 LYS A CA 1
ATOM 2405 C C . LYS A 1 294 ? 24.432 -3.679 -27.749 1.00 45.69 294 LYS A C 1
ATOM 2407 O O . LYS A 1 294 ? 25.582 -3.757 -27.335 1.00 45.69 294 LYS A O 1
ATOM 2412 N N . LYS A 1 295 ? 24.083 -2.818 -28.713 1.00 49.59 295 LYS A N 1
ATOM 2413 C CA . LYS A 1 295 ? 24.999 -1.861 -29.360 1.00 49.59 295 LYS A CA 1
ATOM 2414 C C . LYS A 1 295 ? 25.492 -0.794 -28.405 1.00 49.59 295 LYS A C 1
ATOM 2416 O O . LYS A 1 295 ? 26.589 -0.296 -28.605 1.00 49.59 295 LYS A O 1
ATOM 2421 N N . THR A 1 296 ? 24.697 -0.442 -27.397 1.00 51.53 296 THR A N 1
ATOM 2422 C CA . THR A 1 296 ? 25.128 0.578 -26.447 1.00 51.53 296 THR A CA 1
ATOM 2423 C C . THR A 1 296 ? 26.205 0.015 -25.534 1.00 51.53 296 THR A C 1
ATOM 2425 O O . THR A 1 296 ? 27.124 0.754 -25.224 1.00 51.53 296 THR A O 1
ATOM 2428 N N . VAL A 1 297 ? 26.176 -1.271 -25.149 1.00 44.78 297 VAL A N 1
ATOM 2429 C CA . VAL A 1 297 ? 27.199 -1.817 -24.257 1.00 44.78 297 VAL A CA 1
ATOM 2430 C C . VAL A 1 297 ? 27.203 -3.382 -24.256 1.00 44.78 297 VAL A C 1
ATOM 2432 O O . VAL A 1 297 ? 26.319 -4.008 -23.680 1.00 44.78 297 VAL A O 1
ATOM 2435 N N . ASN A 1 298 ? 28.254 -4.045 -24.775 1.00 50.53 298 ASN A N 1
ATOM 2436 C CA . ASN A 1 298 ? 28.490 -5.514 -24.608 1.00 50.53 298 ASN A CA 1
ATOM 2437 C C . ASN A 1 298 ? 28.770 -5.939 -23.145 1.00 50.53 298 ASN A C 1
ATOM 2439 O O . ASN A 1 298 ? 28.880 -7.117 -22.831 1.00 50.53 298 ASN A O 1
ATOM 2443 N N . VAL A 1 299 ? 28.910 -4.977 -22.239 1.00 46.25 299 VAL A N 1
ATOM 2444 C CA . VAL A 1 299 ? 29.027 -5.175 -20.785 1.00 46.25 299 VAL A CA 1
ATOM 2445 C C . VAL A 1 299 ? 27.701 -5.639 -20.184 1.00 46.25 299 VAL A C 1
ATOM 2447 O O . VAL A 1 299 ? 27.695 -6.222 -19.101 1.00 46.25 299 VAL A O 1
ATOM 2450 N N . LEU A 1 300 ? 26.570 -5.385 -20.861 1.00 46.09 300 LEU A N 1
ATOM 2451 C CA . LEU A 1 300 ? 25.255 -5.601 -20.261 1.00 46.09 300 LEU A CA 1
ATOM 2452 C C . LEU A 1 300 ? 24.755 -7.050 -20.347 1.00 46.09 300 LEU A C 1
ATOM 2454 O O . LEU A 1 300 ? 23.748 -7.385 -19.723 1.00 46.09 300 LEU A O 1
ATOM 2458 N N . ASP A 1 301 ? 25.470 -7.919 -21.066 1.00 43.53 301 ASP A N 1
ATOM 2459 C CA . ASP A 1 301 ? 25.109 -9.332 -21.247 1.00 43.53 301 ASP A CA 1
ATOM 2460 C C . ASP A 1 301 ? 25.167 -10.143 -19.932 1.00 43.53 301 ASP A C 1
ATOM 2462 O O . ASP A 1 301 ? 24.737 -11.293 -19.897 1.00 43.53 301 ASP A O 1
ATOM 2466 N N . ASN A 1 302 ? 25.627 -9.530 -18.832 1.00 43.03 302 ASN A N 1
ATOM 2467 C CA . ASN A 1 302 ? 25.664 -10.115 -17.489 1.00 43.03 302 ASN A CA 1
ATOM 2468 C C . ASN A 1 302 ? 24.618 -9.555 -16.498 1.00 43.03 302 ASN A C 1
ATOM 2470 O O . ASN A 1 302 ? 24.670 -9.917 -15.321 1.00 43.03 302 ASN A O 1
ATOM 2474 N N . ILE A 1 303 ? 23.683 -8.673 -16.897 1.00 50.06 303 ILE A N 1
ATOM 2475 C CA . ILE A 1 303 ? 22.761 -8.048 -15.927 1.00 50.06 303 ILE A CA 1
ATOM 2476 C C . ILE A 1 303 ? 21.376 -8.700 -15.901 1.00 50.06 303 ILE A C 1
ATOM 2478 O O . ILE A 1 303 ? 20.670 -8.809 -16.903 1.00 50.06 303 ILE A O 1
ATOM 2482 N N . SER A 1 304 ? 20.973 -9.040 -14.673 1.00 56.28 304 SER A N 1
ATOM 2483 C CA . SER A 1 304 ? 19.640 -9.481 -14.233 1.00 56.28 304 SER A CA 1
ATOM 2484 C C . SER A 1 304 ? 18.446 -8.836 -14.953 1.00 56.28 304 SER A C 1
ATOM 2486 O O . SER A 1 304 ? 17.469 -9.527 -15.213 1.00 56.28 304 SER A O 1
ATOM 2488 N N . SER A 1 305 ? 18.511 -7.559 -15.341 1.00 58.12 305 SER A N 1
ATOM 2489 C CA . SER A 1 305 ? 17.415 -6.831 -15.996 1.00 58.12 305 SER A CA 1
ATOM 2490 C C . SER A 1 305 ? 17.022 -7.372 -17.377 1.00 58.12 305 SER A C 1
ATOM 2492 O O . SER A 1 305 ? 15.832 -7.397 -17.701 1.00 58.12 305 SER A O 1
ATOM 2494 N N . TYR A 1 306 ? 17.975 -7.830 -18.197 1.00 60.47 306 TYR A N 1
ATOM 2495 C CA . TYR A 1 306 ? 17.660 -8.411 -19.508 1.00 60.47 306 TYR A CA 1
ATOM 2496 C C . TYR A 1 306 ? 16.979 -9.771 -19.358 1.00 60.47 306 TYR A C 1
ATOM 2498 O O . TYR A 1 306 ? 15.942 -10.024 -19.980 1.00 60.47 306 TYR A O 1
ATOM 2506 N N . GLU A 1 307 ? 17.518 -10.619 -18.482 1.00 68.12 307 GLU A N 1
ATOM 2507 C CA . GLU A 1 307 ? 16.890 -11.895 -18.148 1.00 68.12 307 GLU A CA 1
ATOM 2508 C C . GLU A 1 307 ? 15.492 -11.662 -17.553 1.00 68.12 307 GLU A C 1
ATOM 2510 O O . GLU A 1 307 ? 14.546 -12.314 -17.980 1.00 68.12 307 GLU A O 1
ATOM 2515 N N . MET A 1 308 ? 15.285 -10.634 -16.720 1.00 74.31 308 MET A N 1
ATOM 2516 C CA . MET A 1 308 ? 13.944 -10.253 -16.250 1.00 74.31 308 MET A CA 1
ATOM 2517 C C . MET A 1 308 ? 13.005 -9.888 -17.406 1.00 74.31 308 MET A C 1
ATOM 2519 O O . MET A 1 308 ? 11.884 -10.384 -17.462 1.00 74.31 308 MET A O 1
ATOM 2523 N N . TYR A 1 309 ? 13.432 -9.075 -18.374 1.00 75.50 309 TYR A N 1
ATOM 2524 C CA . TYR A 1 309 ? 12.596 -8.751 -19.538 1.00 75.50 309 TYR A CA 1
ATOM 2525 C C . TYR A 1 309 ? 12.279 -9.971 -20.406 1.00 75.50 309 TYR A C 1
ATOM 2527 O O . TYR A 1 309 ? 11.184 -10.061 -20.970 1.00 75.50 309 TYR A O 1
ATOM 2535 N N . LYS A 1 310 ? 13.219 -10.904 -20.542 1.00 79.50 310 LYS A N 1
ATOM 2536 C CA . LYS A 1 310 ? 13.025 -12.173 -21.248 1.00 79.50 310 LYS A CA 1
ATOM 2537 C C . LYS A 1 310 ? 12.003 -13.043 -20.519 1.00 79.50 310 LYS A C 1
ATOM 2539 O O . LYS A 1 310 ? 11.050 -13.484 -21.159 1.00 79.50 310 LYS A O 1
ATOM 2544 N N . GLU A 1 311 ? 12.122 -13.180 -19.199 1.00 83.88 311 GLU A N 1
ATOM 2545 C CA . GLU A 1 311 ? 11.150 -13.868 -18.340 1.00 83.88 311 GLU A CA 1
ATOM 2546 C C . GLU A 1 311 ? 9.752 -13.241 -18.447 1.00 83.88 311 GLU A C 1
ATOM 2548 O O . GLU A 1 311 ? 8.780 -13.924 -18.779 1.00 83.88 311 GLU A O 1
ATOM 2553 N N . LEU A 1 312 ? 9.643 -11.917 -18.296 1.00 87.25 312 LEU A N 1
ATOM 2554 C CA . LEU A 1 312 ? 8.381 -11.176 -18.433 1.00 87.25 312 LEU A CA 1
ATOM 2555 C C . LEU A 1 312 ? 7.750 -11.341 -19.826 1.00 87.25 312 LEU A C 1
ATOM 2557 O O . LEU A 1 312 ? 6.527 -11.239 -19.984 1.00 87.25 312 LEU A O 1
ATOM 2561 N N . ASN A 1 313 ? 8.569 -11.614 -20.845 1.00 88.00 313 ASN A N 1
ATOM 2562 C CA . ASN A 1 313 ? 8.139 -11.801 -22.222 1.00 88.00 313 ASN A CA 1
ATOM 2563 C C . ASN A 1 313 ? 7.827 -13.234 -22.637 1.00 88.00 313 ASN A C 1
ATOM 2565 O O . ASN A 1 313 ? 7.263 -13.385 -23.725 1.00 88.00 313 ASN A O 1
ATOM 2569 N N . LYS A 1 314 ? 8.133 -14.242 -21.812 1.00 87.62 314 LYS A N 1
ATOM 2570 C CA . LYS A 1 314 ? 7.761 -15.638 -22.079 1.00 87.62 314 LYS A CA 1
ATOM 2571 C C . LYS A 1 314 ? 6.276 -15.761 -22.384 1.00 87.62 314 LYS A C 1
ATOM 2573 O O . LYS A 1 314 ? 5.485 -14.882 -22.022 1.00 87.62 314 LYS A O 1
ATOM 2578 N N . THR A 1 315 ? 5.875 -16.864 -23.005 1.00 86.50 315 THR A N 1
ATOM 2579 C CA . THR A 1 315 ? 4.474 -17.113 -23.383 1.00 86.50 315 THR A CA 1
ATOM 2580 C C . THR A 1 315 ? 3.870 -18.358 -22.745 1.00 86.50 315 THR A C 1
ATOM 2582 O O . THR A 1 315 ? 2.731 -18.715 -23.040 1.00 86.50 315 THR A O 1
ATOM 2585 N N . ASP A 1 316 ? 4.614 -18.982 -21.835 1.00 84.12 316 ASP A N 1
ATOM 2586 C CA . ASP A 1 316 ? 4.235 -20.225 -21.172 1.00 84.12 316 ASP A CA 1
ATOM 2587 C C . ASP A 1 316 ? 2.951 -20.045 -20.360 1.00 84.12 316 ASP A C 1
ATOM 2589 O O . ASP A 1 316 ? 2.776 -19.033 -19.668 1.00 84.12 316 ASP A O 1
ATOM 2593 N N . ASN A 1 317 ? 2.048 -21.020 -20.493 1.00 85.69 317 ASN A N 1
ATOM 2594 C CA . ASN A 1 317 ? 0.782 -21.147 -19.764 1.00 85.69 317 ASN A CA 1
ATOM 2595 C C . ASN A 1 317 ? -0.126 -19.901 -19.780 1.00 85.69 317 ASN A C 1
ATOM 2597 O O . ASN A 1 317 ? -1.021 -19.777 -18.951 1.00 85.69 317 ASN A O 1
ATOM 2601 N N . ILE A 1 318 ? 0.037 -18.984 -20.749 1.00 90.06 318 ILE A N 1
ATOM 2602 C CA . ILE A 1 318 ? -0.762 -17.744 -20.840 1.00 90.06 318 ILE A CA 1
ATOM 2603 C C . ILE A 1 318 ? -2.272 -18.016 -20.883 1.00 90.06 318 ILE A C 1
ATOM 2605 O O . ILE A 1 318 ? -3.057 -17.207 -20.383 1.00 90.06 318 ILE A O 1
ATOM 2609 N N . SER A 1 319 ? -2.686 -19.139 -21.477 1.00 91.31 319 SER A N 1
ATOM 2610 C CA . SER A 1 319 ? -4.099 -19.484 -21.663 1.00 91.31 319 SER A CA 1
ATOM 2611 C C . SER A 1 319 ? -4.892 -19.485 -20.346 1.00 91.31 319 SER A C 1
ATOM 2613 O O . SER A 1 319 ? -6.024 -18.998 -20.310 1.00 91.31 319 SER A O 1
ATOM 2615 N N . GLU A 1 320 ? -4.272 -19.921 -19.248 1.00 93.44 320 GLU A N 1
ATOM 2616 C CA . GLU A 1 320 ? -4.876 -20.003 -17.913 1.00 93.44 320 GLU A CA 1
ATOM 2617 C C . GLU A 1 320 ? -5.163 -18.628 -17.295 1.00 93.44 320 GLU A C 1
ATOM 2619 O O . GLU A 1 320 ? -6.038 -18.490 -16.433 1.00 93.44 320 GLU A O 1
ATOM 2624 N N . TYR A 1 321 ? -4.460 -17.589 -17.751 1.00 93.81 321 TYR A N 1
ATOM 2625 C CA . TYR A 1 321 ? -4.539 -16.240 -17.194 1.00 93.81 321 TYR A CA 1
ATOM 2626 C C . TYR A 1 321 ? -5.560 -15.351 -17.905 1.00 93.81 321 TYR A C 1
ATOM 2628 O O . TYR A 1 321 ? -5.949 -14.316 -17.363 1.00 93.81 321 TYR A O 1
ATOM 2636 N N . TYR A 1 322 ? -6.104 -15.773 -19.053 1.00 92.62 322 TYR A N 1
ATOM 2637 C CA . TYR A 1 322 ? -7.189 -15.039 -19.716 1.00 92.62 322 TYR A CA 1
ATOM 2638 C C . TYR A 1 322 ? -8.458 -14.914 -18.867 1.00 92.62 322 TYR A C 1
ATOM 2640 O O . TYR A 1 322 ? -9.260 -14.010 -19.115 1.00 92.62 322 TYR A O 1
ATOM 2648 N N . LYS A 1 323 ? -8.637 -15.771 -17.852 1.00 92.94 323 LYS A N 1
ATOM 2649 C CA . LYS A 1 323 ? -9.735 -15.667 -16.877 1.00 92.94 323 LYS A CA 1
ATOM 2650 C C . LYS A 1 323 ? -9.737 -14.332 -16.121 1.00 92.94 323 LYS A C 1
ATOM 2652 O O . LYS A 1 323 ? -10.806 -13.840 -15.770 1.00 92.94 323 LYS A O 1
ATOM 2657 N N . TYR A 1 324 ? -8.568 -13.711 -15.944 1.00 90.56 324 TYR A N 1
ATOM 2658 C CA . TYR A 1 324 ? -8.426 -12.393 -15.318 1.00 90.56 324 TYR A CA 1
ATOM 2659 C C . TYR A 1 324 ? -8.735 -11.233 -16.281 1.00 90.56 324 TYR A C 1
ATOM 2661 O O . TYR A 1 324 ? -8.936 -10.110 -15.841 1.00 90.56 324 TYR A O 1
ATOM 2669 N N . CYS A 1 325 ? -8.821 -11.501 -17.588 1.00 91.75 325 CYS A N 1
ATOM 2670 C CA . CYS A 1 325 ? -8.899 -10.496 -18.654 1.00 91.75 325 CYS A CA 1
ATOM 2671 C C . CYS A 1 325 ? -10.278 -10.405 -19.317 1.00 91.75 325 CYS A C 1
ATOM 2673 O O . CYS A 1 325 ? -10.406 -9.936 -20.449 1.00 91.75 325 CYS A O 1
ATOM 2675 N N . THR A 1 326 ? -11.322 -10.908 -18.658 1.00 89.12 326 THR A N 1
ATOM 2676 C CA . THR A 1 326 ? -12.652 -11.085 -19.264 1.00 89.12 326 THR A CA 1
ATOM 2677 C C . THR A 1 326 ? -13.352 -9.773 -19.599 1.00 89.12 326 THR A C 1
ATOM 2679 O O . THR A 1 326 ? -14.130 -9.747 -20.549 1.00 89.12 326 THR A O 1
ATOM 2682 N N . LYS A 1 327 ? -13.045 -8.688 -18.879 1.00 87.00 327 LYS A N 1
ATOM 2683 C CA . LYS A 1 327 ? -13.645 -7.360 -19.090 1.00 87.00 327 LYS A CA 1
ATOM 2684 C C . LYS A 1 327 ? -12.981 -6.542 -20.198 1.00 87.00 327 LYS A C 1
ATOM 2686 O O . LYS A 1 327 ? -13.466 -5.461 -20.525 1.00 87.00 327 LYS A O 1
ATOM 2691 N N . ILE A 1 328 ? -11.885 -7.034 -20.777 1.00 86.69 328 ILE A N 1
ATOM 2692 C CA . ILE A 1 328 ? -11.264 -6.394 -21.936 1.00 86.69 328 ILE A CA 1
ATOM 2693 C C . ILE A 1 328 ? -12.088 -6.734 -23.175 1.00 86.69 328 ILE A C 1
ATOM 2695 O O . ILE A 1 328 ? -12.197 -7.900 -23.567 1.00 86.69 328 ILE A O 1
ATOM 2699 N N . ASP A 1 329 ? -12.652 -5.693 -23.781 1.00 85.25 329 ASP A N 1
ATOM 2700 C CA . ASP A 1 329 ? -13.434 -5.786 -25.008 1.00 85.25 329 ASP A CA 1
ATOM 2701 C C . ASP A 1 329 ? -12.518 -6.048 -26.208 1.00 85.25 329 ASP A C 1
ATOM 2703 O O . ASP A 1 329 ? -11.806 -5.160 -26.682 1.00 85.25 329 ASP A O 1
ATOM 2707 N N . ILE A 1 330 ? -12.550 -7.287 -26.697 1.00 87.12 330 ILE A N 1
ATOM 2708 C CA . ILE A 1 330 ? -11.748 -7.741 -27.837 1.00 87.12 330 ILE A CA 1
ATOM 2709 C C . ILE A 1 330 ? -12.179 -7.107 -29.162 1.00 87.12 330 ILE A C 1
ATOM 2711 O O . ILE A 1 330 ? -11.391 -7.090 -30.101 1.00 87.12 330 ILE A O 1
ATOM 2715 N N . ASN A 1 331 ? -13.403 -6.572 -29.239 1.00 85.50 331 ASN A N 1
ATOM 2716 C CA . ASN A 1 331 ? -13.943 -5.990 -30.467 1.00 85.50 331 ASN A CA 1
ATOM 2717 C C . ASN A 1 331 ? -13.482 -4.542 -30.678 1.00 85.50 331 ASN A C 1
ATOM 2719 O O . ASN A 1 331 ? -13.672 -3.979 -31.757 1.00 85.50 331 ASN A O 1
ATOM 2723 N N . LYS A 1 332 ? -12.884 -3.914 -29.659 1.00 83.19 332 LYS A N 1
ATOM 2724 C CA . LYS A 1 332 ? -12.276 -2.589 -29.797 1.00 83.19 332 LYS A CA 1
ATOM 2725 C C . LYS A 1 332 ? -10.962 -2.667 -30.561 1.00 83.19 332 LYS A C 1
ATOM 2727 O O . LYS A 1 332 ? -10.300 -3.701 -30.611 1.00 83.19 332 LYS A O 1
ATOM 2732 N N . SER A 1 333 ? -10.552 -1.524 -31.110 1.00 82.31 333 SER A N 1
ATOM 2733 C CA . SER A 1 333 ? -9.217 -1.365 -31.690 1.00 82.31 333 SER A CA 1
ATOM 2734 C C . SER A 1 333 ? -8.155 -1.836 -30.695 1.00 82.31 333 SER A C 1
ATOM 2736 O O . SER A 1 333 ? -8.139 -1.381 -29.551 1.00 82.31 333 SER A O 1
ATOM 2738 N N . LYS A 1 334 ? -7.292 -2.759 -31.137 1.00 84.69 334 LYS A N 1
ATOM 2739 C CA . LYS A 1 334 ? -6.230 -3.391 -30.333 1.00 84.69 334 LYS A CA 1
ATOM 2740 C C . LYS A 1 334 ? -6.735 -4.211 -29.137 1.00 84.69 334 LYS A C 1
ATOM 2742 O O . LYS A 1 334 ? -5.974 -4.480 -28.211 1.00 84.69 334 LYS A O 1
ATOM 2747 N N . GLY A 1 335 ? -8.013 -4.599 -29.131 1.00 85.62 335 GLY A N 1
ATOM 2748 C CA . GLY A 1 335 ? -8.647 -5.330 -28.033 1.00 85.62 335 GLY A CA 1
ATOM 2749 C C . GLY A 1 335 ? -8.039 -6.714 -27.797 1.00 85.62 335 GLY A C 1
ATOM 2750 O O . GLY A 1 335 ? -7.806 -7.099 -26.651 1.00 85.62 335 GLY A O 1
ATOM 2751 N N . SER A 1 336 ? -7.713 -7.443 -28.867 1.00 89.44 336 SER A N 1
ATOM 2752 C CA . SER A 1 336 ? -7.039 -8.747 -28.788 1.00 89.44 336 SER A CA 1
ATOM 2753 C C . SER A 1 336 ? -5.631 -8.629 -28.198 1.00 89.44 336 SER A C 1
ATOM 2755 O O . SER A 1 336 ? -5.277 -9.364 -27.277 1.00 89.44 336 SER A O 1
ATOM 2757 N N . GLU A 1 337 ? -4.842 -7.660 -28.665 1.00 90.44 337 GLU A N 1
ATOM 2758 C CA . GLU A 1 337 ? -3.498 -7.383 -28.155 1.00 90.44 337 GLU A CA 1
ATOM 2759 C C . GLU A 1 337 ? -3.530 -6.903 -26.703 1.00 90.44 337 GLU A C 1
ATOM 2761 O O . GLU A 1 337 ? -2.717 -7.340 -25.888 1.00 90.44 337 GLU A O 1
ATOM 2766 N N . ALA A 1 338 ? -4.500 -6.057 -26.352 1.00 89.94 338 ALA A N 1
ATOM 2767 C CA . ALA A 1 338 ? -4.736 -5.609 -24.986 1.00 89.94 338 ALA A CA 1
ATOM 2768 C C . ALA A 1 338 ? -5.069 -6.787 -24.058 1.00 89.94 338 ALA A C 1
ATOM 2770 O O . ALA A 1 338 ? -4.517 -6.896 -22.961 1.00 89.94 338 ALA A O 1
ATOM 2771 N N . ARG A 1 339 ? -5.928 -7.710 -24.509 1.00 92.06 339 ARG A N 1
ATOM 2772 C CA . ARG A 1 339 ? -6.283 -8.919 -23.754 1.00 92.06 339 ARG A CA 1
ATOM 2773 C C . ARG A 1 339 ? -5.087 -9.853 -23.580 1.00 92.06 339 ARG A C 1
ATOM 2775 O O . ARG A 1 339 ? -4.922 -10.439 -22.512 1.00 92.06 339 ARG A O 1
ATOM 2782 N N . TYR A 1 340 ? -4.238 -9.965 -24.595 1.00 93.00 340 TYR A N 1
ATOM 2783 C CA . TYR A 1 340 ? -3.004 -10.741 -24.519 1.00 93.00 340 TYR A CA 1
ATOM 2784 C C . TYR A 1 340 ? -1.991 -10.134 -23.537 1.00 93.00 340 TYR A C 1
ATOM 2786 O O . TYR A 1 340 ? -1.463 -10.843 -22.679 1.00 93.00 340 TYR A O 1
ATOM 2794 N N . LEU A 1 341 ? -1.769 -8.815 -23.597 1.00 92.81 341 LEU A N 1
ATOM 2795 C CA . LEU A 1 341 ? -0.919 -8.102 -22.637 1.00 92.81 341 LEU A CA 1
ATOM 2796 C C . LEU A 1 341 ? -1.433 -8.271 -21.204 1.00 92.81 341 LEU A C 1
ATOM 2798 O O . LEU A 1 341 ? -0.653 -8.543 -20.295 1.00 92.81 341 LEU A O 1
ATOM 2802 N N . CYS A 1 342 ? -2.746 -8.171 -21.016 1.00 93.25 342 CYS A N 1
ATOM 2803 C CA . CYS A 1 342 ? -3.390 -8.433 -19.738 1.00 93.25 342 CYS A CA 1
ATOM 2804 C C . CYS A 1 342 ? -3.067 -9.829 -19.187 1.00 93.25 342 CYS A C 1
ATOM 2806 O O . CYS A 1 342 ? -2.700 -9.954 -18.020 1.00 93.25 342 CYS A O 1
ATOM 2808 N N . ALA A 1 343 ? -3.150 -10.875 -20.015 1.00 94.50 343 ALA A N 1
ATOM 2809 C CA . ALA A 1 343 ? -2.879 -12.238 -19.567 1.00 94.50 343 ALA A CA 1
ATOM 2810 C C . ALA A 1 343 ? -1.398 -12.423 -19.194 1.00 94.50 343 ALA A C 1
ATOM 2812 O O . ALA A 1 343 ? -1.095 -13.025 -18.163 1.00 94.50 343 ALA A O 1
ATOM 2813 N N . LYS A 1 344 ? -0.475 -11.827 -19.967 1.00 94.50 344 LYS A N 1
ATOM 2814 C CA . LYS A 1 344 ? 0.957 -11.780 -19.615 1.00 94.50 344 LYS A CA 1
ATOM 2815 C C . LYS A 1 344 ? 1.190 -11.075 -18.282 1.00 94.50 344 LYS A C 1
ATOM 2817 O O . LYS A 1 344 ? 1.935 -11.581 -17.449 1.00 94.50 344 LYS A O 1
ATOM 2822 N N . LEU A 1 345 ? 0.546 -9.930 -18.070 1.00 93.06 345 LEU A N 1
ATOM 2823 C CA . LEU A 1 345 ? 0.659 -9.170 -16.829 1.00 93.06 345 LEU A CA 1
ATOM 2824 C C . LEU A 1 345 ? 0.145 -9.970 -15.630 1.00 93.06 345 LEU A C 1
ATOM 2826 O O . LEU A 1 345 ? 0.827 -10.042 -14.613 1.00 93.06 345 LEU A O 1
ATOM 2830 N N . ALA A 1 346 ? -1.018 -10.609 -15.769 1.00 93.38 346 ALA A N 1
ATOM 2831 C CA . ALA A 1 346 ? -1.593 -11.453 -14.731 1.00 93.38 346 ALA A CA 1
ATOM 2832 C C . ALA A 1 346 ? -0.656 -12.610 -14.347 1.00 93.38 346 ALA A C 1
ATOM 2834 O O . ALA A 1 346 ? -0.411 -12.837 -13.162 1.00 93.38 346 ALA A O 1
ATOM 2835 N N . ARG A 1 347 ? -0.072 -13.297 -15.337 1.00 93.62 347 ARG A N 1
ATOM 2836 C CA . ARG A 1 347 ? 0.941 -14.328 -15.084 1.00 93.62 347 ARG A CA 1
ATOM 2837 C C . ARG A 1 347 ? 2.156 -13.764 -14.360 1.00 93.62 347 ARG A C 1
ATOM 2839 O O . ARG A 1 347 ? 2.556 -14.302 -13.335 1.00 93.62 347 ARG A O 1
ATOM 2846 N N . ASN A 1 348 ? 2.732 -12.683 -14.880 1.00 92.38 348 ASN A N 1
ATOM 2847 C CA . ASN A 1 348 ? 3.946 -12.101 -14.313 1.00 92.38 348 ASN A CA 1
ATOM 2848 C C . ASN A 1 348 ? 3.730 -11.672 -12.853 1.00 92.38 348 ASN A C 1
ATOM 2850 O O . ASN A 1 348 ? 4.572 -11.959 -12.011 1.00 92.38 348 ASN A O 1
ATOM 2854 N N . LEU A 1 349 ? 2.584 -11.062 -12.532 1.00 91.31 349 LEU A N 1
ATOM 2855 C CA . LEU A 1 349 ? 2.221 -10.707 -11.157 1.00 91.31 349 LEU A CA 1
ATOM 2856 C C . LEU A 1 349 ? 2.104 -11.930 -10.240 1.00 91.31 349 LEU A C 1
ATOM 2858 O O . LEU A 1 349 ? 2.584 -11.882 -9.112 1.00 91.31 349 LEU A O 1
ATOM 2862 N N . LYS A 1 350 ? 1.484 -13.024 -10.706 1.00 91.00 350 LYS A N 1
ATOM 2863 C CA . LYS A 1 350 ? 1.394 -14.269 -9.925 1.00 91.00 350 LYS A CA 1
ATOM 2864 C C . LYS A 1 350 ? 2.782 -14.834 -9.625 1.00 91.00 350 LYS A C 1
ATOM 2866 O O . LYS A 1 350 ? 3.087 -15.035 -8.457 1.00 91.00 350 LYS A O 1
ATOM 2871 N N . ASN A 1 351 ? 3.635 -14.962 -10.639 1.00 90.31 351 ASN A N 1
ATOM 2872 C CA . ASN A 1 351 ? 4.995 -15.480 -10.469 1.00 90.31 351 ASN A CA 1
ATOM 2873 C C . ASN A 1 351 ? 5.830 -14.604 -9.520 1.00 90.31 351 ASN A C 1
ATOM 2875 O O . ASN A 1 351 ? 6.558 -15.113 -8.677 1.00 90.31 351 ASN A O 1
ATOM 2879 N N . ILE A 1 352 ? 5.714 -13.277 -9.631 1.00 88.94 352 ILE A N 1
ATOM 2880 C CA . ILE A 1 352 ? 6.431 -12.349 -8.746 1.00 88.94 352 ILE A CA 1
ATOM 2881 C C . ILE A 1 352 ? 5.924 -12.463 -7.302 1.00 88.94 352 ILE A C 1
ATOM 2883 O O . ILE A 1 352 ? 6.716 -12.414 -6.364 1.00 88.94 352 ILE A O 1
ATOM 2887 N N . ASN A 1 353 ? 4.621 -12.657 -7.100 1.00 88.50 353 ASN A N 1
ATOM 2888 C CA . ASN A 1 353 ? 4.050 -12.836 -5.766 1.00 88.50 353 ASN A CA 1
ATOM 2889 C C . ASN A 1 353 ? 4.455 -14.163 -5.100 1.00 88.50 353 ASN A C 1
ATOM 2891 O O . ASN A 1 353 ? 4.378 -14.257 -3.880 1.00 88.50 353 ASN A O 1
ATOM 2895 N N . GLU A 1 354 ? 4.900 -15.158 -5.867 1.00 89.38 354 GLU A N 1
ATOM 2896 C CA . GLU A 1 354 ? 5.424 -16.432 -5.352 1.00 89.38 354 GLU A CA 1
ATOM 2897 C C . GLU A 1 354 ? 6.900 -16.348 -4.926 1.00 89.38 354 GLU A C 1
ATOM 2899 O O . GLU A 1 354 ? 7.400 -17.251 -4.260 1.00 89.38 354 GLU A O 1
ATOM 2904 N N . MET A 1 355 ? 7.606 -15.261 -5.259 1.00 87.31 355 MET A N 1
ATOM 2905 C CA . MET A 1 355 ? 8.996 -15.064 -4.842 1.00 87.31 355 MET A CA 1
ATOM 2906 C C . MET A 1 355 ? 9.084 -14.897 -3.325 1.00 87.31 355 MET A C 1
ATOM 2908 O O . MET A 1 355 ? 8.411 -14.034 -2.765 1.00 87.31 355 MET A O 1
ATOM 2912 N N . GLU A 1 356 ? 9.964 -15.646 -2.660 1.00 85.62 356 GLU A N 1
ATOM 2913 C CA . GLU A 1 356 ? 10.157 -15.550 -1.206 1.00 85.62 356 GLU A CA 1
ATOM 2914 C C . GLU A 1 356 ? 10.937 -14.284 -0.816 1.00 85.62 356 GLU A C 1
ATOM 2916 O O . GLU A 1 356 ? 10.510 -13.520 0.061 1.00 85.62 356 GLU A O 1
ATOM 2921 N N . ASN A 1 357 ? 12.044 -14.003 -1.517 1.00 84.62 357 ASN A N 1
ATOM 2922 C CA . ASN A 1 357 ? 12.910 -12.862 -1.228 1.00 84.62 357 ASN A CA 1
ATOM 2923 C C . ASN A 1 357 ? 12.190 -11.533 -1.516 1.00 84.62 357 ASN A C 1
ATOM 2925 O O . ASN A 1 357 ? 11.875 -11.193 -2.655 1.00 84.62 357 ASN A O 1
ATOM 2929 N N . LYS A 1 358 ? 11.948 -10.753 -0.457 1.00 81.25 358 LYS A N 1
ATOM 2930 C CA . LYS A 1 358 ? 11.224 -9.477 -0.528 1.00 81.25 358 LYS A CA 1
ATOM 2931 C C . LYS A 1 358 ? 11.949 -8.404 -1.337 1.00 81.25 358 LYS A C 1
ATOM 2933 O O . LYS A 1 358 ? 11.284 -7.585 -1.968 1.00 81.25 358 LYS A O 1
ATOM 2938 N N . GLU A 1 359 ? 13.273 -8.361 -1.280 1.00 79.50 359 GLU A N 1
ATOM 2939 C CA . GLU A 1 359 ? 14.061 -7.341 -1.970 1.00 79.50 359 GLU A CA 1
ATOM 2940 C C . GLU A 1 359 ? 14.094 -7.607 -3.475 1.00 79.50 359 GLU A C 1
ATOM 2942 O O . GLU A 1 359 ? 13.707 -6.737 -4.255 1.00 79.50 359 GLU A O 1
ATOM 2947 N N . GLU A 1 360 ? 14.390 -8.847 -3.867 1.00 80.94 360 GLU A N 1
ATOM 2948 C CA . GLU A 1 360 ? 14.310 -9.293 -5.263 1.00 80.94 360 GLU A CA 1
ATOM 2949 C C . GLU A 1 360 ? 12.897 -9.130 -5.830 1.00 80.94 360 GLU A C 1
ATOM 2951 O O . GLU A 1 360 ? 12.718 -8.648 -6.948 1.00 80.94 360 GLU A O 1
ATOM 2956 N N . ARG A 1 361 ? 11.867 -9.461 -5.040 1.00 84.50 361 ARG A N 1
ATOM 2957 C CA . ARG A 1 361 ? 10.468 -9.285 -5.438 1.00 84.50 361 ARG A CA 1
ATOM 2958 C C . ARG A 1 361 ? 10.137 -7.823 -5.728 1.00 84.50 361 ARG A C 1
ATOM 2960 O O . ARG A 1 361 ? 9.573 -7.526 -6.779 1.00 84.50 361 ARG A O 1
ATOM 2967 N N . LYS A 1 362 ? 10.502 -6.897 -4.831 1.00 80.00 362 LYS A N 1
ATOM 2968 C CA . LYS A 1 362 ? 10.318 -5.448 -5.049 1.00 80.00 362 LYS A CA 1
ATOM 2969 C C . LYS A 1 362 ? 11.026 -4.976 -6.310 1.00 80.00 362 LYS A C 1
ATOM 2971 O O . LYS A 1 362 ? 10.479 -4.165 -7.055 1.00 80.00 362 LYS A O 1
ATOM 2976 N N . GLU A 1 363 ? 12.221 -5.496 -6.549 1.00 78.88 363 GLU A N 1
ATOM 2977 C CA . GLU A 1 363 ? 12.971 -5.197 -7.754 1.00 78.88 363 GLU A CA 1
ATOM 2978 C C . GLU A 1 363 ? 12.222 -5.675 -9.006 1.00 78.88 363 GLU A C 1
ATOM 2980 O O . GLU A 1 363 ? 11.949 -4.887 -9.911 1.00 78.88 363 GLU A O 1
ATOM 2985 N N . CYS A 1 364 ? 11.769 -6.930 -9.022 1.00 84.38 364 CYS A N 1
ATOM 2986 C CA . CYS A 1 364 ? 10.959 -7.488 -10.105 1.00 84.38 364 CYS A CA 1
ATOM 2987 C C . CYS A 1 364 ? 9.703 -6.661 -10.389 1.00 84.38 364 CYS A C 1
ATOM 2989 O O . CYS A 1 364 ? 9.351 -6.456 -11.549 1.00 84.38 364 CYS A O 1
ATOM 2991 N N . CYS A 1 365 ? 9.052 -6.128 -9.356 1.00 83.62 365 CYS A N 1
ATOM 2992 C CA . CYS A 1 365 ? 7.889 -5.253 -9.500 1.00 83.62 365 CYS A CA 1
ATOM 2993 C C . CYS A 1 365 ? 8.205 -3.930 -10.199 1.00 83.62 365 CYS A C 1
ATOM 2995 O O . CYS A 1 365 ? 7.401 -3.430 -10.995 1.00 83.62 365 CYS A O 1
ATOM 2997 N N . LEU A 1 366 ? 9.381 -3.363 -9.938 1.00 80.69 366 LEU A N 1
ATOM 2998 C CA . LEU A 1 366 ? 9.829 -2.159 -10.621 1.00 80.69 366 LEU A CA 1
ATOM 2999 C C . LEU A 1 366 ? 10.072 -2.436 -12.112 1.00 80.69 366 LEU A C 1
ATOM 3001 O O . LEU A 1 366 ? 9.535 -1.728 -12.964 1.00 80.69 366 LEU A O 1
ATOM 3005 N N . TYR A 1 367 ? 10.776 -3.522 -12.439 1.00 81.44 367 TYR A N 1
ATOM 3006 C CA . TYR A 1 367 ? 10.994 -3.923 -13.833 1.00 81.44 367 TYR A CA 1
ATOM 3007 C C . TYR A 1 367 ? 9.707 -4.326 -14.552 1.00 81.44 367 TYR A C 1
ATOM 3009 O O . TYR A 1 367 ? 9.542 -3.997 -15.725 1.00 81.44 367 TYR A O 1
ATOM 3017 N N . LEU A 1 368 ? 8.763 -4.966 -13.857 1.00 86.69 368 LEU A N 1
ATOM 3018 C CA . LEU A 1 368 ? 7.426 -5.232 -14.383 1.00 86.69 368 LEU A CA 1
ATOM 3019 C C . LEU A 1 368 ? 6.733 -3.931 -14.794 1.00 86.69 368 LEU A C 1
ATOM 3021 O O . LEU A 1 368 ? 6.090 -3.896 -15.841 1.00 86.69 368 LEU A O 1
ATOM 3025 N N . SER A 1 369 ? 6.885 -2.868 -13.997 1.00 83.69 369 SER A N 1
ATOM 3026 C CA . SER A 1 369 ? 6.338 -1.547 -14.314 1.00 83.69 369 SER A CA 1
ATOM 3027 C C . SER A 1 369 ? 6.928 -1.034 -15.627 1.00 83.69 369 SER A C 1
ATOM 3029 O O . SER A 1 369 ? 6.177 -0.746 -16.555 1.00 83.69 369 SER A O 1
ATOM 3031 N N . TYR A 1 370 ? 8.262 -0.996 -15.743 1.00 80.38 370 TYR A N 1
ATOM 3032 C CA . TYR A 1 370 ? 8.961 -0.567 -16.963 1.00 80.38 370 TYR A CA 1
ATOM 3033 C C . TYR A 1 370 ? 8.546 -1.380 -18.192 1.00 80.38 370 TYR A C 1
ATOM 3035 O O . TYR A 1 370 ? 8.197 -0.812 -19.228 1.00 80.38 370 TYR A O 1
ATOM 3043 N N . TRP A 1 371 ? 8.511 -2.704 -18.050 1.00 86.38 371 TRP A N 1
ATOM 3044 C CA . TRP A 1 371 ? 8.088 -3.613 -19.105 1.00 86.38 371 TRP A CA 1
ATOM 3045 C C . TRP A 1 371 ? 6.653 -3.325 -19.541 1.00 86.38 371 TRP A C 1
ATOM 3047 O O . TRP A 1 371 ? 6.380 -3.217 -20.734 1.00 86.38 371 TRP A O 1
ATOM 3057 N N . LEU A 1 372 ? 5.733 -3.149 -18.594 1.00 86.75 372 LEU A N 1
ATOM 3058 C CA . LEU A 1 372 ? 4.329 -2.902 -18.893 1.00 86.75 372 LEU A CA 1
ATOM 3059 C C . LEU A 1 372 ? 4.138 -1.598 -19.681 1.00 86.75 372 LEU A C 1
ATOM 3061 O O . LEU A 1 372 ? 3.331 -1.559 -20.612 1.00 86.75 372 LEU A O 1
ATOM 3065 N N . TYR A 1 373 ? 4.914 -0.560 -19.361 1.00 81.00 373 TYR A N 1
ATOM 3066 C CA . TYR A 1 373 ? 4.939 0.683 -20.131 1.00 81.00 373 TYR A CA 1
ATOM 3067 C C . TYR A 1 373 ? 5.439 0.501 -21.558 1.00 81.00 373 TYR A C 1
ATOM 3069 O O . TYR A 1 373 ? 4.832 1.033 -22.488 1.00 81.00 373 TYR A O 1
ATOM 3077 N N . ASP A 1 374 ? 6.522 -0.251 -21.737 1.00 79.88 374 ASP A N 1
ATOM 3078 C CA . ASP A 1 374 ? 7.081 -0.542 -23.055 1.00 79.88 374 ASP A CA 1
ATOM 3079 C C . ASP A 1 374 ? 6.076 -1.324 -23.914 1.00 79.88 374 ASP A C 1
ATOM 3081 O O . ASP A 1 374 ? 5.747 -0.913 -25.028 1.00 79.88 374 ASP A O 1
ATOM 3085 N N . GLN A 1 375 ? 5.458 -2.368 -23.346 1.00 85.69 375 GLN A N 1
ATOM 3086 C CA . GLN A 1 375 ? 4.405 -3.130 -24.025 1.00 85.69 375 GLN A CA 1
ATOM 3087 C C . GLN A 1 375 ? 3.196 -2.259 -24.385 1.00 85.69 375 GLN A C 1
ATOM 3089 O O . GLN A 1 375 ? 2.644 -2.382 -25.480 1.00 85.69 375 GLN A O 1
ATOM 3094 N N . TYR A 1 376 ? 2.775 -1.374 -23.479 1.00 83.25 376 TYR A N 1
ATOM 3095 C CA . TYR A 1 376 ? 1.678 -0.446 -23.728 1.00 83.25 376 TYR A CA 1
ATOM 3096 C C . TYR A 1 376 ? 1.994 0.482 -24.904 1.00 83.25 376 TYR A C 1
ATOM 3098 O O . TYR A 1 376 ? 1.223 0.570 -25.864 1.00 83.25 376 TYR A O 1
ATOM 3106 N N . LYS A 1 377 ? 3.151 1.149 -24.857 1.00 80.12 377 LYS A N 1
ATOM 3107 C CA . LYS A 1 377 ? 3.615 2.047 -25.916 1.00 80.12 377 LYS A CA 1
ATOM 3108 C C . LYS A 1 377 ? 3.687 1.328 -27.259 1.00 80.12 377 LYS A C 1
ATOM 3110 O O . LYS A 1 377 ? 3.270 1.892 -28.270 1.00 80.12 377 LYS A O 1
ATOM 3115 N N . ASP A 1 378 ? 4.142 0.083 -27.274 1.00 82.19 378 ASP A N 1
ATOM 3116 C CA . ASP A 1 378 ? 4.246 -0.711 -28.493 1.00 82.19 378 ASP A CA 1
ATOM 3117 C C . ASP A 1 378 ? 2.899 -1.126 -29.072 1.00 82.19 378 ASP A C 1
ATOM 3119 O O . ASP A 1 378 ? 2.690 -1.015 -30.283 1.00 82.19 378 ASP A O 1
ATOM 3123 N N . ILE A 1 379 ? 1.970 -1.580 -28.233 1.00 83.69 379 ILE A N 1
ATOM 3124 C CA . ILE A 1 379 ? 0.634 -1.965 -28.687 1.00 83.69 379 ILE A CA 1
ATOM 3125 C C . ILE A 1 379 ? -0.091 -0.725 -29.187 1.00 83.69 379 ILE A C 1
ATOM 3127 O O . ILE A 1 379 ? -0.517 -0.677 -30.343 1.00 83.69 379 ILE A O 1
ATOM 3131 N N . PHE A 1 380 ? -0.192 0.312 -28.358 1.00 81.06 380 PHE A N 1
ATOM 3132 C CA . PHE A 1 380 ? -1.028 1.471 -28.643 1.00 81.06 380 PHE A CA 1
ATOM 3133 C C . PHE A 1 380 ? -0.360 2.485 -29.576 1.00 81.06 380 PHE A C 1
ATOM 3135 O O . PHE A 1 380 ? -1.082 3.194 -30.274 1.00 81.06 380 PHE A O 1
ATOM 3142 N N . ARG A 1 381 ? 0.968 2.438 -29.746 1.00 79.69 381 ARG A N 1
ATOM 3143 C CA . ARG A 1 381 ? 1.770 3.378 -30.557 1.00 79.69 381 ARG A CA 1
ATOM 3144 C C . ARG A 1 381 ? 1.639 4.820 -30.066 1.00 79.69 381 ARG A C 1
ATOM 3146 O O . ARG A 1 381 ? 1.472 5.744 -30.855 1.00 79.69 381 ARG A O 1
ATOM 3153 N N . VAL A 1 382 ? 1.702 4.993 -28.747 1.00 71.31 382 VAL A N 1
ATOM 3154 C CA . VAL A 1 382 ? 1.439 6.264 -28.060 1.00 71.31 382 VAL A CA 1
ATOM 3155 C C . VAL A 1 382 ? 2.568 6.627 -27.101 1.00 71.31 382 VAL A C 1
ATOM 3157 O O . VAL A 1 382 ? 3.213 5.750 -26.532 1.00 71.31 382 VAL A O 1
ATOM 3160 N N . ASN A 1 383 ? 2.802 7.929 -26.913 1.00 60.72 383 ASN A N 1
ATOM 3161 C CA . ASN A 1 383 ? 3.800 8.460 -25.969 1.00 60.72 383 ASN A CA 1
ATOM 3162 C C . ASN A 1 383 ? 3.169 9.038 -24.689 1.00 60.72 383 ASN A C 1
ATOM 3164 O O . ASN A 1 383 ? 3.876 9.505 -23.801 1.00 60.72 383 ASN A O 1
ATOM 3168 N N . SER A 1 384 ? 1.846 8.995 -24.576 1.00 62.91 384 SER A N 1
ATOM 3169 C CA . SER A 1 384 ? 1.092 9.418 -23.399 1.00 62.91 384 SER A CA 1
ATOM 3170 C C . SER A 1 384 ? -0.140 8.533 -23.237 1.00 62.91 384 SER A C 1
ATOM 3172 O O . SER A 1 384 ? -0.598 7.913 -24.200 1.00 62.91 384 SER A O 1
ATOM 3174 N N . LEU A 1 385 ? -0.667 8.459 -22.015 1.00 63.31 385 LEU A N 1
ATOM 3175 C CA . LEU A 1 385 ? -1.957 7.817 -21.771 1.00 63.31 385 LEU A CA 1
ATOM 3176 C C . LEU A 1 385 ? -3.063 8.723 -22.319 1.00 63.31 385 LEU A C 1
ATOM 3178 O O . LEU A 1 385 ? -3.187 9.875 -21.896 1.00 63.31 385 LEU A O 1
ATOM 3182 N N . TYR A 1 386 ? -3.868 8.221 -23.255 1.00 60.84 386 TYR A N 1
ATOM 3183 C CA . TYR A 1 386 ? -5.051 8.939 -23.716 1.00 60.84 386 TYR A CA 1
ATOM 3184 C C . TYR A 1 386 ? -6.254 8.616 -22.832 1.00 60.84 386 TYR A C 1
ATOM 3186 O O . TYR A 1 386 ? -6.405 7.508 -22.317 1.00 60.84 386 TYR A O 1
ATOM 3194 N N . THR A 1 387 ? -7.179 9.567 -22.707 1.00 58.97 387 THR A N 1
ATOM 3195 C CA . THR A 1 387 ? -8.454 9.369 -21.999 1.00 58.97 387 THR A CA 1
ATOM 3196 C C . THR A 1 387 ? -9.264 8.197 -22.561 1.00 58.97 387 THR A C 1
ATOM 3198 O O . THR A 1 387 ? -9.993 7.551 -21.812 1.00 58.97 387 THR A O 1
ATOM 3201 N N . SER A 1 388 ? -9.111 7.888 -23.854 1.00 56.75 388 SER A N 1
ATOM 3202 C CA . SER A 1 388 ? -9.718 6.723 -24.516 1.00 56.75 388 SER A CA 1
ATOM 3203 C C . SER A 1 388 ? -9.227 5.382 -23.976 1.00 56.75 388 SER A C 1
ATOM 3205 O O . SER A 1 388 ? -9.960 4.397 -24.049 1.00 56.75 388 SER A O 1
ATOM 3207 N N . ASP A 1 389 ? -8.018 5.350 -23.420 1.00 65.06 389 ASP A N 1
ATOM 3208 C CA . ASP A 1 389 ? -7.343 4.129 -22.987 1.00 65.06 389 ASP A CA 1
ATOM 3209 C C . ASP A 1 389 ? -7.564 3.862 -21.490 1.00 65.06 389 ASP A C 1
ATOM 3211 O O . ASP A 1 389 ? -7.260 2.780 -20.984 1.00 65.06 389 ASP A O 1
ATOM 3215 N N . MET A 1 390 ? -8.171 4.824 -20.785 1.00 69.94 390 MET A N 1
ATOM 3216 C CA . MET A 1 390 ? -8.521 4.723 -19.367 1.00 69.94 390 MET A CA 1
ATOM 3217 C C . MET A 1 390 ? -9.315 3.459 -19.015 1.00 69.94 390 MET A C 1
ATOM 3219 O O . MET A 1 390 ? -9.027 2.889 -17.966 1.00 69.94 390 MET A O 1
ATOM 3223 N N . PRO A 1 391 ? -10.253 2.948 -19.843 1.00 74.19 391 PRO A N 1
ATOM 3224 C CA . PRO A 1 391 ? -10.907 1.673 -19.560 1.00 74.19 391 PRO A CA 1
ATOM 3225 C C . PRO A 1 391 ? -9.931 0.489 -19.515 1.00 74.19 391 PRO A C 1
ATOM 3227 O O . PRO A 1 391 ? -10.056 -0.366 -18.645 1.00 74.19 391 PRO A O 1
ATOM 3230 N N . PHE A 1 392 ? -8.942 0.446 -20.414 1.00 79.56 392 PHE A N 1
ATOM 3231 C CA . PHE A 1 392 ? -7.937 -0.618 -20.436 1.00 79.56 392 PHE A CA 1
ATOM 3232 C C . PHE A 1 392 ? -6.949 -0.479 -19.274 1.00 79.56 392 PHE A C 1
ATOM 3234 O O . PHE A 1 392 ? -6.740 -1.440 -18.541 1.00 79.56 392 PHE A O 1
ATOM 3241 N N . ILE A 1 393 ? -6.409 0.722 -19.043 1.00 78.62 393 ILE A N 1
ATOM 3242 C CA . ILE A 1 393 ? -5.520 1.003 -17.903 1.00 78.62 393 ILE A CA 1
ATOM 3243 C C . ILE A 1 393 ? -6.207 0.686 -16.574 1.00 78.62 393 ILE A C 1
ATOM 3245 O O . ILE A 1 393 ? -5.626 0.043 -15.700 1.00 78.62 393 ILE A O 1
ATOM 3249 N N . SER A 1 394 ? -7.473 1.082 -16.436 1.00 77.81 394 SER A N 1
ATOM 3250 C CA . SER A 1 394 ? -8.289 0.753 -15.273 1.00 77.81 394 SER A CA 1
ATOM 3251 C C . SER A 1 394 ? -8.428 -0.756 -15.084 1.00 77.81 394 SER A C 1
ATOM 3253 O O . SER A 1 394 ? -8.445 -1.222 -13.946 1.00 77.81 394 SER A O 1
ATOM 3255 N N . GLU A 1 395 ? -8.531 -1.520 -16.170 1.00 84.31 395 GLU A N 1
ATOM 3256 C CA . GLU A 1 395 ? -8.613 -2.972 -16.080 1.00 84.31 395 GLU A CA 1
ATOM 3257 C C . GLU A 1 395 ? -7.279 -3.599 -15.670 1.00 84.31 395 GLU A C 1
ATOM 3259 O O . GLU A 1 395 ? -7.269 -4.483 -14.817 1.00 84.31 395 GLU A O 1
ATOM 3264 N N . LEU A 1 396 ? -6.147 -3.082 -16.160 1.00 86.75 396 LEU A N 1
ATOM 3265 C CA . LEU A 1 396 ? -4.827 -3.505 -15.683 1.00 86.75 396 LEU A CA 1
ATOM 3266 C C . LEU A 1 396 ? -4.684 -3.296 -14.172 1.00 86.75 396 LEU A C 1
ATOM 3268 O O . LEU A 1 396 ? -4.251 -4.202 -13.463 1.00 86.75 396 LEU A O 1
ATOM 3272 N N . PHE A 1 397 ? -5.092 -2.140 -13.647 1.00 82.19 397 PHE A N 1
ATOM 3273 C CA . PHE A 1 397 ? -5.078 -1.916 -12.200 1.00 82.19 397 PHE A CA 1
ATOM 3274 C C . PHE A 1 397 ? -6.030 -2.843 -11.433 1.00 82.19 397 PHE A C 1
ATOM 3276 O O . PHE A 1 397 ? -5.691 -3.298 -10.340 1.00 82.19 397 PHE A O 1
ATOM 3283 N N . ASN A 1 398 ? -7.202 -3.166 -11.994 1.00 83.06 398 ASN A N 1
ATOM 3284 C CA . ASN A 1 398 ? -8.109 -4.146 -11.391 1.00 83.06 398 ASN A CA 1
ATOM 3285 C C . ASN A 1 398 ? -7.435 -5.516 -11.245 1.00 83.06 398 ASN A C 1
ATOM 3287 O O . ASN A 1 398 ? -7.585 -6.159 -10.210 1.00 83.06 398 ASN A O 1
ATOM 3291 N N . ILE A 1 399 ? -6.677 -5.952 -12.248 1.00 87.75 399 ILE A N 1
ATOM 3292 C CA . ILE A 1 399 ? -5.981 -7.245 -12.232 1.00 87.75 399 ILE A CA 1
ATOM 3293 C C . ILE A 1 399 ? -4.898 -7.275 -11.164 1.00 87.75 399 ILE A C 1
ATOM 3295 O O . ILE A 1 399 ? -4.854 -8.212 -10.370 1.00 87.75 399 ILE A O 1
ATOM 3299 N N . GLN A 1 400 ? -4.068 -6.234 -11.098 1.00 86.94 400 GLN A N 1
ATOM 3300 C CA . GLN A 1 400 ? -3.085 -6.081 -10.029 1.00 86.94 400 GLN A CA 1
ATOM 3301 C C . GLN A 1 400 ? -3.739 -6.130 -8.650 1.00 86.94 400 GLN A C 1
ATOM 3303 O O . GLN A 1 400 ? -3.287 -6.872 -7.780 1.00 86.94 400 GLN A O 1
ATOM 3308 N N . TYR A 1 401 ? -4.819 -5.370 -8.460 1.00 83.56 401 TYR A N 1
ATOM 3309 C CA . TYR A 1 401 ? -5.566 -5.364 -7.210 1.00 83.56 401 TYR A CA 1
ATOM 3310 C C . TYR A 1 401 ? -6.063 -6.765 -6.838 1.00 83.56 401 TYR A C 1
ATOM 3312 O O . TYR A 1 401 ? -5.895 -7.191 -5.697 1.00 83.56 401 TYR A O 1
ATOM 3320 N N . LEU A 1 402 ? -6.659 -7.493 -7.784 1.00 85.00 402 LEU A N 1
ATOM 3321 C CA . LEU A 1 402 ? -7.176 -8.839 -7.544 1.00 85.00 402 LEU A CA 1
ATOM 3322 C C . LEU A 1 402 ? -6.051 -9.819 -7.195 1.00 85.00 402 LEU A C 1
ATOM 3324 O O . LEU A 1 402 ? -6.124 -10.485 -6.168 1.00 85.00 402 LEU A O 1
ATOM 3328 N N . ILE A 1 403 ? -4.991 -9.869 -8.002 1.00 88.00 403 ILE A N 1
ATOM 3329 C CA . ILE A 1 403 ? -3.904 -10.842 -7.842 1.00 88.00 403 ILE A CA 1
ATOM 3330 C C . ILE A 1 403 ? -3.122 -10.617 -6.548 1.00 88.00 403 ILE A C 1
ATOM 3332 O O . ILE A 1 403 ? -2.813 -11.590 -5.861 1.00 88.00 403 ILE A O 1
ATOM 3336 N N . ASN A 1 404 ? -2.837 -9.363 -6.193 1.00 84.81 404 ASN A N 1
ATOM 3337 C CA . ASN A 1 404 ? -2.125 -9.039 -4.955 1.00 84.81 404 ASN A CA 1
ATOM 3338 C C . ASN A 1 404 ? -2.968 -9.371 -3.714 1.00 84.81 404 ASN A C 1
ATOM 3340 O O . ASN A 1 404 ? -2.442 -9.852 -2.716 1.00 84.81 404 ASN A O 1
ATOM 3344 N N . ASN A 1 405 ? -4.287 -9.155 -3.767 1.00 81.38 405 ASN A N 1
ATOM 3345 C CA . ASN A 1 405 ? -5.179 -9.549 -2.673 1.00 81.38 405 ASN A CA 1
ATOM 3346 C C . ASN A 1 405 ? -5.376 -11.069 -2.583 1.00 81.38 405 ASN A C 1
ATOM 3348 O O . ASN A 1 405 ? -5.480 -11.587 -1.477 1.00 81.38 405 ASN A O 1
ATOM 3352 N N . GLU A 1 406 ? -5.395 -11.793 -3.706 1.00 84.75 406 GLU A N 1
ATOM 3353 C CA . GLU A 1 406 ? -5.427 -13.262 -3.705 1.00 84.75 406 GLU A CA 1
ATOM 3354 C C . GLU A 1 406 ? -4.158 -13.873 -3.094 1.00 84.75 406 GLU A C 1
ATOM 3356 O O . GLU A 1 406 ? -4.247 -14.881 -2.399 1.00 84.75 406 GLU A O 1
ATOM 3361 N N . SER A 1 407 ? -2.982 -13.295 -3.364 1.00 81.94 407 SER A N 1
ATOM 3362 C CA . SER A 1 407 ? -1.705 -13.793 -2.835 1.00 81.94 407 SER A CA 1
ATOM 3363 C C . SER A 1 407 ? -1.432 -13.354 -1.394 1.00 81.94 407 SER A C 1
ATOM 3365 O O . SER A 1 407 ? -0.622 -13.975 -0.711 1.00 81.94 407 SER A O 1
ATOM 3367 N N . GLY A 1 408 ? -2.060 -12.267 -0.933 1.00 74.94 408 GLY A N 1
ATOM 3368 C CA . GLY A 1 408 ? -1.686 -11.589 0.312 1.00 74.94 408 GLY A CA 1
ATOM 3369 C C . GLY A 1 408 ? -0.315 -10.901 0.242 1.00 74.94 408 GLY A C 1
ATOM 3370 O O . GLY A 1 408 ? 0.216 -10.484 1.275 1.00 74.94 408 GLY A O 1
ATOM 3371 N N . ILE A 1 409 ? 0.264 -10.791 -0.961 1.00 77.12 409 ILE A N 1
ATOM 3372 C CA . ILE A 1 409 ? 1.544 -10.139 -1.231 1.00 77.12 409 ILE A CA 1
ATOM 3373 C C . ILE A 1 409 ? 1.273 -8.816 -1.938 1.00 77.12 409 ILE A C 1
ATOM 3375 O O . ILE A 1 409 ? 0.778 -8.752 -3.062 1.00 77.12 409 ILE A O 1
ATOM 3379 N N . HIS A 1 410 ? 1.625 -7.739 -1.246 1.00 69.62 410 HIS A N 1
ATOM 3380 C CA . HIS A 1 410 ? 1.265 -6.370 -1.606 1.00 69.62 410 HIS A CA 1
ATOM 3381 C C . HIS A 1 410 ? 2.477 -5.494 -1.922 1.00 69.62 410 HIS A C 1
ATOM 3383 O O . HIS A 1 410 ? 2.347 -4.287 -2.098 1.00 69.62 410 HIS A O 1
ATOM 3389 N N . ASP A 1 411 ? 3.660 -6.097 -2.034 1.00 67.62 411 ASP A N 1
ATOM 3390 C CA . ASP A 1 411 ? 4.893 -5.380 -2.368 1.00 67.62 411 ASP A CA 1
ATOM 3391 C C . ASP A 1 411 ? 4.920 -4.908 -3.837 1.00 67.62 411 ASP A C 1
ATOM 3393 O O . ASP A 1 411 ? 5.749 -4.078 -4.203 1.00 67.62 411 ASP A O 1
ATOM 3397 N N . CYS A 1 412 ? 4.002 -5.414 -4.673 1.00 71.50 412 CYS A N 1
ATOM 3398 C CA . CYS A 1 412 ? 4.001 -5.248 -6.123 1.00 71.50 412 CYS A CA 1
ATOM 3399 C C . CYS A 1 412 ? 2.892 -4.328 -6.650 1.00 71.50 412 CYS A C 1
ATOM 3401 O O . CYS A 1 412 ? 1.986 -4.765 -7.367 1.00 71.50 412 CYS A O 1
ATOM 3403 N N . TYR A 1 413 ? 2.956 -3.037 -6.318 1.00 68.69 413 TYR A N 1
ATOM 3404 C CA . TYR A 1 413 ? 2.087 -2.028 -6.929 1.00 68.69 413 TYR A CA 1
ATOM 3405 C C . TYR A 1 413 ? 2.858 -1.164 -7.934 1.00 68.69 413 TYR A C 1
ATOM 3407 O O . TYR A 1 413 ? 3.524 -0.204 -7.563 1.00 68.69 413 TYR A O 1
ATOM 3415 N N . TYR A 1 414 ? 2.747 -1.489 -9.222 1.00 67.69 414 TYR A N 1
ATOM 3416 C CA . TYR A 1 414 ? 3.064 -0.563 -10.306 1.00 67.69 414 TYR A CA 1
ATOM 3417 C C . TYR A 1 414 ? 2.022 0.563 -10.368 1.00 67.69 414 TYR A C 1
ATOM 3419 O O . TYR A 1 414 ? 0.820 0.327 -10.239 1.00 67.69 414 TYR A O 1
ATOM 3427 N N . TYR A 1 415 ? 2.482 1.789 -10.595 1.00 60.28 415 TYR A N 1
ATOM 3428 C CA . TYR A 1 415 ? 1.640 2.954 -10.854 1.00 60.28 415 TYR A CA 1
ATOM 3429 C C . TYR A 1 415 ? 1.781 3.335 -12.323 1.00 60.28 415 TYR A C 1
ATOM 3431 O O . TYR A 1 415 ? 2.916 3.437 -12.779 1.00 60.28 415 TYR A O 1
ATOM 3439 N N . PHE A 1 416 ? 0.668 3.557 -13.036 1.00 55.94 416 PHE A N 1
ATOM 3440 C CA . PHE A 1 416 ? 0.642 4.192 -14.360 1.00 55.94 416 PHE A CA 1
ATOM 3441 C C . PHE A 1 416 ? 0.669 5.723 -14.217 1.00 55.94 416 PHE A C 1
ATOM 3443 O O . PHE A 1 416 ? -0.344 6.333 -13.886 1.00 55.94 416 PHE A O 1
ATOM 3450 N N . SER A 1 417 ? 1.820 6.349 -14.462 1.00 51.84 417 SER A N 1
ATOM 3451 C CA . SER A 1 417 ? 1.941 7.795 -14.632 1.00 51.84 417 SER A CA 1
ATOM 3452 C C . SER A 1 417 ? 1.359 8.206 -15.981 1.00 51.84 417 SER A C 1
ATOM 3454 O O . SER A 1 417 ? 1.542 7.518 -16.986 1.00 51.84 417 SER A O 1
ATOM 3456 N N . ASN A 1 418 ? 0.699 9.365 -16.016 1.00 47.16 418 ASN A N 1
ATOM 3457 C CA . ASN A 1 418 ? 0.103 9.925 -17.231 1.00 47.16 418 ASN A CA 1
ATOM 3458 C C . ASN A 1 418 ? 1.143 10.244 -18.319 1.00 47.16 418 ASN A C 1
ATOM 3460 O O . ASN A 1 418 ? 0.803 10.265 -19.504 1.00 47.16 418 ASN A O 1
ATOM 3464 N N . ASN A 1 419 ? 2.402 10.481 -17.931 1.00 54.53 419 ASN A N 1
ATOM 3465 C CA . ASN A 1 419 ? 3.489 10.736 -18.868 1.00 54.53 419 ASN A CA 1
ATOM 3466 C C . ASN A 1 419 ? 4.294 9.453 -19.113 1.00 54.53 419 ASN A C 1
ATOM 3468 O O . ASN A 1 419 ? 5.004 8.978 -18.226 1.00 54.53 419 ASN A O 1
ATOM 3472 N N . LEU A 1 420 ? 4.191 8.908 -20.330 1.00 60.75 420 LEU A N 1
ATOM 3473 C CA . LEU A 1 420 ? 4.913 7.699 -20.731 1.00 60.75 420 LEU A CA 1
ATOM 3474 C C . LEU A 1 420 ? 6.301 7.986 -21.323 1.00 60.75 420 LEU A C 1
ATOM 3476 O O . LEU A 1 420 ? 7.032 7.055 -21.660 1.00 60.75 420 LEU A O 1
ATOM 3480 N N . THR A 1 421 ? 6.660 9.259 -21.483 1.00 63.78 421 THR A N 1
ATOM 3481 C CA . THR A 1 421 ? 7.819 9.675 -22.285 1.00 63.78 421 THR A CA 1
ATOM 3482 C C . THR A 1 421 ? 9.145 9.321 -21.610 1.00 63.78 421 THR A C 1
ATOM 3484 O O . THR A 1 421 ? 10.073 8.885 -22.288 1.00 63.78 421 THR A O 1
ATOM 3487 N N . ASN A 1 422 ? 9.203 9.404 -20.278 1.00 74.38 422 ASN A N 1
ATOM 3488 C CA . ASN A 1 422 ? 10.465 9.399 -19.532 1.00 74.38 422 ASN A CA 1
ATOM 3489 C C . ASN A 1 422 ? 10.828 8.029 -18.925 1.00 74.38 422 ASN A C 1
ATOM 3491 O O . ASN A 1 422 ? 11.889 7.876 -18.331 1.00 74.38 422 ASN A O 1
ATOM 3495 N N . TRP A 1 423 ? 9.990 6.996 -19.079 1.00 74.31 423 TRP A N 1
ATOM 3496 C CA . TRP A 1 423 ? 10.225 5.692 -18.431 1.00 74.31 423 TRP A CA 1
ATOM 3497 C C . TRP A 1 423 ? 11.517 5.001 -18.857 1.00 74.31 423 TRP A C 1
ATOM 3499 O O . TRP A 1 423 ? 12.120 4.302 -18.047 1.00 74.31 423 TRP A O 1
ATOM 3509 N N . LYS A 1 424 ? 11.959 5.216 -20.101 1.00 76.69 424 LYS A N 1
ATOM 3510 C CA . LYS A 1 424 ? 13.253 4.704 -20.571 1.00 76.69 424 LYS A CA 1
ATOM 3511 C C . LYS A 1 424 ? 14.408 5.357 -19.817 1.00 76.69 424 LYS A C 1
ATOM 3513 O O . LYS A 1 424 ? 15.304 4.659 -19.373 1.00 76.69 424 LYS A O 1
ATOM 3518 N N . GLU A 1 425 ? 14.330 6.665 -19.598 1.00 83.81 425 GLU A N 1
ATOM 3519 C CA . GLU A 1 425 ? 15.325 7.414 -18.828 1.00 83.81 425 GLU A CA 1
ATOM 3520 C C . GLU A 1 425 ? 15.347 6.965 -17.362 1.00 83.81 425 GLU A C 1
ATOM 3522 O O . GLU A 1 425 ? 16.418 6.749 -16.804 1.00 83.81 425 GLU A O 1
ATOM 3527 N N . PHE A 1 426 ? 14.174 6.743 -16.753 1.00 82.75 426 PHE A N 1
ATOM 3528 C CA . PHE A 1 426 ? 14.075 6.203 -15.391 1.00 82.75 426 PHE A CA 1
ATOM 3529 C C . PHE A 1 426 ? 14.689 4.810 -15.281 1.00 82.75 426 PHE A C 1
ATOM 3531 O O . PHE A 1 426 ? 15.398 4.524 -14.321 1.00 82.75 426 PHE A O 1
ATOM 3538 N N . MET A 1 427 ? 14.426 3.947 -16.262 1.00 79.50 427 MET A N 1
ATOM 3539 C CA . MET A 1 427 ? 15.011 2.614 -16.314 1.00 79.50 427 MET A CA 1
ATOM 3540 C C . MET A 1 427 ? 16.536 2.681 -16.460 1.00 79.50 427 MET A C 1
ATOM 3542 O O . MET A 1 427 ? 17.233 1.968 -15.743 1.00 79.50 427 MET A O 1
ATOM 3546 N N . ASP A 1 428 ? 17.054 3.549 -17.332 1.00 79.56 428 ASP A N 1
ATOM 3547 C CA . ASP A 1 428 ? 18.497 3.707 -17.535 1.00 79.56 428 ASP A CA 1
ATOM 3548 C C . ASP A 1 428 ? 19.199 4.231 -16.270 1.00 79.56 428 ASP A C 1
ATOM 3550 O O . ASP A 1 428 ? 20.241 3.708 -15.878 1.00 79.56 428 ASP A O 1
ATOM 3554 N N . LEU A 1 429 ? 18.599 5.209 -15.583 1.00 87.00 429 LEU A N 1
ATOM 3555 C CA . LEU A 1 429 ? 19.091 5.724 -14.301 1.00 87.00 429 LEU A CA 1
ATOM 3556 C C . LEU A 1 429 ? 19.080 4.648 -13.216 1.00 87.00 429 LEU A C 1
ATOM 3558 O O . LEU A 1 429 ? 20.100 4.409 -12.570 1.00 87.00 429 LEU A O 1
ATOM 3562 N N . HIS A 1 430 ? 17.952 3.954 -13.049 1.00 84.19 430 HIS A N 1
ATOM 3563 C CA . HIS A 1 430 ? 17.834 2.855 -12.095 1.00 84.19 430 HIS A CA 1
ATOM 3564 C C . HIS A 1 430 ? 18.919 1.797 -12.338 1.00 84.19 430 HIS A C 1
ATOM 3566 O O . HIS A 1 430 ? 19.603 1.357 -11.412 1.00 84.19 430 HIS A O 1
ATOM 3572 N N . TYR A 1 431 ? 19.117 1.435 -13.604 1.00 79.44 431 TYR A N 1
ATOM 3573 C CA . TYR A 1 431 ? 20.123 0.478 -14.029 1.00 79.44 431 TYR A CA 1
ATOM 3574 C C . TYR A 1 431 ? 21.548 0.938 -13.698 1.00 79.44 431 TYR A C 1
ATOM 3576 O O . TYR A 1 431 ? 22.340 0.167 -13.145 1.00 79.44 431 TYR A O 1
ATOM 3584 N N . TYR A 1 432 ? 21.871 2.191 -14.015 1.00 85.94 432 TYR A N 1
ATOM 3585 C CA . TYR A 1 432 ? 23.160 2.795 -13.708 1.00 85.94 432 TYR A CA 1
ATOM 3586 C C . TYR A 1 432 ? 23.448 2.759 -12.202 1.00 85.94 432 TYR A C 1
ATOM 3588 O O . TYR A 1 432 ? 24.486 2.240 -11.793 1.00 85.94 432 TYR A O 1
ATOM 3596 N N . PHE A 1 433 ? 22.506 3.211 -11.368 1.00 88.88 433 PHE A N 1
ATOM 3597 C CA . PHE A 1 433 ? 22.676 3.232 -9.913 1.00 88.88 433 PHE A CA 1
ATOM 3598 C C . PHE A 1 433 ? 22.768 1.839 -9.289 1.00 88.88 433 PHE A C 1
ATOM 3600 O O . PHE A 1 433 ? 23.452 1.672 -8.277 1.00 88.88 433 PHE A O 1
ATOM 3607 N N . LYS A 1 434 ? 22.085 0.842 -9.867 1.00 82.75 434 LYS A N 1
ATOM 3608 C CA . LYS A 1 434 ? 22.167 -0.554 -9.419 1.00 82.75 434 LYS A CA 1
ATOM 3609 C C . LYS A 1 434 ? 23.552 -1.149 -9.681 1.00 82.75 434 LYS A C 1
ATOM 3611 O O . LYS A 1 434 ? 24.071 -1.886 -8.851 1.00 82.75 434 LYS A O 1
ATOM 3616 N N . ASN A 1 435 ? 24.147 -0.831 -10.829 1.00 80.50 435 ASN A N 1
ATOM 3617 C CA . ASN A 1 435 ? 25.412 -1.423 -11.266 1.00 80.50 435 ASN A CA 1
ATOM 3618 C C . ASN A 1 435 ? 26.639 -0.558 -10.955 1.00 80.50 435 ASN A C 1
ATOM 3620 O O . ASN A 1 435 ? 27.748 -0.944 -11.315 1.00 80.50 435 ASN A O 1
ATOM 3624 N N . TYR A 1 436 ? 26.462 0.588 -10.297 1.00 86.62 436 TYR A N 1
ATOM 3625 C CA . TYR A 1 436 ? 27.519 1.576 -10.085 1.00 86.62 436 TYR A CA 1
ATOM 3626 C C . TYR A 1 436 ? 28.796 0.984 -9.465 1.00 86.62 436 TYR A C 1
ATOM 3628 O O . TYR A 1 436 ? 29.883 1.211 -9.990 1.00 86.62 436 TYR A O 1
ATOM 3636 N N . GLU A 1 437 ? 28.684 0.148 -8.427 1.00 85.62 437 GLU A N 1
ATOM 3637 C CA . GLU A 1 437 ? 29.851 -0.483 -7.784 1.00 85.62 437 GLU A CA 1
ATOM 3638 C C . GLU A 1 437 ? 30.638 -1.396 -8.738 1.00 85.62 437 GLU A C 1
ATOM 3640 O O . GLU A 1 437 ? 31.873 -1.383 -8.763 1.00 85.62 437 GLU A O 1
ATOM 3645 N N . ASN A 1 438 ? 29.935 -2.139 -9.594 1.00 80.50 438 ASN A N 1
ATOM 3646 C CA . ASN A 1 438 ? 30.569 -2.959 -10.626 1.00 80.50 438 ASN A CA 1
ATOM 3647 C C . ASN A 1 438 ? 31.226 -2.071 -11.690 1.00 80.50 438 ASN A C 1
ATOM 3649 O O . ASN A 1 438 ? 32.366 -2.309 -12.082 1.00 80.50 438 ASN A O 1
ATOM 3653 N N . LEU A 1 439 ? 30.545 -1.011 -12.131 1.00 80.88 439 LEU A N 1
ATOM 3654 C CA . LEU A 1 439 ? 31.061 -0.062 -13.126 1.00 80.88 439 LEU A CA 1
ATOM 3655 C C . LEU A 1 439 ? 32.318 0.670 -12.624 1.00 80.88 439 LEU A C 1
ATOM 3657 O O . LEU A 1 439 ? 33.244 0.913 -13.394 1.00 80.88 439 LEU A O 1
ATOM 3661 N N . LYS A 1 440 ? 32.382 0.969 -11.323 1.00 82.00 440 LYS A N 1
ATOM 3662 C CA . LYS A 1 440 ? 33.524 1.611 -10.660 1.00 82.00 440 LYS A CA 1
ATOM 3663 C C . LYS A 1 440 ? 34.752 0.707 -10.595 1.00 82.00 440 LYS A C 1
ATOM 3665 O O . LYS A 1 440 ? 35.876 1.166 -10.813 1.00 82.00 440 LYS A O 1
ATOM 3670 N N . THR A 1 441 ? 34.554 -0.572 -10.294 1.00 74.19 441 THR A N 1
ATOM 3671 C CA . THR A 1 441 ? 35.644 -1.520 -10.011 1.00 74.19 441 THR A CA 1
ATOM 3672 C C . THR A 1 441 ? 36.186 -2.219 -11.252 1.00 74.19 441 THR A C 1
ATOM 3674 O O . THR A 1 441 ? 37.368 -2.545 -11.299 1.00 74.19 441 THR A O 1
ATOM 3677 N N . THR A 1 442 ? 35.364 -2.415 -12.276 1.00 63.25 442 THR A N 1
ATOM 3678 C CA . THR A 1 442 ? 35.730 -3.233 -13.434 1.00 63.25 442 THR A CA 1
ATOM 3679 C C . THR A 1 442 ? 36.365 -2.413 -14.574 1.00 63.25 442 THR A C 1
ATOM 3681 O O . THR A 1 442 ? 36.051 -1.237 -14.765 1.00 63.25 442 THR A O 1
ATOM 3684 N N . ASP A 1 443 ? 37.269 -3.026 -15.352 1.00 68.62 443 ASP A N 1
ATOM 3685 C CA . ASP A 1 443 ? 37.938 -2.436 -16.541 1.00 68.62 443 ASP A CA 1
ATOM 3686 C C . ASP A 1 443 ? 37.066 -2.543 -17.806 1.00 68.62 443 ASP A C 1
ATOM 3688 O O . ASP A 1 443 ? 37.520 -2.629 -18.943 1.00 68.62 443 ASP A O 1
ATOM 3692 N N . THR A 1 444 ? 35.761 -2.563 -17.605 1.00 63.09 444 THR A N 1
ATOM 3693 C CA . THR A 1 444 ? 34.809 -3.147 -18.539 1.00 63.09 444 THR A CA 1
ATOM 3694 C C . THR A 1 444 ? 34.609 -2.351 -19.835 1.00 63.09 444 THR A C 1
ATOM 3696 O O . THR A 1 444 ? 34.106 -2.874 -20.827 1.00 63.09 444 THR A O 1
ATOM 3699 N N . PHE A 1 445 ? 35.077 -1.104 -19.857 1.00 67.38 445 PHE A N 1
ATOM 3700 C CA . PHE A 1 445 ? 35.096 -0.240 -21.039 1.00 67.38 445 PHE A CA 1
ATOM 3701 C C . PHE A 1 445 ? 36.508 0.054 -21.553 1.00 67.38 445 PHE A C 1
ATOM 3703 O O . PHE A 1 445 ? 36.664 0.880 -22.446 1.00 67.38 445 PHE A O 1
ATOM 3710 N N . LYS A 1 446 ? 37.545 -0.609 -21.029 1.00 68.38 446 LYS A N 1
ATOM 3711 C CA . LYS A 1 446 ? 38.943 -0.344 -21.403 1.00 68.38 446 LYS A CA 1
ATOM 3712 C C . LYS A 1 446 ? 39.200 -0.556 -22.896 1.00 68.38 446 LYS A C 1
ATOM 3714 O O . LYS A 1 446 ? 39.808 0.293 -23.535 1.00 68.38 446 LYS A O 1
ATOM 3719 N N . ASP A 1 447 ? 38.633 -1.622 -23.462 1.00 69.00 447 ASP A N 1
ATOM 3720 C CA . ASP A 1 447 ? 38.736 -1.945 -24.894 1.00 69.00 447 ASP A CA 1
ATOM 3721 C C . ASP A 1 447 ? 37.637 -1.275 -25.747 1.00 69.00 447 ASP A C 1
ATOM 3723 O O . ASP A 1 447 ? 37.587 -1.449 -26.963 1.00 69.00 447 ASP A O 1
ATOM 3727 N N . LYS A 1 448 ? 36.731 -0.516 -25.112 1.00 74.19 448 LYS A N 1
ATOM 3728 C CA . LYS A 1 448 ? 35.574 0.162 -25.725 1.00 74.19 448 LYS A CA 1
ATOM 3729 C C . LYS A 1 448 ? 35.369 1.557 -25.130 1.00 74.19 448 LYS A C 1
ATOM 3731 O O . LYS A 1 448 ? 34.275 1.915 -24.689 1.00 74.19 448 LYS A O 1
ATOM 3736 N N . LYS A 1 449 ? 36.453 2.335 -25.086 1.00 81.12 449 LYS A N 1
ATOM 3737 C CA . LYS A 1 449 ? 36.493 3.654 -24.440 1.00 81.12 449 LYS A CA 1
ATOM 3738 C C . LYS A 1 449 ? 35.388 4.585 -24.947 1.00 81.12 449 LYS A C 1
ATOM 3740 O O . LYS A 1 449 ? 34.688 5.183 -24.138 1.00 81.12 449 LYS A O 1
ATOM 3745 N N . GLU A 1 450 ? 35.195 4.673 -26.262 1.00 80.38 450 GLU A N 1
ATOM 3746 C CA . GLU A 1 450 ? 34.186 5.552 -26.877 1.00 80.38 450 GLU A CA 1
ATOM 3747 C C . GLU A 1 450 ? 32.753 5.208 -26.436 1.00 80.38 450 GLU A C 1
ATOM 3749 O O . GLU A 1 450 ? 31.996 6.102 -26.052 1.00 80.38 450 GLU A O 1
ATOM 3754 N N . ASP A 1 451 ? 32.407 3.917 -26.398 1.00 76.62 451 ASP A N 1
ATOM 3755 C CA . ASP A 1 451 ? 31.097 3.440 -25.938 1.00 76.62 451 ASP A CA 1
ATOM 3756 C C . ASP A 1 451 ? 30.875 3.780 -24.456 1.00 76.62 451 ASP A C 1
ATOM 3758 O O . ASP A 1 451 ? 29.817 4.288 -24.075 1.00 76.62 451 ASP A O 1
ATOM 3762 N N . GLY A 1 452 ? 31.894 3.552 -23.618 1.00 79.31 452 GLY A N 1
ATOM 3763 C CA . GLY A 1 452 ? 31.856 3.887 -22.193 1.00 79.31 452 GLY A CA 1
ATOM 3764 C C . GLY A 1 452 ? 31.679 5.385 -21.950 1.00 79.31 452 GLY A C 1
ATOM 3765 O O . GLY A 1 452 ? 30.832 5.790 -21.153 1.00 79.31 452 GLY A O 1
ATOM 3766 N N . CYS A 1 453 ? 32.411 6.217 -22.695 1.00 84.06 453 CYS A N 1
ATOM 3767 C CA . CYS A 1 453 ? 32.265 7.668 -22.643 1.00 84.06 453 CYS A CA 1
ATOM 3768 C C . CYS A 1 453 ? 30.866 8.117 -23.076 1.00 84.06 453 CYS A C 1
ATOM 3770 O O . CYS A 1 453 ? 30.255 8.947 -22.405 1.00 84.06 453 CYS A O 1
ATOM 3772 N N . SER A 1 454 ? 30.324 7.552 -24.158 1.00 82.81 454 SER A N 1
ATOM 3773 C CA . SER A 1 454 ? 28.962 7.851 -24.616 1.00 82.81 454 SER A CA 1
ATOM 3774 C C . SER A 1 454 ? 27.916 7.495 -23.553 1.00 82.81 454 SER A C 1
ATOM 3776 O O . SER A 1 454 ? 27.053 8.312 -23.214 1.00 82.81 454 SER A O 1
ATOM 3778 N N . TYR A 1 455 ? 28.039 6.308 -22.955 1.00 83.44 455 TYR A N 1
ATOM 3779 C CA . TYR A 1 455 ? 27.145 5.835 -21.903 1.00 83.44 455 TYR A CA 1
ATOM 3780 C C . TYR A 1 455 ? 27.182 6.729 -20.655 1.00 83.44 455 TYR A C 1
ATOM 3782 O O . TYR A 1 455 ? 26.134 7.197 -20.203 1.00 83.44 455 TYR A O 1
ATOM 3790 N N . PHE A 1 456 ? 28.367 7.020 -20.112 1.00 86.81 456 PHE A N 1
ATOM 3791 C CA . PHE A 1 456 ? 28.478 7.837 -18.902 1.00 86.81 456 PHE A CA 1
ATOM 3792 C C . PHE A 1 456 ? 28.107 9.303 -19.138 1.00 86.81 456 PHE A C 1
ATOM 3794 O O . PHE A 1 456 ? 27.486 9.906 -18.264 1.00 86.81 456 PHE A O 1
ATOM 3801 N N . ASN A 1 457 ? 28.374 9.862 -20.324 1.00 87.06 457 ASN A N 1
ATOM 3802 C CA . ASN A 1 457 ? 27.890 11.197 -20.687 1.00 87.06 457 ASN A CA 1
ATOM 3803 C C . ASN A 1 457 ? 26.361 11.249 -20.750 1.00 87.06 457 ASN A C 1
ATOM 3805 O O . ASN A 1 457 ? 25.746 12.197 -20.262 1.00 87.06 457 ASN A O 1
ATOM 3809 N N . ARG A 1 458 ? 25.720 10.204 -21.284 1.00 87.44 458 ARG A N 1
ATOM 3810 C CA . ARG A 1 458 ? 24.261 10.089 -21.246 1.00 87.44 458 ARG A CA 1
ATOM 3811 C C . ARG A 1 458 ? 23.743 10.036 -19.808 1.00 87.44 458 ARG A C 1
ATOM 3813 O O . ARG A 1 458 ? 22.795 10.749 -19.494 1.00 87.44 458 ARG A O 1
ATOM 3820 N N . MET A 1 459 ? 24.358 9.232 -18.936 1.00 89.81 459 MET A N 1
ATOM 3821 C CA . MET A 1 459 ? 23.957 9.150 -17.522 1.00 89.81 459 MET A CA 1
ATOM 3822 C C . MET A 1 459 ? 24.164 10.474 -16.795 1.00 89.81 459 MET A C 1
ATOM 3824 O O . MET A 1 459 ? 23.313 10.863 -16.003 1.00 89.81 459 MET A O 1
ATOM 3828 N N . LYS A 1 460 ? 25.241 11.198 -17.109 1.00 90.94 460 LYS A N 1
ATOM 3829 C CA . LYS A 1 460 ? 25.511 12.532 -16.573 1.00 90.94 460 LYS A CA 1
ATOM 3830 C C . LYS A 1 460 ? 24.387 13.499 -16.944 1.00 90.94 460 LYS A C 1
ATOM 3832 O O . LYS A 1 460 ? 23.840 14.144 -16.061 1.00 90.94 460 LYS A O 1
ATOM 3837 N N . ASN A 1 461 ? 23.988 13.538 -18.217 1.00 90.12 461 ASN A N 1
ATOM 3838 C CA . ASN A 1 461 ? 22.893 14.397 -18.676 1.00 90.12 461 ASN A CA 1
ATOM 3839 C C . ASN A 1 461 ? 21.558 14.052 -17.999 1.00 90.12 461 ASN A C 1
ATOM 3841 O O . ASN A 1 461 ? 20.817 14.950 -17.613 1.00 90.12 461 ASN A O 1
ATOM 3845 N N . LEU A 1 462 ? 21.259 12.760 -17.825 1.00 90.62 462 LEU A N 1
ATOM 3846 C CA . LEU A 1 462 ? 20.068 12.336 -17.088 1.00 90.62 462 LEU A CA 1
ATOM 3847 C C . LEU A 1 462 ? 20.159 12.720 -15.605 1.00 90.62 462 LEU A C 1
ATOM 3849 O O . LEU A 1 462 ? 19.177 13.173 -15.030 1.00 90.62 462 LEU A O 1
ATOM 3853 N N . PHE A 1 463 ? 21.326 12.580 -14.977 1.00 92.62 463 PHE A N 1
ATOM 3854 C CA . PHE A 1 463 ? 21.523 13.005 -13.594 1.00 92.62 463 PHE A CA 1
ATOM 3855 C C . PHE A 1 463 ? 21.281 14.512 -13.443 1.00 92.62 463 PHE A C 1
ATOM 3857 O O . PHE A 1 463 ? 20.498 14.913 -12.587 1.00 92.62 463 PHE A O 1
ATOM 3864 N N . ASP A 1 464 ? 21.885 15.319 -14.321 1.00 90.69 464 ASP A N 1
ATOM 3865 C CA . ASP A 1 464 ? 21.735 16.777 -14.359 1.00 90.69 464 ASP A CA 1
ATOM 3866 C C . ASP A 1 464 ? 20.265 17.207 -14.561 1.00 90.69 464 ASP A C 1
ATOM 3868 O O . ASP A 1 464 ? 19.871 18.245 -14.050 1.00 90.69 464 ASP A O 1
ATOM 3872 N N . GLN A 1 465 ? 19.455 16.425 -15.288 1.00 90.00 465 GLN A N 1
ATOM 3873 C CA . GLN A 1 465 ? 18.038 16.715 -15.561 1.00 90.00 465 GLN A CA 1
ATOM 3874 C C . GLN A 1 465 ? 17.096 16.391 -14.390 1.00 90.00 465 GLN A C 1
ATOM 3876 O O . GLN A 1 465 ? 16.005 16.957 -14.299 1.00 90.00 465 GLN A O 1
ATOM 3881 N N . TYR A 1 466 ? 17.443 15.394 -13.573 1.00 90.50 466 TYR A N 1
ATOM 3882 C CA . TYR A 1 466 ? 16.533 14.844 -12.566 1.00 90.50 466 TYR A CA 1
ATOM 3883 C C . TYR A 1 466 ? 16.921 15.185 -11.130 1.00 90.50 466 TYR A C 1
ATOM 3885 O O . TYR A 1 466 ? 16.070 15.063 -10.251 1.00 90.50 466 TYR A O 1
ATOM 3893 N N . ILE A 1 467 ? 18.153 15.623 -10.872 1.00 90.25 467 ILE A N 1
ATOM 3894 C CA . ILE A 1 467 ? 18.643 15.945 -9.525 1.00 90.25 467 ILE A CA 1
ATOM 3895 C C . ILE A 1 467 ? 17.791 17.019 -8.835 1.00 90.25 467 ILE A C 1
ATOM 3897 O O . ILE A 1 467 ? 17.396 16.855 -7.689 1.00 90.25 467 ILE A O 1
ATOM 3901 N N . ASP A 1 468 ? 17.426 18.066 -9.552 1.00 86.75 468 ASP A N 1
ATOM 3902 C CA . ASP A 1 468 ? 16.608 19.203 -9.130 1.00 86.75 468 ASP A CA 1
ATOM 3903 C C . ASP A 1 468 ? 15.113 18.867 -9.012 1.00 86.75 468 ASP A C 1
ATOM 3905 O O . ASP A 1 468 ? 14.392 19.469 -8.215 1.00 86.75 468 ASP A O 1
ATOM 3909 N N . ILE A 1 469 ? 14.645 17.852 -9.741 1.00 86.25 469 ILE A N 1
ATOM 3910 C CA . ILE A 1 469 ? 13.278 17.322 -9.614 1.00 86.25 469 ILE A CA 1
ATOM 3911 C C . ILE A 1 469 ? 13.171 16.383 -8.405 1.00 86.25 469 ILE A C 1
ATOM 3913 O O . ILE A 1 469 ? 12.158 16.354 -7.702 1.00 86.25 469 ILE A O 1
ATOM 3917 N N . CYS A 1 470 ? 14.201 15.569 -8.193 1.00 85.88 470 CYS A N 1
ATOM 3918 C CA . CYS A 1 470 ? 14.141 14.426 -7.299 1.00 85.88 470 CYS A CA 1
ATOM 3919 C C . CYS A 1 470 ? 14.764 14.686 -5.932 1.00 85.88 470 CYS A C 1
ATOM 3921 O O . CYS A 1 470 ? 14.349 14.038 -4.972 1.00 85.88 470 CYS A O 1
ATOM 3923 N N . CYS A 1 471 ? 15.719 15.605 -5.811 1.00 86.88 471 CYS A N 1
ATOM 3924 C CA . CYS A 1 471 ? 16.526 15.759 -4.610 1.00 86.88 471 CYS A CA 1
ATOM 3925 C C . CYS A 1 471 ? 16.395 17.151 -4.007 1.00 86.88 471 CYS A C 1
ATOM 3927 O O . CYS A 1 471 ? 16.534 18.168 -4.677 1.00 86.88 471 CYS A O 1
ATOM 3929 N N . ASN A 1 472 ? 16.168 17.173 -2.698 1.00 82.69 472 ASN A N 1
ATOM 3930 C CA . ASN A 1 472 ? 16.192 18.383 -1.892 1.00 82.69 472 ASN A CA 1
ATOM 3931 C C . ASN A 1 472 ? 17.140 18.153 -0.713 1.00 82.69 472 ASN A C 1
ATOM 3933 O O . ASN A 1 472 ? 16.862 17.317 0.150 1.00 82.69 472 ASN A O 1
ATOM 3937 N N . CYS A 1 473 ? 18.287 18.825 -0.725 1.00 81.88 473 CYS A N 1
ATOM 3938 C CA . CYS A 1 473 ? 19.398 18.576 0.185 1.00 81.88 473 CYS A CA 1
ATOM 3939 C C . CYS A 1 473 ? 19.514 19.648 1.269 1.00 81.88 473 CYS A C 1
ATOM 3941 O O . CYS A 1 473 ? 19.144 20.804 1.087 1.00 81.88 473 CYS A O 1
ATOM 3943 N N . PHE A 1 474 ? 20.066 19.265 2.415 1.00 76.69 474 PHE A N 1
ATOM 3944 C CA . PHE A 1 474 ? 20.190 20.111 3.594 1.00 76.69 474 PHE A CA 1
ATOM 3945 C C . PHE A 1 474 ? 21.546 19.882 4.263 1.00 76.69 474 PHE A C 1
ATOM 3947 O O . PHE A 1 474 ? 22.090 18.779 4.242 1.00 76.69 474 PHE A O 1
ATOM 3954 N N . THR A 1 475 ? 22.079 20.928 4.894 1.00 70.06 475 THR A N 1
ATOM 3955 C CA . THR A 1 475 ? 23.382 20.905 5.585 1.00 70.06 475 THR A CA 1
ATOM 3956 C C . THR A 1 475 ? 23.273 20.947 7.110 1.00 70.06 475 THR A C 1
ATOM 3958 O O . THR A 1 475 ? 24.280 20.793 7.806 1.00 70.06 475 THR A O 1
ATOM 3961 N N . ASN A 1 476 ? 22.074 21.142 7.673 1.00 57.38 476 ASN A N 1
ATOM 3962 C CA . ASN A 1 476 ? 21.912 21.226 9.123 1.00 57.38 476 ASN A CA 1
ATOM 3963 C C . ASN A 1 476 ? 22.053 19.840 9.780 1.00 57.38 476 ASN A C 1
ATOM 3965 O O . ASN A 1 476 ? 21.288 18.928 9.474 1.00 57.38 476 ASN A O 1
ATOM 3969 N N . ARG A 1 477 ? 22.986 19.721 10.737 1.00 54.06 477 ARG A N 1
ATOM 3970 C CA . ARG A 1 477 ? 23.353 18.483 11.461 1.00 54.06 477 ARG A CA 1
ATOM 3971 C C . ARG A 1 477 ? 23.971 17.377 10.588 1.00 54.06 477 ARG A C 1
ATOM 3973 O O . ARG A 1 477 ? 23.970 16.219 10.992 1.00 54.06 477 ARG A O 1
ATOM 3980 N N . GLY A 1 478 ? 24.540 17.743 9.438 1.00 64.50 478 GLY A N 1
ATOM 3981 C CA . GLY A 1 478 ? 25.138 16.828 8.461 1.00 64.50 478 GLY A CA 1
ATOM 3982 C C . GLY A 1 478 ? 24.521 17.015 7.074 1.00 64.50 478 GLY A C 1
ATOM 3983 O O . GLY A 1 478 ? 23.414 17.535 6.954 1.00 64.50 478 GLY A O 1
ATOM 3984 N N . PHE A 1 479 ? 25.245 16.624 6.023 1.00 69.44 479 PHE A N 1
ATOM 3985 C CA . PHE A 1 479 ? 24.719 16.654 4.656 1.00 69.44 479 PHE A CA 1
ATOM 3986 C C . PHE A 1 479 ? 23.743 15.488 4.455 1.00 69.44 479 PHE A C 1
ATOM 3988 O O . PHE A 1 479 ? 24.151 14.332 4.557 1.00 69.44 479 PHE A O 1
ATOM 3995 N N . TYR A 1 480 ? 22.473 15.781 4.171 1.00 76.50 480 TYR A N 1
ATOM 3996 C CA . TYR A 1 480 ? 21.467 14.773 3.823 1.00 76.50 480 TYR A CA 1
ATOM 3997 C C . TYR A 1 480 ? 20.539 15.285 2.720 1.00 76.50 480 TYR A C 1
ATOM 3999 O O . TYR A 1 480 ? 20.323 16.488 2.602 1.00 76.50 480 TYR A O 1
ATOM 4007 N N . CYS A 1 481 ? 19.964 14.376 1.930 1.00 77.88 481 CYS A N 1
ATOM 4008 C CA . CYS A 1 481 ? 19.020 14.716 0.869 1.00 77.88 481 CYS A CA 1
ATOM 4009 C C . CYS A 1 481 ? 17.711 13.945 1.028 1.00 77.88 481 CYS A C 1
ATOM 4011 O O . CYS A 1 481 ? 17.713 12.725 1.188 1.00 77.88 481 CYS A O 1
ATOM 4013 N N . ASN A 1 482 ? 16.590 14.655 0.937 1.00 74.81 482 ASN A N 1
ATOM 4014 C CA . ASN A 1 482 ? 15.280 14.054 0.739 1.00 74.81 482 ASN A CA 1
ATOM 4015 C C . ASN A 1 482 ? 15.123 13.693 -0.739 1.00 74.81 482 ASN A C 1
ATOM 4017 O O . ASN A 1 482 ? 15.321 14.542 -1.607 1.00 74.81 482 ASN A O 1
ATOM 4021 N N . ASN A 1 483 ? 14.748 12.442 -1.007 1.00 81.38 483 ASN A N 1
ATOM 4022 C CA . ASN A 1 483 ? 14.564 11.919 -2.354 1.00 81.38 483 ASN A CA 1
ATOM 4023 C C . ASN A 1 483 ? 13.078 11.677 -2.644 1.00 81.38 483 ASN A C 1
ATOM 4025 O O . ASN A 1 483 ? 12.455 10.793 -2.054 1.00 81.38 483 ASN A O 1
ATOM 4029 N N . SER A 1 484 ? 12.527 12.446 -3.577 1.00 76.81 484 SER A N 1
ATOM 4030 C CA . SER A 1 484 ? 11.149 12.328 -4.068 1.00 76.81 484 SER A CA 1
ATOM 4031 C C . SER A 1 484 ? 10.986 11.236 -5.135 1.00 76.81 484 SER A C 1
ATOM 4033 O O . SER A 1 484 ? 9.862 10.838 -5.438 1.00 76.81 484 SER A O 1
ATOM 4035 N N . CYS A 1 485 ? 12.090 10.720 -5.683 1.00 82.25 485 CYS A N 1
ATOM 4036 C CA . CYS A 1 485 ? 12.138 9.705 -6.739 1.00 82.25 485 CYS A CA 1
ATOM 4037 C C . CYS A 1 485 ? 12.919 8.434 -6.328 1.00 82.25 485 CYS A C 1
ATOM 4039 O O . CYS A 1 485 ? 13.733 7.929 -7.111 1.00 82.25 485 CYS A O 1
ATOM 4041 N N . PRO A 1 486 ? 12.686 7.856 -5.135 1.00 77.94 486 PRO A N 1
ATOM 4042 C CA . PRO A 1 486 ? 13.545 6.805 -4.580 1.00 77.94 486 PRO A CA 1
ATOM 4043 C C . PRO A 1 486 ? 13.553 5.499 -5.390 1.00 77.94 486 PRO A C 1
ATOM 4045 O O . PRO A 1 486 ? 14.405 4.644 -5.179 1.00 77.94 486 PRO A O 1
ATOM 4048 N N . HIS A 1 487 ? 12.607 5.320 -6.315 1.00 76.00 487 HIS A N 1
ATOM 4049 C CA . HIS A 1 487 ? 12.498 4.107 -7.126 1.00 76.00 487 HIS A CA 1
ATOM 4050 C C . HIS A 1 487 ? 13.515 4.035 -8.272 1.00 76.00 487 HIS A C 1
ATOM 4052 O O . HIS A 1 487 ? 13.862 2.939 -8.703 1.00 76.00 487 HIS A O 1
ATOM 4058 N N . TYR A 1 488 ? 13.990 5.173 -8.778 1.00 82.69 488 TYR A N 1
ATOM 4059 C CA . TYR A 1 488 ? 14.883 5.205 -9.941 1.00 82.69 488 TYR A CA 1
ATOM 4060 C C . TYR A 1 488 ? 16.020 6.221 -9.833 1.00 82.69 488 TYR A C 1
ATOM 4062 O O . TYR A 1 488 ? 16.900 6.212 -10.689 1.00 82.69 488 TYR A O 1
ATOM 4070 N N . PHE A 1 489 ? 16.019 7.087 -8.815 1.00 89.12 489 PHE A N 1
ATOM 4071 C CA . PHE A 1 489 ? 17.031 8.122 -8.639 1.00 89.12 489 PHE A CA 1
ATOM 4072 C C . PHE A 1 489 ? 17.762 7.993 -7.303 1.00 89.12 489 PHE A C 1
ATOM 4074 O O . PHE A 1 489 ? 17.142 7.642 -6.299 1.00 89.12 489 PHE A O 1
ATOM 4081 N N . LYS A 1 490 ? 19.060 8.315 -7.282 1.00 91.94 490 LYS A N 1
ATOM 4082 C CA . LYS A 1 490 ? 19.898 8.399 -6.077 1.00 91.94 490 LYS A CA 1
ATOM 4083 C C . LYS A 1 490 ? 20.487 9.803 -5.950 1.00 91.94 490 LYS A C 1
ATOM 4085 O O . LYS A 1 490 ? 21.022 10.334 -6.918 1.00 91.94 490 LYS A O 1
ATOM 4090 N N . CYS A 1 491 ? 20.353 10.405 -4.770 1.00 89.69 491 CYS A N 1
ATOM 4091 C CA . CYS A 1 491 ? 20.719 11.804 -4.525 1.00 89.69 491 CYS A CA 1
ATOM 4092 C C . CYS A 1 491 ? 22.161 11.974 -4.036 1.00 89.69 491 CYS A C 1
ATOM 4094 O O . CYS A 1 491 ? 22.600 13.091 -3.795 1.00 89.69 491 CYS A O 1
ATOM 4096 N N . GLU A 1 492 ? 22.899 10.894 -3.814 1.00 89.00 492 GLU A N 1
ATOM 4097 C CA . GLU A 1 492 ? 24.239 10.950 -3.256 1.00 89.00 492 GLU A CA 1
ATOM 4098 C C . GLU A 1 492 ? 25.258 11.371 -4.324 1.00 89.00 492 GLU A C 1
ATOM 4100 O O . GLU A 1 492 ? 25.277 10.850 -5.440 1.00 89.00 492 GLU A O 1
ATOM 4105 N N . LYS A 1 493 ? 26.149 12.304 -3.955 1.00 88.38 493 LYS A N 1
ATOM 4106 C CA . LYS A 1 493 ? 27.188 12.868 -4.838 1.00 88.38 493 LYS A CA 1
ATOM 4107 C C . LYS A 1 493 ? 28.066 11.810 -5.501 1.00 88.38 493 LYS A C 1
ATOM 4109 O O . LYS A 1 493 ? 28.517 12.010 -6.623 1.00 88.38 493 LYS A O 1
ATOM 4114 N N . GLU A 1 494 ? 28.307 10.700 -4.810 1.00 88.88 494 GLU A N 1
ATOM 4115 C CA . GLU A 1 494 ? 29.143 9.602 -5.297 1.00 88.88 494 GLU A CA 1
ATOM 4116 C C . GLU A 1 494 ? 28.625 8.991 -6.601 1.00 88.88 494 GLU A C 1
ATOM 4118 O O . GLU A 1 494 ? 29.430 8.571 -7.426 1.00 88.88 494 GLU A O 1
ATOM 4123 N N . TYR A 1 495 ? 27.310 9.000 -6.837 1.00 91.88 495 TYR A N 1
ATOM 4124 C CA . TYR A 1 495 ? 26.741 8.447 -8.062 1.00 91.88 495 TYR A CA 1
ATOM 4125 C C . TYR A 1 495 ? 26.853 9.389 -9.261 1.00 91.88 495 TYR A C 1
ATOM 4127 O O . TYR A 1 495 ? 26.466 9.005 -10.366 1.00 91.88 495 TYR A O 1
ATOM 4135 N N . TYR A 1 496 ? 27.388 10.601 -9.100 1.00 92.06 496 TYR A N 1
ATOM 4136 C CA . TYR A 1 496 ? 27.650 11.466 -10.242 1.00 92.06 496 TYR A CA 1
ATOM 4137 C C . TYR A 1 496 ? 28.740 10.848 -11.145 1.00 92.06 496 TYR A C 1
ATOM 4139 O O . TYR A 1 496 ? 29.811 10.506 -10.638 1.00 92.06 496 TYR A O 1
ATOM 4147 N N . PRO A 1 497 ? 28.537 10.703 -12.472 1.00 90.06 497 PRO A N 1
ATOM 4148 C CA . PRO A 1 497 ? 29.446 9.924 -13.327 1.00 90.06 497 PRO A CA 1
ATOM 4149 C C . PRO A 1 497 ? 30.850 10.508 -13.563 1.00 90.06 497 PRO A C 1
ATOM 4151 O O . PRO A 1 497 ? 31.608 9.919 -14.333 1.00 90.06 497 PRO A O 1
ATOM 4154 N N . SER A 1 498 ? 31.223 11.640 -12.951 1.00 87.81 498 SER A N 1
ATOM 4155 C CA . SER A 1 498 ? 32.506 12.321 -13.207 1.00 87.81 498 SER A CA 1
ATOM 4156 C C . SER A 1 498 ? 33.707 11.404 -12.985 1.00 87.81 498 SER A C 1
ATOM 4158 O O . SER A 1 498 ? 34.532 11.253 -13.877 1.00 87.81 498 SER A O 1
ATOM 4160 N N . ALA A 1 499 ? 33.749 10.695 -11.856 1.00 87.25 499 ALA A N 1
ATOM 4161 C CA . ALA A 1 499 ? 34.847 9.782 -11.543 1.00 87.25 499 ALA A CA 1
ATOM 4162 C C . ALA A 1 499 ? 34.982 8.627 -12.5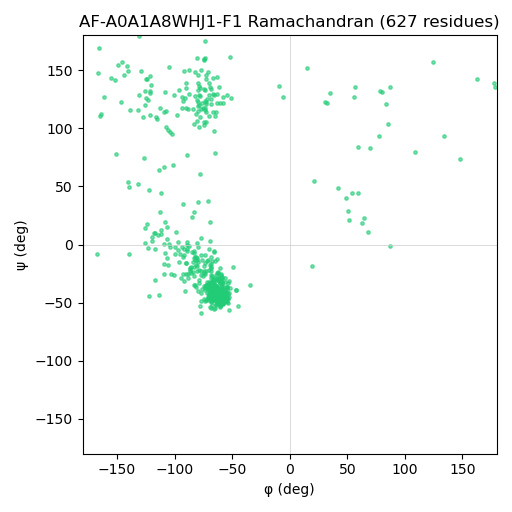58 1.00 87.25 499 ALA A C 1
ATOM 4164 O O . ALA A 1 499 ? 36.087 8.151 -12.813 1.00 87.25 499 ALA A O 1
ATOM 4165 N N . LEU A 1 500 ? 33.869 8.170 -13.145 1.00 88.12 500 LEU A N 1
ATOM 4166 C CA . LEU A 1 500 ? 33.862 7.110 -14.159 1.00 88.12 500 LEU A CA 1
ATOM 4167 C C . LEU A 1 500 ? 34.332 7.630 -15.525 1.00 88.12 500 LEU A C 1
ATOM 4169 O O . LEU A 1 500 ? 35.068 6.934 -16.223 1.00 88.12 500 LEU A O 1
ATOM 4173 N N . LEU A 1 501 ? 33.938 8.855 -15.884 1.00 87.94 501 LEU A N 1
ATOM 4174 C CA . LEU A 1 501 ? 34.400 9.548 -17.091 1.00 87.94 501 LEU A CA 1
ATOM 4175 C C . LEU A 1 501 ? 35.905 9.834 -17.032 1.00 87.94 501 LEU A C 1
ATOM 4177 O O . LEU A 1 501 ? 36.614 9.571 -18.004 1.00 87.94 501 LEU A O 1
ATOM 4181 N N . ASP A 1 502 ? 36.393 10.298 -15.880 1.00 86.62 502 ASP A N 1
ATOM 4182 C CA . ASP A 1 502 ? 37.812 10.574 -15.646 1.00 86.62 502 ASP A CA 1
ATOM 4183 C C . ASP A 1 502 ? 38.644 9.287 -15.724 1.00 86.62 502 ASP A C 1
ATOM 4185 O O . ASP A 1 502 ? 39.678 9.257 -16.389 1.00 86.62 502 ASP A O 1
ATOM 4189 N N . LYS A 1 503 ? 38.161 8.190 -15.117 1.00 86.00 503 LYS A N 1
ATOM 4190 C CA . LYS A 1 503 ? 38.815 6.870 -15.174 1.00 86.00 503 LYS A CA 1
ATOM 4191 C C . LYS A 1 503 ? 38.975 6.353 -16.610 1.00 86.00 503 LYS A C 1
ATOM 4193 O O . LYS A 1 503 ? 39.942 5.650 -16.890 1.00 86.00 503 LYS A O 1
ATOM 4198 N N . LEU A 1 504 ? 38.037 6.669 -17.506 1.00 85.75 504 LEU A N 1
ATOM 4199 C CA . LEU A 1 504 ? 38.104 6.299 -18.925 1.00 85.75 504 LEU A CA 1
ATOM 4200 C C . LEU A 1 504 ? 38.824 7.332 -19.799 1.00 85.75 504 LEU A C 1
ATOM 4202 O O . LEU A 1 504 ? 38.949 7.107 -21.003 1.00 85.75 504 LEU A O 1
ATOM 4206 N N . GLU A 1 505 ? 39.305 8.438 -19.224 1.00 86.81 505 GLU A N 1
ATOM 4207 C CA . GLU A 1 505 ? 39.959 9.535 -19.944 1.00 86.81 505 GLU A CA 1
ATOM 4208 C C . GLU A 1 505 ? 39.089 10.075 -21.096 1.00 86.81 505 GLU A C 1
ATOM 4210 O O . GLU A 1 505 ? 39.551 10.249 -22.231 1.00 86.81 505 GLU A O 1
ATOM 4215 N N . CYS A 1 506 ? 37.796 10.268 -20.839 1.00 85.19 506 CYS A N 1
ATOM 4216 C CA . CYS A 1 506 ? 36.859 10.784 -21.831 1.00 85.19 506 CYS A CA 1
ATOM 4217 C C . CYS A 1 506 ? 37.152 12.255 -22.167 1.00 85.19 506 CYS A C 1
ATOM 4219 O O . CYS A 1 506 ? 37.327 13.087 -21.279 1.00 85.19 506 CYS A O 1
ATOM 4221 N N . ASN A 1 507 ? 37.165 12.599 -23.458 1.00 74.62 507 ASN A N 1
ATOM 4222 C CA . ASN A 1 507 ? 37.302 13.990 -23.888 1.00 74.62 507 ASN A CA 1
ATOM 4223 C C . ASN A 1 507 ? 35.983 14.731 -23.613 1.00 74.62 507 ASN A C 1
ATOM 4225 O O . ASN A 1 507 ? 34.950 14.405 -24.197 1.00 74.62 507 ASN A O 1
ATOM 4229 N N . ASN A 1 508 ? 36.006 15.720 -22.721 1.00 62.94 508 ASN A N 1
ATOM 4230 C CA . ASN A 1 508 ? 34.819 16.503 -22.379 1.00 62.94 508 ASN A CA 1
ATOM 4231 C C . ASN A 1 508 ? 34.546 17.560 -23.462 1.00 62.94 508 ASN A C 1
ATOM 4233 O O . ASN A 1 508 ? 35.172 18.617 -23.469 1.00 62.94 508 ASN A O 1
ATOM 4237 N N . GLU A 1 509 ? 33.594 17.304 -24.361 1.00 55.59 509 GLU A N 1
ATOM 4238 C CA . GLU A 1 509 ? 33.162 18.289 -25.372 1.00 55.59 509 GLU A CA 1
ATOM 4239 C C . GLU A 1 509 ? 32.233 19.383 -24.805 1.00 55.59 509 GLU A C 1
ATOM 4241 O O . GLU A 1 509 ? 31.968 20.382 -25.472 1.00 55.59 509 GLU A O 1
ATOM 4246 N N . THR A 1 510 ? 31.758 19.248 -23.562 1.00 52.81 510 THR A N 1
ATOM 4247 C CA . THR A 1 510 ? 30.831 20.205 -22.934 1.00 52.81 510 THR A CA 1
ATOM 4248 C C . THR A 1 510 ? 31.402 20.830 -21.660 1.00 52.81 510 THR A C 1
ATOM 4250 O O . THR A 1 510 ? 31.915 20.092 -20.814 1.00 52.81 510 THR A O 1
ATOM 4253 N N . PRO A 1 511 ? 31.250 22.153 -21.446 1.00 52.12 511 PRO A N 1
ATOM 4254 C CA . PRO A 1 511 ? 31.580 22.773 -20.171 1.00 52.12 511 PRO A CA 1
ATOM 4255 C C . PRO A 1 511 ? 30.634 22.232 -19.094 1.00 52.12 511 PRO A C 1
ATOM 4257 O O . PRO A 1 511 ? 29.432 22.496 -19.116 1.00 52.12 511 PRO A O 1
ATOM 4260 N N . SER A 1 512 ? 31.163 21.438 -18.164 1.00 57.28 512 SER A N 1
ATOM 4261 C CA . SER A 1 512 ? 30.381 20.896 -17.056 1.00 57.28 512 SER A CA 1
ATOM 4262 C C . SER A 1 512 ? 30.078 21.990 -16.034 1.00 57.28 512 SER A C 1
ATOM 4264 O O . SER A 1 512 ? 30.984 22.691 -15.578 1.00 57.28 512 SER A O 1
ATOM 4266 N N . ILE A 1 513 ? 28.822 22.082 -15.600 1.00 65.75 513 ILE A N 1
ATOM 4267 C CA . ILE A 1 513 ? 28.507 22.617 -14.271 1.00 65.75 513 ILE A CA 1
ATOM 4268 C C . ILE A 1 513 ? 29.322 21.785 -13.270 1.00 65.75 513 ILE A C 1
ATOM 4270 O O . ILE A 1 513 ? 29.323 20.557 -13.367 1.00 65.75 513 ILE A O 1
ATOM 4274 N N . SER A 1 514 ? 30.074 22.423 -12.369 1.00 76.75 514 SER A N 1
ATOM 4275 C CA . SER A 1 514 ? 30.837 21.668 -11.371 1.00 76.75 514 SER A CA 1
ATOM 4276 C C . SER A 1 514 ? 29.874 20.900 -10.464 1.00 76.75 514 SER A C 1
ATOM 4278 O O . SER A 1 514 ? 28.793 21.401 -10.143 1.00 76.75 514 SER A O 1
ATOM 4280 N N . VAL A 1 515 ? 30.253 19.692 -10.040 1.00 79.75 515 VAL A N 1
ATOM 4281 C CA . VAL A 1 515 ? 29.427 18.858 -9.146 1.00 79.75 515 VAL A CA 1
ATOM 4282 C C . VAL A 1 515 ? 29.064 19.644 -7.885 1.00 79.75 515 VAL A C 1
ATOM 4284 O O . VAL A 1 515 ? 27.941 19.590 -7.397 1.00 79.75 515 VAL A O 1
ATOM 4287 N N . GLU A 1 516 ? 29.988 20.465 -7.396 1.00 80.50 516 GLU A N 1
ATOM 4288 C CA . GLU A 1 516 ? 29.789 21.342 -6.249 1.00 80.50 516 GLU A CA 1
ATOM 4289 C C . GLU A 1 516 ? 28.685 22.371 -6.497 1.00 80.50 516 GLU A C 1
ATOM 4291 O O . GLU A 1 516 ? 27.868 22.595 -5.608 1.00 80.50 516 GLU A O 1
ATOM 4296 N N . LYS A 1 517 ? 28.635 22.966 -7.695 1.00 82.00 517 LYS A N 1
ATOM 4297 C CA . LYS A 1 517 ? 27.604 23.937 -8.069 1.00 82.00 517 LYS A CA 1
ATOM 4298 C C . LYS A 1 517 ? 26.242 23.262 -8.234 1.00 82.00 517 LYS A C 1
ATOM 4300 O O . LYS A 1 517 ? 25.273 23.744 -7.664 1.00 82.00 517 LYS A O 1
ATOM 4305 N N . LEU A 1 518 ? 26.188 22.121 -8.924 1.00 83.56 518 LEU A N 1
ATOM 4306 C CA . LEU A 1 518 ? 24.954 21.346 -9.103 1.00 83.56 518 LEU A CA 1
ATOM 4307 C C . LEU A 1 518 ? 24.319 20.988 -7.753 1.00 83.56 518 LEU A C 1
ATOM 4309 O O . LEU A 1 518 ? 23.123 21.162 -7.539 1.00 83.56 518 LEU A O 1
ATOM 4313 N N . PHE A 1 519 ? 25.142 20.524 -6.812 1.00 84.25 519 PHE A N 1
ATOM 4314 C CA . PHE A 1 519 ? 24.671 20.175 -5.480 1.00 84.25 519 PHE A CA 1
ATOM 4315 C C . PHE A 1 519 ? 24.382 21.387 -4.595 1.00 84.25 519 PHE A C 1
ATOM 4317 O O . PHE A 1 519 ? 23.545 21.274 -3.702 1.00 84.25 519 PHE A O 1
ATOM 4324 N N . ALA A 1 520 ? 25.036 22.529 -4.815 1.00 82.25 520 ALA A N 1
ATOM 4325 C CA . ALA A 1 520 ? 24.680 23.775 -4.144 1.00 82.25 520 ALA A CA 1
ATOM 4326 C C . ALA A 1 520 ? 23.271 24.239 -4.542 1.00 82.25 520 ALA A C 1
ATOM 4328 O O . ALA A 1 520 ? 22.511 24.635 -3.665 1.00 82.25 520 ALA A O 1
ATOM 4329 N N . ASP A 1 521 ? 22.899 24.106 -5.818 1.00 82.06 521 ASP A N 1
ATOM 4330 C CA . ASP A 1 521 ? 21.595 24.544 -6.333 1.00 82.06 521 ASP A CA 1
ATOM 4331 C C . ASP A 1 521 ? 20.417 23.743 -5.739 1.00 82.06 521 ASP A C 1
ATOM 4333 O O . ASP A 1 521 ? 19.334 24.291 -5.534 1.00 82.06 521 ASP A O 1
ATOM 4337 N N . VAL A 1 522 ? 20.629 22.467 -5.395 1.00 79.19 522 VAL A N 1
ATOM 4338 C CA . VAL A 1 522 ? 19.626 21.621 -4.711 1.00 79.19 522 VAL A CA 1
ATOM 4339 C C . VAL A 1 522 ? 19.760 21.612 -3.186 1.00 79.19 522 VAL A C 1
ATOM 4341 O O . VAL A 1 522 ? 18.971 20.960 -2.501 1.00 79.19 522 VAL A O 1
ATOM 4344 N N . THR A 1 523 ? 20.764 22.300 -2.634 1.00 80.31 523 THR A N 1
ATOM 4345 C CA . THR A 1 523 ? 20.966 22.404 -1.187 1.00 80.31 523 THR A CA 1
ATOM 4346 C C . THR A 1 523 ? 20.292 23.661 -0.660 1.00 80.31 523 THR A C 1
ATOM 4348 O O . THR A 1 523 ? 20.684 24.778 -0.987 1.00 80.31 523 THR A O 1
ATOM 4351 N N . VAL A 1 524 ? 19.312 23.497 0.223 1.00 68.75 524 VAL A N 1
ATOM 4352 C CA . VAL A 1 524 ? 18.654 24.636 0.857 1.00 68.75 524 VAL A CA 1
ATOM 4353 C C . VAL A 1 524 ? 19.466 25.091 2.070 1.00 68.75 524 VAL A C 1
ATOM 4355 O O . VAL A 1 524 ? 19.631 24.351 3.045 1.00 68.75 524 VAL A O 1
ATOM 4358 N N . ASP A 1 525 ? 19.969 26.326 2.010 1.00 62.25 525 ASP A N 1
ATOM 4359 C CA . ASP A 1 525 ? 20.699 26.951 3.111 1.00 62.25 525 ASP A CA 1
ATOM 4360 C C . ASP A 1 525 ? 19.757 27.225 4.294 1.00 62.25 525 ASP A C 1
ATOM 4362 O O . ASP A 1 525 ? 18.720 27.892 4.180 1.00 62.25 525 ASP A O 1
ATOM 4366 N N . HIS A 1 526 ? 20.146 26.712 5.459 1.00 53.09 526 HIS A N 1
ATOM 4367 C CA . HIS A 1 526 ? 19.428 26.908 6.705 1.00 53.09 526 HIS A CA 1
ATOM 4368 C C . HIS A 1 526 ? 19.311 28.397 7.060 1.00 53.09 526 HIS A C 1
ATOM 4370 O O . HIS A 1 526 ? 18.287 28.790 7.606 1.00 53.09 526 HIS A O 1
ATOM 4376 N N . ASP A 1 527 ? 20.286 29.240 6.708 1.00 53.31 527 ASP A N 1
ATOM 4377 C CA . ASP A 1 527 ? 20.238 30.683 6.974 1.00 53.31 527 ASP A CA 1
ATOM 4378 C C . ASP A 1 527 ? 19.175 31.409 6.143 1.00 53.31 527 ASP A C 1
ATOM 4380 O O . ASP A 1 527 ? 18.572 32.374 6.623 1.00 53.31 527 ASP A O 1
ATOM 4384 N N . VAL A 1 528 ? 18.899 30.935 4.924 1.00 59.47 528 VAL A N 1
ATOM 4385 C CA . VAL A 1 528 ? 17.825 31.472 4.075 1.00 59.47 528 VAL A CA 1
ATOM 4386 C C . VAL A 1 528 ? 16.470 31.082 4.661 1.00 59.47 528 VAL A C 1
ATOM 4388 O O . VAL A 1 528 ? 15.640 31.959 4.890 1.00 59.47 528 VAL A O 1
ATOM 4391 N N . ILE A 1 529 ? 16.277 29.809 5.029 1.00 55.62 529 ILE A N 1
ATOM 4392 C CA . ILE A 1 529 ? 15.048 29.348 5.701 1.00 55.62 529 ILE A CA 1
ATOM 4393 C C . ILE A 1 529 ? 14.829 30.102 7.024 1.00 55.62 529 ILE A C 1
ATOM 4395 O O . ILE A 1 529 ? 13.722 30.562 7.287 1.00 55.62 529 ILE A O 1
ATOM 4399 N N . LEU A 1 530 ? 15.865 30.278 7.854 1.00 50.84 530 LEU A N 1
ATOM 4400 C CA . LEU A 1 530 ? 15.757 30.890 9.186 1.00 50.84 530 LEU A CA 1
ATOM 4401 C C . LEU A 1 530 ? 15.512 32.404 9.111 1.00 50.84 530 LEU A C 1
ATOM 4403 O O . LEU A 1 530 ? 14.762 32.938 9.928 1.00 50.84 530 LEU A O 1
ATOM 4407 N N . LYS A 1 531 ? 16.085 33.103 8.119 1.00 55.31 531 LYS A N 1
ATOM 4408 C CA . LYS A 1 531 ? 15.761 34.513 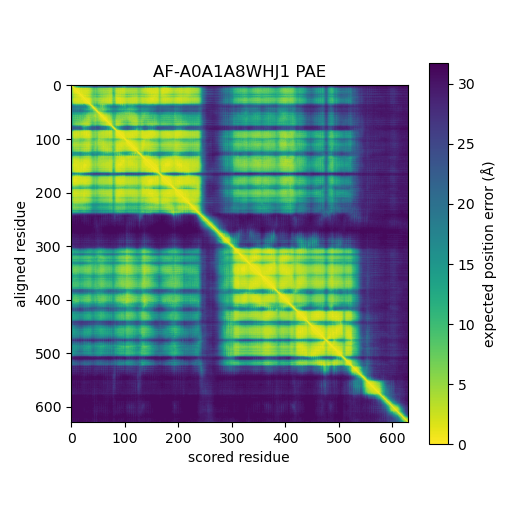7.831 1.00 55.31 531 LYS A CA 1
ATOM 4409 C C . LYS A 1 531 ? 14.318 34.667 7.346 1.00 55.31 531 LYS A C 1
ATOM 4411 O O . LYS A 1 531 ? 13.613 35.533 7.860 1.00 55.31 531 LYS A O 1
ATOM 4416 N N . THR A 1 532 ? 13.861 33.801 6.442 1.00 52.25 532 THR A N 1
ATOM 4417 C CA . THR A 1 532 ? 12.484 33.809 5.920 1.00 52.25 532 THR A CA 1
ATOM 4418 C C . THR A 1 532 ? 11.453 33.420 6.987 1.00 52.25 532 THR A C 1
ATOM 4420 O O . THR A 1 532 ? 10.388 34.027 7.086 1.00 52.25 532 THR A O 1
ATOM 4423 N N . GLN A 1 533 ? 11.768 32.463 7.861 1.00 49.28 533 GLN A N 1
ATOM 4424 C CA . GLN A 1 533 ? 10.906 32.079 8.982 1.00 49.28 533 GLN A CA 1
ATOM 4425 C C . GLN A 1 533 ? 10.877 33.146 10.081 1.00 49.28 533 GLN A C 1
ATOM 4427 O O . GLN A 1 533 ? 9.808 33.410 10.625 1.00 49.28 533 GLN A O 1
ATOM 4432 N N . LYS A 1 534 ? 12.001 33.816 10.381 1.00 55.31 534 LYS A N 1
ATOM 4433 C CA . LYS A 1 534 ? 12.024 34.957 11.314 1.00 55.31 534 LYS A CA 1
ATOM 4434 C C . LYS A 1 534 ? 11.213 36.142 10.792 1.00 55.31 534 LYS A C 1
ATOM 4436 O O . LYS A 1 534 ? 10.484 36.739 11.577 1.00 55.31 534 LYS A O 1
ATOM 4441 N N . SER A 1 535 ? 11.267 36.456 9.493 1.00 53.75 535 SER A N 1
ATOM 4442 C CA . SER A 1 535 ? 10.410 37.509 8.926 1.00 53.75 535 SER A CA 1
ATOM 4443 C C . SER A 1 535 ? 8.922 37.138 8.984 1.00 53.75 535 SER A C 1
ATOM 4445 O O . SER A 1 535 ? 8.084 37.992 9.265 1.00 53.75 535 SER A O 1
ATOM 4447 N N . HIS A 1 536 ? 8.578 35.859 8.795 1.00 40.91 536 HIS A N 1
ATOM 4448 C CA . HIS A 1 536 ? 7.195 35.386 8.914 1.00 40.91 536 HIS A CA 1
ATOM 4449 C C . HIS A 1 536 ? 6.694 35.307 10.367 1.00 40.91 536 HIS A C 1
ATOM 4451 O O . HIS A 1 536 ? 5.565 35.709 10.635 1.00 40.91 536 HIS A O 1
ATOM 4457 N N . GLN A 1 537 ? 7.517 34.872 11.327 1.00 45.44 537 GLN A N 1
ATOM 4458 C CA . GLN A 1 537 ? 7.143 34.812 12.747 1.00 45.44 537 GLN A CA 1
ATOM 4459 C C . GLN A 1 537 ? 6.974 36.197 13.382 1.00 45.44 537 GLN A C 1
ATOM 4461 O O . GLN A 1 537 ? 6.056 36.376 14.178 1.00 45.44 537 GLN A O 1
ATOM 4466 N N . VAL A 1 538 ? 7.778 37.194 12.987 1.00 46.28 538 VAL A N 1
ATOM 4467 C CA . VAL A 1 538 ? 7.592 38.596 13.417 1.00 46.28 538 VAL A CA 1
ATOM 4468 C C . VAL A 1 538 ? 6.247 39.166 12.936 1.00 46.28 538 VAL A C 1
ATOM 4470 O O . VAL A 1 538 ? 5.701 40.054 13.580 1.00 46.28 538 VAL A O 1
ATOM 4473 N N . THR A 1 539 ? 5.665 38.606 11.870 1.00 39.56 539 THR A N 1
ATOM 4474 C CA . THR A 1 539 ? 4.355 39.023 11.334 1.00 39.56 539 THR A CA 1
ATOM 4475 C C . THR A 1 539 ? 3.171 38.281 11.985 1.00 39.56 539 THR A C 1
ATOM 4477 O O . THR A 1 539 ? 2.063 38.804 12.009 1.00 39.56 539 THR A O 1
ATOM 4480 N N . ILE A 1 540 ? 3.379 37.066 12.517 1.00 39.53 540 ILE A N 1
ATOM 4481 C CA . ILE A 1 540 ? 2.320 36.223 13.119 1.00 39.53 540 ILE A CA 1
ATOM 4482 C C . ILE A 1 540 ? 2.232 36.411 14.646 1.00 39.53 540 ILE A C 1
ATOM 4484 O O . ILE A 1 540 ? 1.155 36.270 15.222 1.00 39.53 540 ILE A O 1
ATOM 4488 N N . ALA A 1 541 ? 3.337 36.754 15.318 1.00 37.47 541 ALA A N 1
ATOM 4489 C CA . ALA A 1 541 ? 3.369 36.939 16.772 1.00 37.47 541 ALA A CA 1
ATOM 4490 C C . ALA A 1 541 ? 2.740 38.263 17.258 1.00 37.47 541 ALA A C 1
ATOM 4492 O O . ALA A 1 541 ? 2.453 38.398 18.445 1.00 37.47 541 ALA A O 1
ATOM 4493 N N . THR A 1 542 ? 2.477 39.228 16.373 1.00 33.09 542 THR A N 1
ATOM 4494 C CA . THR A 1 542 ? 1.790 40.486 16.707 1.00 33.09 542 THR A CA 1
ATOM 4495 C C . THR A 1 542 ? 0.323 40.432 16.285 1.00 33.09 542 THR A C 1
ATOM 4497 O O . THR A 1 542 ? -0.142 41.146 15.403 1.00 33.09 542 THR A O 1
ATOM 4500 N N . GLY A 1 543 ? -0.449 39.592 16.975 1.00 37.47 543 GLY A N 1
ATOM 4501 C CA . GLY A 1 543 ? -1.915 39.592 16.945 1.00 37.47 543 GLY A CA 1
ATOM 4502 C C . GLY A 1 543 ? -2.552 40.800 17.648 1.00 37.47 543 GLY A C 1
ATOM 4503 O O . GLY A 1 543 ? -3.578 40.633 18.295 1.00 37.47 543 GLY A O 1
ATOM 4504 N N . ASN A 1 544 ? -1.959 41.993 17.529 1.00 31.19 544 ASN A N 1
ATOM 4505 C CA . ASN A 1 544 ? -2.530 43.254 17.994 1.00 31.19 544 ASN A CA 1
ATOM 4506 C C . ASN A 1 544 ? -2.646 44.213 16.806 1.00 31.19 544 ASN A C 1
ATOM 4508 O O . ASN A 1 544 ? -1.652 44.716 16.282 1.00 31.19 544 ASN A O 1
ATOM 4512 N N . VAL A 1 545 ? -3.887 44.487 16.407 1.00 46.19 545 VAL A N 1
ATOM 4513 C CA . VAL A 1 545 ? -4.237 45.762 15.784 1.00 46.19 545 VAL A CA 1
ATOM 4514 C C . VAL A 1 545 ? -4.031 46.807 16.872 1.00 46.19 545 VAL A C 1
ATOM 4516 O O . VAL A 1 545 ? -4.882 46.907 17.738 1.00 46.19 545 VAL A O 1
ATOM 4519 N N . ASP A 1 546 ? -2.884 47.489 16.866 1.00 31.72 546 ASP A N 1
ATOM 4520 C CA . ASP A 1 546 ? -2.702 48.840 17.410 1.00 31.72 546 ASP A CA 1
ATOM 4521 C C . ASP A 1 546 ? -1.371 49.448 16.905 1.00 31.72 546 ASP A C 1
ATOM 4523 O O . ASP A 1 546 ? -0.277 48.988 17.213 1.00 31.72 546 ASP A O 1
ATOM 4527 N N . ASN A 1 547 ? -1.510 50.462 16.045 1.00 46.31 547 ASN A N 1
ATOM 4528 C CA . ASN A 1 547 ? -0.643 51.620 15.761 1.00 46.31 547 ASN A CA 1
ATOM 4529 C C . ASN A 1 547 ? 0.866 51.627 16.113 1.00 46.31 547 ASN A C 1
ATOM 4531 O O . ASN A 1 547 ? 1.348 52.619 16.651 1.00 46.31 547 ASN A O 1
ATOM 4535 N N . GLU A 1 548 ? 1.666 50.656 15.667 1.00 38.75 548 GLU A N 1
ATOM 4536 C CA . GLU A 1 548 ? 3.136 50.823 15.655 1.00 38.75 548 GLU A CA 1
ATOM 4537 C C . GLU A 1 548 ? 3.809 50.233 14.395 1.00 38.75 548 GLU A C 1
ATOM 4539 O O . GLU A 1 548 ? 4.743 49.444 14.442 1.00 38.75 548 GLU A O 1
ATOM 4544 N N . SER A 1 549 ? 3.330 50.645 13.214 1.00 43.38 549 SER A N 1
ATOM 4545 C CA . SER A 1 549 ? 3.882 50.279 11.892 1.00 43.38 549 SER A CA 1
ATOM 4546 C C . SER A 1 549 ? 4.527 51.480 11.172 1.00 43.38 549 SER A C 1
ATOM 4548 O O . SER A 1 549 ? 4.285 51.707 9.985 1.00 43.38 549 SER A O 1
ATOM 4550 N N . ILE A 1 550 ? 5.328 52.297 11.867 1.00 42.81 550 ILE A N 1
ATOM 4551 C CA . ILE A 1 550 ? 6.015 53.448 11.228 1.00 42.81 550 ILE A CA 1
ATOM 4552 C C . ILE A 1 550 ? 7.554 53.342 11.262 1.00 42.81 550 ILE A C 1
ATOM 4554 O O . ILE A 1 550 ? 8.228 54.130 10.605 1.00 42.81 550 ILE A O 1
ATOM 4558 N N . ASN A 1 551 ? 8.135 52.323 11.905 1.00 48.22 551 ASN A N 1
ATOM 4559 C CA . ASN A 1 551 ? 9.595 52.218 12.059 1.00 48.22 551 ASN A CA 1
ATOM 4560 C C . ASN A 1 551 ? 10.262 51.060 11.294 1.00 48.22 551 ASN A C 1
ATOM 4562 O O . ASN A 1 551 ? 11.320 50.579 11.692 1.00 48.22 551 ASN A O 1
ATOM 4566 N N . ASP A 1 552 ? 9.679 50.623 10.176 1.00 55.44 552 ASP A N 1
ATOM 4567 C CA . ASP A 1 552 ? 10.461 49.918 9.156 1.00 55.44 552 ASP A CA 1
ATOM 4568 C C . ASP A 1 552 ? 11.226 50.964 8.341 1.00 55.44 552 ASP A C 1
ATOM 4570 O O . ASP A 1 552 ? 10.606 51.845 7.744 1.00 55.44 552 ASP A O 1
ATOM 4574 N N . SER A 1 553 ? 12.557 50.857 8.290 1.00 61.16 553 SER A N 1
ATOM 4575 C CA . SER A 1 553 ? 13.422 51.726 7.490 1.00 61.16 553 SER A CA 1
ATOM 4576 C C . SER A 1 553 ? 12.891 51.889 6.066 1.00 61.16 553 SER A C 1
ATOM 4578 O O . SER A 1 553 ? 12.897 53.001 5.545 1.00 61.16 553 SER A O 1
ATOM 4580 N N . PHE A 1 554 ? 12.362 50.826 5.445 1.00 65.75 554 PHE A N 1
ATOM 4581 C CA . PHE A 1 554 ? 11.783 50.911 4.103 1.00 65.75 554 PHE A CA 1
ATOM 4582 C C . PHE A 1 554 ? 10.530 51.793 4.066 1.00 65.75 554 PHE A C 1
ATOM 4584 O O . PHE A 1 554 ? 10.441 52.684 3.224 1.00 65.75 554 PHE A O 1
ATOM 4591 N N . TYR A 1 555 ? 9.595 51.619 5.003 1.00 64.50 555 TYR A N 1
ATOM 4592 C CA . TYR A 1 555 ? 8.409 52.472 5.092 1.00 64.50 555 TYR A CA 1
ATOM 4593 C C . TYR A 1 555 ? 8.745 53.900 5.503 1.00 64.50 555 TYR A C 1
ATOM 4595 O O . TYR A 1 555 ? 8.129 54.815 4.971 1.00 64.50 555 TYR A O 1
ATOM 4603 N N . THR A 1 556 ? 9.742 54.129 6.358 1.00 65.69 556 THR A N 1
ATOM 4604 C CA . THR A 1 556 ? 10.238 55.475 6.668 1.00 65.69 556 THR A CA 1
ATOM 4605 C C . THR A 1 556 ? 10.827 56.134 5.417 1.00 65.69 556 THR A C 1
ATOM 4607 O O . THR A 1 556 ? 10.506 57.287 5.136 1.00 65.69 556 THR A O 1
ATOM 4610 N N . TYR A 1 557 ? 11.614 55.412 4.608 1.00 74.62 557 TYR A N 1
ATOM 4611 C CA . TYR A 1 557 ? 12.131 55.928 3.334 1.00 74.62 557 TYR A CA 1
ATOM 4612 C C . TYR A 1 557 ? 11.015 56.183 2.314 1.00 74.62 557 TYR A C 1
ATOM 4614 O O . TYR A 1 557 ? 11.023 57.224 1.659 1.00 74.62 557 TYR A O 1
ATOM 4622 N N . VAL A 1 558 ? 10.030 55.287 2.209 1.00 78.38 558 VAL A N 1
ATOM 4623 C CA . VAL A 1 558 ? 8.892 55.424 1.289 1.00 78.38 558 VAL A CA 1
ATOM 4624 C C . VAL A 1 558 ? 7.956 56.557 1.720 1.00 78.38 558 VAL A C 1
ATOM 4626 O O . VAL A 1 558 ? 7.588 57.372 0.877 1.00 78.38 558 VAL A O 1
ATOM 4629 N N . LEU A 1 559 ? 7.613 56.684 3.009 1.00 73.06 559 LEU A N 1
ATOM 4630 C CA . LEU A 1 559 ? 6.806 57.801 3.520 1.00 73.06 559 LEU A CA 1
ATOM 4631 C C . LEU A 1 559 ? 7.537 59.128 3.358 1.00 73.06 559 LEU A C 1
ATOM 4633 O O . LEU A 1 559 ? 6.923 60.109 2.952 1.00 73.06 559 LEU A O 1
ATOM 4637 N N . SER A 1 560 ? 8.837 59.162 3.656 1.00 78.56 560 SER A N 1
ATOM 4638 C CA . SER A 1 560 ? 9.635 60.375 3.513 1.00 78.56 560 SER A CA 1
ATOM 4639 C C . SER A 1 560 ? 9.707 60.782 2.037 1.00 78.56 560 SER A C 1
ATOM 4641 O O . SER A 1 560 ? 9.407 61.925 1.700 1.00 78.56 560 SER A O 1
ATOM 4643 N N . PHE A 1 561 ? 9.944 59.836 1.122 1.00 82.00 561 PHE A N 1
ATOM 4644 C CA . PHE A 1 561 ? 9.913 60.078 -0.324 1.00 82.00 561 PHE A CA 1
ATOM 4645 C C . PHE A 1 561 ? 8.540 60.558 -0.828 1.00 82.00 561 PHE A C 1
ATOM 4647 O O . PHE A 1 561 ? 8.464 61.517 -1.598 1.00 82.00 561 PHE A O 1
ATOM 4654 N N . LEU A 1 562 ? 7.443 59.951 -0.365 1.00 78.00 562 LEU A N 1
ATOM 4655 C CA . LEU A 1 562 ? 6.080 60.359 -0.723 1.00 78.00 562 LEU A CA 1
ATOM 4656 C C . LEU A 1 562 ? 5.709 61.731 -0.143 1.00 78.00 562 LEU A C 1
ATOM 4658 O O . LEU A 1 562 ? 5.055 62.518 -0.825 1.00 78.00 562 LEU A O 1
ATOM 4662 N N . ALA A 1 563 ? 6.163 62.059 1.069 1.00 83.69 563 ALA A N 1
ATOM 4663 C CA . ALA A 1 563 ? 5.994 63.382 1.666 1.00 83.69 563 ALA A CA 1
ATOM 4664 C C . ALA A 1 563 ? 6.804 64.447 0.911 1.00 83.69 563 ALA A C 1
ATOM 4666 O O . ALA A 1 563 ? 6.292 65.541 0.656 1.00 83.69 563 ALA A O 1
ATOM 4667 N N . PHE A 1 564 ? 8.028 64.122 0.477 1.00 82.69 564 PHE A N 1
ATOM 4668 C CA . PHE A 1 564 ? 8.832 64.981 -0.395 1.00 82.69 564 PHE A CA 1
ATOM 4669 C C . PHE A 1 564 ? 8.141 65.226 -1.743 1.00 82.69 564 PHE A C 1
ATOM 4671 O O . PHE A 1 564 ? 8.055 66.374 -2.181 1.00 82.69 564 PHE A O 1
ATOM 4678 N N . LEU A 1 565 ? 7.582 64.187 -2.373 1.00 84.00 565 LEU A N 1
ATOM 4679 C CA . LEU A 1 565 ? 6.816 64.325 -3.616 1.00 84.00 565 LEU A CA 1
ATOM 4680 C C . LEU A 1 565 ? 5.533 65.140 -3.418 1.00 84.00 565 LEU A C 1
ATOM 4682 O O . LEU A 1 565 ? 5.269 66.052 -4.198 1.00 84.00 565 LEU A O 1
ATOM 4686 N N . GLY A 1 566 ? 4.760 64.868 -2.365 1.00 84.31 566 GLY A N 1
ATOM 4687 C CA . GLY A 1 566 ? 3.542 65.613 -2.035 1.00 84.31 566 GLY A CA 1
ATOM 4688 C C . GLY A 1 566 ? 3.819 67.093 -1.770 1.00 84.31 566 GLY A C 1
ATOM 4689 O O . GLY A 1 566 ? 3.094 67.961 -2.253 1.00 84.31 566 GLY A O 1
ATOM 4690 N N . THR A 1 567 ? 4.930 67.391 -1.098 1.00 84.88 567 THR A N 1
ATOM 4691 C CA . THR A 1 567 ? 5.405 68.761 -0.877 1.00 84.88 567 THR A CA 1
ATOM 4692 C C . THR A 1 567 ? 5.780 69.437 -2.200 1.00 84.88 567 THR A C 1
ATOM 4694 O O . THR A 1 567 ? 5.357 70.565 -2.448 1.00 84.88 567 THR A O 1
ATOM 4697 N N . PHE A 1 568 ? 6.485 68.743 -3.101 1.00 79.81 568 PHE A N 1
ATOM 4698 C CA . PHE A 1 568 ? 6.781 69.244 -4.450 1.00 79.81 568 PHE A CA 1
ATOM 4699 C C . PHE A 1 568 ? 5.515 69.513 -5.274 1.00 79.81 568 PHE A C 1
ATOM 4701 O O . PHE A 1 568 ? 5.432 70.539 -5.950 1.00 79.81 568 PHE A O 1
ATOM 4708 N N . PHE A 1 569 ? 4.512 68.635 -5.195 1.00 78.69 569 PHE A N 1
ATOM 4709 C CA . PHE A 1 569 ? 3.228 68.842 -5.863 1.00 78.69 569 PHE A CA 1
ATOM 4710 C C . PHE A 1 569 ? 2.474 70.039 -5.287 1.00 78.69 569 PHE A C 1
ATOM 4712 O O . PHE A 1 569 ? 1.964 70.846 -6.059 1.00 78.69 569 PHE A O 1
ATOM 4719 N N . LEU A 1 570 ? 2.454 70.221 -3.964 1.00 78.06 570 LEU A N 1
ATOM 4720 C CA . LEU A 1 570 ? 1.857 71.402 -3.338 1.00 78.06 570 LEU A CA 1
ATOM 4721 C C . LEU A 1 570 ? 2.583 72.683 -3.758 1.00 78.06 570 LEU A C 1
ATOM 4723 O O . LEU A 1 570 ? 1.923 73.630 -4.172 1.00 78.06 570 LEU A O 1
ATOM 4727 N N . PHE A 1 571 ? 3.920 72.709 -3.758 1.00 74.50 571 PHE A N 1
ATOM 4728 C CA . PHE A 1 571 ? 4.680 73.854 -4.268 1.00 74.50 571 PHE A CA 1
ATOM 4729 C C . PHE A 1 571 ? 4.415 74.119 -5.751 1.00 74.50 571 PHE A C 1
ATOM 4731 O O . PHE A 1 571 ? 4.280 75.277 -6.129 1.00 74.50 571 PHE A O 1
ATOM 4738 N N . PHE A 1 572 ? 4.276 73.087 -6.587 1.00 75.06 572 PHE A N 1
ATOM 4739 C CA . PHE A 1 572 ? 3.900 73.240 -7.994 1.00 75.06 572 PHE A CA 1
ATOM 4740 C C . PHE A 1 572 ? 2.479 73.798 -8.156 1.00 75.06 572 PHE A C 1
ATOM 4742 O O . PHE A 1 572 ? 2.258 74.692 -8.973 1.00 75.06 572 PHE A O 1
ATOM 4749 N N . PHE A 1 573 ? 1.520 73.325 -7.356 1.00 70.00 573 PHE A N 1
ATOM 4750 C CA . PHE A 1 573 ? 0.154 73.844 -7.348 1.00 70.00 573 PHE A CA 1
ATOM 4751 C C . PHE A 1 573 ? 0.102 75.290 -6.842 1.00 70.00 573 PHE A C 1
ATOM 4753 O O . PHE A 1 573 ? -0.499 76.130 -7.503 1.00 70.00 573 PHE A O 1
ATOM 4760 N N . PHE A 1 574 ? 0.788 75.639 -5.751 1.00 67.75 574 PHE A N 1
ATOM 4761 C CA . PHE A 1 574 ? 0.861 77.024 -5.279 1.00 67.75 574 PHE A CA 1
ATOM 4762 C C . PHE A 1 574 ? 1.640 77.923 -6.245 1.00 67.75 574 PHE A C 1
ATOM 4764 O O . PHE A 1 574 ? 1.223 79.049 -6.477 1.00 67.75 574 PHE A O 1
ATOM 4771 N N . TYR A 1 575 ? 2.707 77.445 -6.879 1.00 65.38 575 TYR A N 1
ATOM 4772 C CA . TYR A 1 575 ? 3.425 78.188 -7.916 1.00 65.38 575 TYR A CA 1
ATOM 4773 C C . TYR A 1 575 ? 2.554 78.452 -9.156 1.00 65.38 575 TYR A C 1
ATOM 4775 O O . TYR A 1 575 ? 2.609 79.537 -9.731 1.00 65.38 575 TYR A O 1
ATOM 4783 N N . LYS A 1 576 ? 1.724 77.481 -9.557 1.00 60.81 576 LYS A N 1
ATOM 4784 C CA . LYS A 1 576 ? 0.855 77.577 -10.739 1.00 60.81 576 LYS A CA 1
ATOM 4785 C C . LYS A 1 576 ? -0.467 78.314 -10.476 1.00 60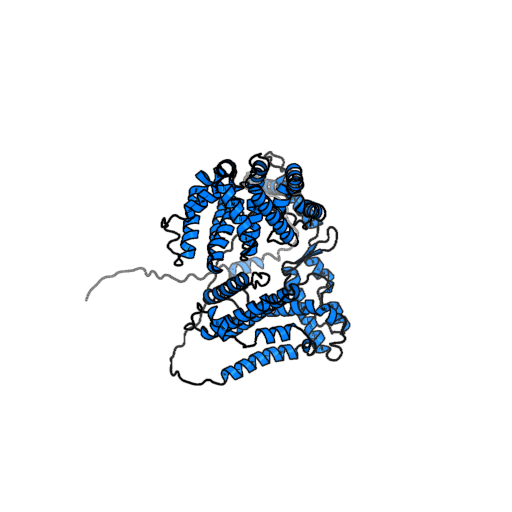.81 576 LYS A C 1
ATOM 4787 O O . LYS A 1 576 ? -1.016 78.888 -11.412 1.00 60.81 576 LYS A O 1
ATOM 4792 N N . PHE A 1 577 ? -0.975 78.300 -9.239 1.00 57.97 577 PHE A N 1
ATOM 4793 C CA . PHE A 1 577 ? -2.313 78.804 -8.890 1.00 57.97 577 PHE A CA 1
ATOM 4794 C C . PHE A 1 577 ? -2.345 79.896 -7.804 1.00 57.97 577 PHE A C 1
ATOM 4796 O O . PHE A 1 577 ? -3.410 80.456 -7.555 1.00 57.97 577 PHE A O 1
ATOM 4803 N N . THR A 1 578 ? -1.212 80.273 -7.201 1.00 54.97 578 THR A N 1
ATOM 4804 C CA . THR A 1 578 ? -1.101 81.527 -6.432 1.00 54.97 578 THR A CA 1
ATOM 4805 C C . THR A 1 578 ? -0.717 82.645 -7.403 1.00 54.97 578 THR A C 1
ATOM 4807 O O . THR A 1 578 ? 0.263 82.491 -8.136 1.00 54.97 578 THR A O 1
ATOM 4810 N N . PRO A 1 579 ? -1.416 83.794 -7.432 1.00 55.44 579 PRO A N 1
ATOM 4811 C CA . PRO A 1 579 ? -1.099 84.900 -8.329 1.00 55.44 579 PRO A CA 1
ATOM 4812 C C . PRO A 1 579 ? 0.109 85.694 -7.806 1.00 55.44 579 PRO A C 1
ATOM 4814 O O . PRO A 1 579 ? 0.029 86.880 -7.523 1.00 55.44 579 PRO A O 1
ATOM 4817 N N . MET A 1 580 ? 1.257 85.031 -7.684 1.00 50.00 580 MET A N 1
ATOM 4818 C CA . MET A 1 580 ? 2.575 85.668 -7.601 1.00 50.00 580 MET A CA 1
ATOM 4819 C C . MET A 1 580 ? 3.356 85.481 -8.914 1.00 50.00 580 MET A C 1
ATOM 4821 O O . MET A 1 580 ? 4.545 85.775 -8.995 1.00 50.00 580 MET A O 1
ATOM 4825 N N . GLY A 1 581 ? 2.666 85.084 -9.991 1.00 49.19 581 GLY A N 1
ATOM 4826 C CA . GLY A 1 581 ? 3.159 85.100 -11.374 1.00 49.19 581 GLY A CA 1
ATOM 4827 C C . GLY A 1 581 ? 3.336 86.503 -11.980 1.00 49.19 581 GLY A C 1
ATOM 4828 O O . GLY A 1 581 ? 3.385 86.630 -13.199 1.00 49.19 581 GLY A O 1
ATOM 4829 N N . LEU A 1 582 ? 3.422 87.557 -11.158 1.00 49.56 582 LEU A N 1
ATOM 4830 C CA . LEU A 1 582 ? 3.546 88.954 -11.598 1.00 49.56 582 LEU A CA 1
ATOM 4831 C C . LEU A 1 582 ? 4.819 89.674 -11.118 1.00 49.56 582 LEU A C 1
ATOM 4833 O O . LEU A 1 582 ? 4.989 90.845 -11.445 1.00 49.56 582 LEU A O 1
ATOM 4837 N N . LEU A 1 583 ? 5.751 89.011 -10.415 1.00 50.97 583 LEU A N 1
ATOM 4838 C CA . LEU A 1 583 ? 6.958 89.688 -9.898 1.00 50.97 583 LEU A CA 1
ATOM 4839 C C . LEU A 1 583 ? 8.319 89.078 -10.264 1.00 50.97 583 LEU A C 1
ATOM 4841 O O . LEU A 1 583 ? 9.342 89.662 -9.919 1.00 50.97 583 LEU A O 1
ATOM 4845 N N . ILE A 1 584 ? 8.386 87.995 -11.047 1.00 51.00 584 ILE A N 1
ATOM 4846 C CA . ILE A 1 584 ? 9.676 87.444 -11.520 1.00 51.00 584 ILE A CA 1
ATOM 4847 C C . ILE A 1 584 ? 9.637 87.170 -13.028 1.00 51.00 584 ILE A C 1
ATOM 4849 O O . ILE A 1 584 ? 9.982 86.102 -13.517 1.00 51.00 584 ILE A O 1
ATOM 4853 N N . HIS A 1 585 ? 9.233 88.183 -13.795 1.00 45.56 585 HIS A N 1
ATOM 4854 C CA . HIS A 1 585 ? 9.535 88.269 -15.223 1.00 45.56 585 HIS A CA 1
ATOM 4855 C C . HIS A 1 585 ? 10.472 89.453 -15.467 1.00 45.56 585 HIS A C 1
ATOM 4857 O O . HIS A 1 585 ? 10.122 90.432 -16.120 1.00 45.56 585 HIS A O 1
ATOM 4863 N N . LYS A 1 586 ? 11.690 89.393 -14.919 1.00 38.53 586 LYS A N 1
ATOM 4864 C CA . LYS A 1 586 ? 12.800 90.220 -15.409 1.00 38.53 586 LYS A CA 1
ATOM 4865 C C . LYS A 1 586 ? 14.152 89.667 -14.964 1.00 38.53 586 LYS A C 1
ATOM 4867 O O . LYS A 1 586 ? 14.418 89.552 -13.778 1.00 38.53 586 LYS A O 1
ATOM 4872 N N . LYS A 1 587 ? 15.013 89.486 -15.973 1.00 34.91 587 LYS A N 1
ATOM 4873 C CA . LYS A 1 587 ? 16.462 89.209 -15.952 1.00 34.91 587 LYS A CA 1
ATOM 4874 C C . LYS A 1 587 ? 16.879 87.747 -15.763 1.00 34.91 587 LYS A C 1
ATOM 4876 O O . LYS A 1 587 ? 16.666 87.156 -14.720 1.00 34.91 587 LYS A O 1
ATOM 4881 N N . GLY A 1 588 ? 17.623 87.240 -16.752 1.00 37.03 588 GLY A N 1
ATOM 4882 C CA . GLY A 1 588 ? 18.599 86.173 -16.510 1.00 37.03 588 GLY A CA 1
ATOM 4883 C C . GLY A 1 588 ? 18.809 85.190 -17.654 1.00 37.03 588 GLY A C 1
ATOM 4884 O O . GLY A 1 588 ? 18.374 84.053 -17.586 1.00 37.03 588 GLY A O 1
ATOM 4885 N N . ARG A 1 589 ? 19.494 85.618 -18.714 1.00 32.28 589 ARG A N 1
ATOM 4886 C CA . ARG A 1 589 ? 19.943 84.781 -19.839 1.00 32.28 589 ARG A CA 1
ATOM 4887 C C . ARG A 1 589 ? 21.016 83.747 -19.415 1.00 32.28 589 ARG A C 1
ATOM 4889 O O . ARG A 1 589 ? 21.995 84.141 -18.796 1.00 32.28 589 ARG A O 1
ATOM 4896 N N . LYS A 1 590 ? 20.919 82.551 -20.025 1.00 32.59 590 LYS A N 1
ATOM 4897 C CA . LYS A 1 590 ? 21.978 81.658 -20.584 1.00 32.59 590 LYS A CA 1
ATOM 4898 C C . LYS A 1 590 ? 22.718 80.601 -19.721 1.00 32.59 590 LYS A C 1
ATOM 4900 O O . LYS A 1 590 ? 23.387 80.935 -18.756 1.00 32.59 590 LYS A O 1
ATOM 4905 N N . LYS A 1 591 ? 22.813 79.415 -20.378 1.00 31.27 591 LYS A N 1
ATOM 4906 C CA . LYS A 1 591 ? 23.832 78.318 -20.372 1.00 31.27 591 LYS A CA 1
ATOM 4907 C C . LYS A 1 591 ? 23.785 77.355 -19.165 1.00 31.27 591 LYS A C 1
ATOM 4909 O O . LYS A 1 591 ? 23.741 77.828 -18.048 1.00 31.27 591 LYS A O 1
ATOM 4914 N N . LYS A 1 592 ? 23.815 76.013 -19.290 1.00 30.36 592 LYS A N 1
ATOM 4915 C CA . LYS A 1 592 ? 24.507 75.063 -20.205 1.00 30.36 592 LYS A CA 1
ATOM 4916 C C . LYS A 1 592 ? 23.886 73.632 -20.061 1.00 30.36 592 LYS A C 1
ATOM 4918 O O . LYS A 1 592 ? 23.570 73.301 -18.932 1.00 30.36 592 LYS A O 1
ATOM 4923 N N . ILE A 1 593 ? 23.853 72.838 -21.159 1.00 34.12 593 ILE A N 1
ATOM 4924 C CA . ILE A 1 593 ? 24.269 71.398 -21.337 1.00 34.12 593 ILE A CA 1
ATOM 4925 C C . ILE A 1 593 ? 23.601 70.327 -20.407 1.00 34.12 593 ILE A C 1
ATOM 4927 O O . ILE A 1 593 ? 23.558 70.550 -19.213 1.00 34.12 593 ILE A O 1
ATOM 4931 N N . ASN A 1 594 ? 23.113 69.125 -20.778 1.00 29.09 594 ASN A N 1
ATOM 4932 C CA . ASN A 1 594 ? 23.269 68.194 -21.916 1.00 29.09 594 ASN A CA 1
ATOM 4933 C C . ASN A 1 594 ? 22.143 67.119 -21.925 1.00 29.09 594 ASN A C 1
ATOM 4935 O O . ASN A 1 594 ? 21.541 66.878 -20.886 1.00 29.09 594 ASN A O 1
ATOM 4939 N N . ASN A 1 595 ? 22.054 66.371 -23.036 1.00 34.25 595 ASN A N 1
ATOM 4940 C CA . ASN A 1 595 ? 21.644 64.954 -23.161 1.00 34.25 595 ASN A CA 1
ATOM 4941 C C . ASN A 1 595 ? 20.179 64.535 -22.915 1.00 34.25 595 ASN A C 1
ATOM 4943 O O . ASN A 1 595 ? 19.869 63.913 -21.907 1.00 34.25 595 ASN A O 1
ATOM 4947 N N . ASN A 1 596 ? 19.344 64.696 -23.950 1.00 32.91 596 ASN A N 1
ATOM 4948 C CA . ASN A 1 596 ? 18.239 63.775 -24.243 1.00 32.91 596 ASN A CA 1
ATOM 4949 C C . ASN A 1 596 ? 18.607 62.958 -25.490 1.00 32.91 596 ASN A C 1
ATOM 4951 O O . ASN A 1 596 ? 18.509 63.461 -26.605 1.00 32.91 596 ASN A O 1
ATOM 4955 N N . PHE A 1 597 ? 19.045 61.717 -25.293 1.00 38.19 597 PHE A N 1
ATOM 4956 C CA . PHE A 1 597 ? 19.128 60.677 -26.323 1.00 38.19 597 PHE A CA 1
ATOM 4957 C C . PHE A 1 597 ? 18.946 59.330 -25.615 1.00 38.19 597 PHE A C 1
ATOM 4959 O O . PHE A 1 597 ? 19.925 58.677 -25.284 1.00 38.19 597 PHE A O 1
ATOM 4966 N N . GLN A 1 598 ? 17.691 58.998 -25.288 1.00 36.59 598 GLN A N 1
ATOM 4967 C CA . GLN A 1 598 ? 17.222 57.616 -25.077 1.00 36.59 598 GLN A CA 1
ATOM 4968 C C . GLN A 1 598 ? 15.682 57.512 -25.009 1.00 36.59 598 GLN A C 1
ATOM 4970 O O . GLN A 1 598 ? 15.153 56.413 -25.089 1.00 36.59 598 GLN A O 1
ATOM 4975 N N . ASP A 1 599 ? 14.939 58.626 -24.974 1.00 38.22 599 ASP A N 1
ATOM 4976 C CA . ASP A 1 599 ? 13.461 58.598 -24.954 1.00 38.22 599 ASP A CA 1
ATOM 4977 C C . ASP A 1 599 ? 12.803 58.383 -26.334 1.00 38.22 599 ASP A C 1
ATOM 4979 O O . ASP A 1 599 ? 11.580 58.344 -26.445 1.00 38.22 599 ASP A O 1
ATOM 4983 N N . GLN A 1 600 ? 13.591 58.218 -27.405 1.00 39.03 600 GLN A N 1
ATOM 4984 C CA . GLN A 1 600 ? 13.073 58.023 -28.768 1.00 39.03 600 GLN A CA 1
ATOM 4985 C C . GLN A 1 600 ? 12.987 56.561 -29.238 1.00 39.03 600 GLN A C 1
ATOM 4987 O O . GLN A 1 600 ? 12.442 56.335 -30.311 1.00 39.03 600 GLN A O 1
ATOM 4992 N N . TYR A 1 601 ? 13.451 55.566 -28.470 1.00 39.00 601 TYR A N 1
ATOM 4993 C CA . TYR A 1 601 ? 13.419 54.158 -28.918 1.00 39.00 601 TYR A CA 1
ATOM 4994 C C . TYR A 1 601 ? 12.296 53.313 -28.286 1.00 39.00 601 TYR A C 1
ATOM 4996 O O . TYR A 1 601 ? 11.827 52.357 -28.901 1.00 39.00 601 TYR A O 1
ATOM 5004 N N . GLU A 1 602 ? 11.794 53.672 -27.099 1.00 37.06 602 GLU A N 1
ATOM 5005 C CA . GLU A 1 602 ? 10.741 52.887 -26.427 1.00 37.06 602 GLU A CA 1
ATOM 5006 C C . GLU A 1 602 ? 9.309 53.256 -26.861 1.00 37.06 602 GLU A C 1
ATOM 5008 O O . GLU A 1 602 ? 8.417 52.404 -26.835 1.00 37.06 602 GLU A O 1
ATOM 5013 N N . GLN A 1 603 ? 9.075 54.481 -27.353 1.00 41.03 603 GLN A N 1
ATOM 5014 C CA . GLN A 1 603 ? 7.755 54.891 -27.863 1.00 41.03 603 GLN A CA 1
ATOM 5015 C C . GLN A 1 603 ? 7.409 54.278 -29.236 1.00 41.03 603 GLN A C 1
ATOM 5017 O O . GLN A 1 603 ? 6.230 54.095 -29.535 1.00 41.03 603 GLN A O 1
ATOM 5022 N N . GLU A 1 604 ? 8.399 53.864 -30.036 1.00 37.59 604 GLU A N 1
ATOM 5023 C CA . GLU A 1 604 ? 8.172 53.300 -31.379 1.00 37.59 604 GLU A CA 1
ATOM 5024 C C . GLU A 1 604 ? 7.829 51.789 -31.365 1.00 37.59 604 GLU A C 1
ATOM 5026 O O . GLU A 1 604 ? 7.208 51.270 -32.298 1.00 37.59 604 GLU A O 1
ATOM 5031 N N . TYR A 1 605 ? 8.152 51.066 -30.283 1.00 38.00 605 TYR A N 1
ATOM 5032 C CA . TYR A 1 605 ? 7.802 49.643 -30.127 1.00 38.00 605 TYR A CA 1
ATOM 5033 C C . TYR A 1 605 ? 6.353 49.441 -29.641 1.00 38.00 605 TYR A C 1
ATOM 5035 O O . TYR A 1 605 ? 5.647 48.542 -30.109 1.00 38.00 605 TYR A O 1
ATOM 5043 N N . LEU A 1 606 ? 5.864 50.322 -28.758 1.00 38.88 606 LEU A N 1
ATOM 5044 C CA . LEU A 1 606 ? 4.519 50.237 -28.167 1.00 38.88 606 LEU A CA 1
ATOM 5045 C C . LEU A 1 606 ? 3.391 50.606 -29.148 1.00 38.88 606 LEU A C 1
ATOM 5047 O O . LEU A 1 606 ? 2.274 50.094 -29.027 1.00 38.88 606 LEU A O 1
ATOM 5051 N N . GLU A 1 607 ? 3.674 51.412 -30.175 1.00 39.97 607 GLU A N 1
ATOM 5052 C CA . GLU A 1 607 ? 2.701 51.747 -31.226 1.00 39.97 607 GLU A CA 1
ATOM 5053 C C . GLU A 1 607 ? 2.457 50.598 -32.223 1.00 39.97 607 GLU A C 1
ATOM 5055 O O . GLU A 1 607 ? 1.426 50.567 -32.905 1.00 39.97 607 GLU A O 1
ATOM 5060 N N . ARG A 1 608 ? 3.360 49.607 -32.290 1.00 40.75 608 ARG A N 1
ATOM 5061 C CA . ARG A 1 608 ? 3.308 48.537 -33.300 1.00 40.75 608 ARG A CA 1
ATOM 5062 C C . ARG A 1 608 ? 2.504 47.299 -32.876 1.00 40.75 608 ARG A C 1
ATOM 5064 O O . ARG A 1 608 ? 2.094 46.536 -33.746 1.00 40.75 608 ARG A O 1
ATOM 5071 N N . ILE A 1 609 ? 2.201 47.112 -31.586 1.00 39.84 609 ILE A N 1
ATOM 5072 C CA . ILE A 1 609 ? 1.468 45.919 -31.099 1.00 39.84 609 ILE A CA 1
ATOM 5073 C C . ILE A 1 609 ? -0.001 46.229 -30.725 1.00 39.84 609 ILE A C 1
ATOM 5075 O O . ILE A 1 609 ? -0.838 45.326 -30.716 1.00 39.84 609 ILE A O 1
ATOM 5079 N N . SER A 1 610 ? -0.388 47.500 -30.524 1.00 41.38 610 SER A N 1
ATOM 5080 C CA . SER A 1 610 ? -1.759 47.871 -30.104 1.00 41.38 610 SER A CA 1
ATOM 5081 C C . SER A 1 610 ? -2.842 47.828 -31.205 1.00 41.38 610 SER A C 1
ATOM 5083 O O . SER A 1 610 ? -4.005 48.151 -30.951 1.00 41.38 610 SER A O 1
ATOM 5085 N N . ARG A 1 611 ? -2.538 47.360 -32.425 1.00 35.69 611 ARG A N 1
ATOM 5086 C CA . ARG A 1 611 ? -3.533 47.226 -33.509 1.00 35.69 611 ARG A CA 1
ATOM 5087 C C . ARG A 1 611 ? -3.997 45.776 -33.702 1.00 35.69 611 ARG A C 1
ATOM 5089 O O . ARG A 1 611 ? -3.421 45.029 -34.485 1.00 35.69 611 ARG A O 1
ATOM 5096 N N . LYS A 1 612 ? -5.118 45.398 -33.070 1.00 36.25 612 LYS A N 1
ATOM 5097 C CA . LYS A 1 612 ? -5.943 44.247 -33.506 1.00 36.25 612 LYS A CA 1
ATOM 5098 C C . LYS A 1 612 ? -6.818 44.643 -34.712 1.00 36.25 612 LYS A C 1
ATOM 5100 O O . LYS A 1 612 ? -7.462 45.693 -34.654 1.00 36.25 612 LYS A O 1
ATOM 5105 N N . PRO A 1 613 ? -6.949 43.816 -35.767 1.00 34.91 613 PRO A N 1
ATOM 5106 C CA . PRO A 1 613 ? -7.890 44.086 -36.852 1.00 34.91 613 PRO A CA 1
ATOM 5107 C C . PRO A 1 613 ? -9.331 43.704 -36.458 1.00 34.91 613 PRO A C 1
ATOM 5109 O O . PRO A 1 613 ? -9.635 42.542 -36.194 1.00 34.91 613 PRO A O 1
ATOM 5112 N N . LYS A 1 614 ? -10.248 44.683 -36.462 1.00 36.06 614 LYS A N 1
ATOM 5113 C CA . LYS A 1 614 ? -11.707 44.462 -36.436 1.00 36.06 614 LYS A CA 1
ATOM 5114 C C . LYS A 1 614 ? -12.207 44.127 -37.847 1.00 36.06 614 LYS A C 1
ATOM 5116 O O . LYS A 1 614 ? -12.030 44.915 -38.776 1.00 36.06 614 LYS A O 1
ATOM 5121 N N . ARG A 1 615 ? -12.878 42.980 -38.002 1.00 32.78 615 ARG A N 1
ATOM 5122 C CA . ARG A 1 615 ? -13.639 42.614 -39.209 1.00 32.78 615 ARG A CA 1
ATOM 5123 C C . ARG A 1 615 ? -14.945 43.424 -39.252 1.00 32.78 615 ARG A C 1
ATOM 5125 O O . ARG A 1 615 ? -15.629 43.565 -38.243 1.00 32.78 615 ARG A O 1
ATOM 5132 N N . ARG A 1 616 ? -15.240 43.991 -40.424 1.00 33.69 616 ARG A N 1
ATOM 5133 C CA . ARG A 1 616 ? -16.332 44.936 -40.717 1.00 33.69 616 ARG A CA 1
ATOM 5134 C C . ARG A 1 616 ? -17.713 44.262 -40.674 1.00 33.69 616 ARG A C 1
ATOM 5136 O O . ARG A 1 616 ? -17.927 43.314 -41.422 1.00 33.69 616 ARG A O 1
ATOM 5143 N N . SER A 1 617 ? -18.667 44.821 -39.924 1.00 33.47 617 SER A N 1
ATOM 5144 C CA . SER A 1 617 ? -20.099 44.673 -40.224 1.00 33.47 617 SER A CA 1
ATOM 5145 C C . SER A 1 617 ? -20.514 45.800 -41.175 1.00 33.47 617 SER A C 1
ATOM 5147 O O . SER A 1 617 ? -20.421 46.980 -40.832 1.00 33.47 617 SER A O 1
ATOM 5149 N N . GLN A 1 618 ? -20.936 45.450 -42.386 1.00 39.38 618 GLN A N 1
ATOM 5150 C CA . GLN A 1 618 ? -21.529 46.390 -43.331 1.00 39.38 618 GLN A CA 1
ATOM 5151 C C . GLN A 1 618 ? -22.981 46.662 -42.922 1.00 39.38 618 GLN A C 1
ATOM 5153 O O . GLN A 1 618 ? -23.830 45.803 -43.116 1.00 39.38 618 GLN A O 1
ATOM 5158 N N . ASN A 1 619 ? -23.276 47.865 -42.430 1.00 32.66 619 ASN A N 1
ATOM 5159 C CA . ASN A 1 619 ? -24.627 48.417 -42.514 1.00 32.66 619 ASN A CA 1
ATOM 5160 C C . ASN A 1 619 ? -24.634 49.470 -43.621 1.00 32.66 619 ASN A C 1
ATOM 5162 O O . ASN A 1 619 ? -24.238 50.619 -43.426 1.00 32.66 619 ASN A O 1
ATOM 5166 N N . ARG A 1 620 ? -25.067 49.037 -44.810 1.00 37.47 620 ARG A N 1
ATOM 5167 C CA . ARG A 1 620 ? -25.593 49.928 -45.846 1.00 37.47 620 ARG A CA 1
ATOM 5168 C C . ARG A 1 620 ? -26.781 50.686 -45.247 1.00 37.47 620 ARG A C 1
ATOM 5170 O O . ARG A 1 620 ? -27.702 50.064 -44.726 1.00 37.47 620 ARG A O 1
ATOM 5177 N N . ARG A 1 621 ? -26.772 52.018 -45.335 1.00 35.59 621 ARG A N 1
ATOM 5178 C CA . ARG A 1 621 ? -27.983 52.826 -45.148 1.00 35.59 621 ARG A CA 1
ATOM 5179 C C . ARG A 1 621 ? -28.917 52.563 -46.330 1.00 35.59 621 ARG A C 1
ATOM 5181 O O . ARG A 1 621 ? -28.526 52.776 -47.475 1.00 35.59 621 ARG A O 1
ATOM 5188 N N . LEU A 1 622 ? -30.124 52.088 -46.034 1.00 37.38 622 LEU A N 1
ATOM 5189 C CA . LEU A 1 622 ? -31.247 52.071 -46.965 1.00 37.38 622 LEU A CA 1
ATOM 5190 C C . LEU A 1 622 ? -31.614 53.513 -47.338 1.00 37.38 622 LEU A C 1
ATOM 5192 O O . LEU A 1 622 ? -31.977 54.299 -46.466 1.00 37.38 622 LEU A O 1
ATOM 5196 N N . HIS A 1 623 ? -31.563 53.825 -48.630 1.00 40.81 623 HIS A N 1
ATOM 5197 C CA . HIS A 1 623 ? -32.320 54.918 -49.232 1.00 40.81 623 HIS A CA 1
ATOM 5198 C C . HIS A 1 623 ? -33.292 54.297 -50.238 1.00 40.81 623 HIS A C 1
ATOM 5200 O O . HIS A 1 623 ? -32.877 53.745 -51.253 1.00 40.81 623 HIS A O 1
ATOM 5206 N N . LEU A 1 624 ? -34.581 54.340 -49.900 1.00 38.59 624 LEU A N 1
ATOM 5207 C CA . LEU A 1 624 ? -35.691 54.037 -50.797 1.00 38.59 624 LEU A CA 1
ATOM 5208 C C . LEU A 1 624 ? -35.990 55.283 -51.637 1.00 38.59 624 LEU A C 1
ATOM 5210 O O . LEU A 1 624 ? -36.208 56.358 -51.081 1.00 38.59 624 LEU A O 1
ATOM 5214 N N . ALA A 1 625 ? -36.042 55.115 -52.956 1.00 34.09 625 ALA A N 1
ATOM 5215 C CA . ALA A 1 625 ? -36.689 56.039 -53.880 1.00 34.09 625 ALA A CA 1
ATOM 5216 C C . ALA A 1 625 ? -37.597 55.225 -54.819 1.00 34.09 625 ALA A C 1
ATOM 5218 O O . ALA A 1 625 ? -37.184 54.204 -55.366 1.00 34.09 625 ALA A O 1
ATOM 5219 N N . TYR A 1 626 ? -38.852 55.658 -54.914 1.00 36.22 626 TYR A N 1
ATOM 5220 C CA . TYR A 1 626 ? -39.969 55.068 -55.659 1.00 36.22 626 TYR A CA 1
ATOM 5221 C C . TYR A 1 626 ? -39.902 55.409 -57.163 1.00 36.22 626 TYR A C 1
ATOM 5223 O O . TYR A 1 626 ? -39.649 56.564 -57.487 1.00 36.22 626 TYR A O 1
ATOM 5231 N N . HIS A 1 627 ? -40.196 54.460 -58.064 1.00 32.91 627 HIS A N 1
ATOM 5232 C CA . HIS A 1 627 ? -41.445 54.373 -58.858 1.00 32.91 627 HIS A CA 1
ATOM 5233 C C . HIS A 1 627 ? -41.332 53.452 -60.095 1.00 32.91 627 HIS A C 1
ATOM 5235 O O . HIS A 1 627 ? -40.315 53.399 -60.777 1.00 32.91 627 HIS A O 1
ATOM 5241 N N . GLN A 1 628 ? -42.458 52.762 -60.309 1.00 37.12 628 GLN A N 1
ATOM 5242 C CA . GLN A 1 628 ? -43.057 52.099 -61.481 1.00 37.12 628 GLN A CA 1
ATOM 5243 C C . GLN A 1 628 ? -42.452 52.307 -62.884 1.00 37.12 628 GLN A C 1
ATOM 5245 O O . GLN A 1 628 ? -42.307 53.441 -63.334 1.00 37.12 628 GLN A O 1
ATOM 5250 N N . ALA A 1 629 ? -42.338 51.204 -63.633 1.00 37.50 629 ALA A N 1
ATOM 5251 C CA . ALA A 1 629 ? -43.230 50.851 -64.752 1.00 37.50 629 ALA A CA 1
ATOM 5252 C C . ALA A 1 629 ? -43.120 49.345 -65.036 1.00 37.50 629 ALA A C 1
ATOM 5254 O O . ALA A 1 629 ? -41.978 48.834 -64.971 1.00 37.50 629 ALA A O 1
#

Foldseek 3Di:
DVCVCLLVVVVVVLVVDPCSCVPQLLNVLLVVLVVQLPDPDDDPVLVVDPDPLLSSLLSSLVVCLVCVPPNQQVSQVDPDLQPGCSLVSVLLSLLVCLLVSVDFPVSLVVSLVSVQVSCCCRRVVVFPQSRQRDSDLQNVLSVLLSLLVVCLSCVVVLLVVCVDPPCPCVVSSLSSVVSNLVSLVVCQVCCQPSRCVVSNVSCCVRQLVPPVNVVSNCVSHVVCVVVSVVCNVPHDDHDDDDDDDDDDDDDDDDDDDDDDDDDDDDDDDDDDDDPDPVVVVVVVVVVVVVVVVCVLAVLCPPDPLVVLLVVLPDDPPLVVQLVLQVQQDCPDQLSVVLSSLLSSLLVLLLVLLPDPDLVVSLVSLLSSLLSSLVSCCVSVVDQFDDPVCCSSVSSSSSSNSVSCNVSSNDSRDRDDDRGSNCSVLLVLQQVLVVCVVVLLPDCRCVVPLVSQLVSLVSNLVSCLVCLLVFWAWECPPHTDIHGPSVSRDDNDLSSRCPSSCVVSVPDDPDDDDPSVNSVVVRYDYPVVVVVVVVVVCVVVVPPDPDDDPCPDPVNVVVVVVVVVVVVVVVVVCCVVPPPPVPPPPDDDDDDDDDDDDDPPPPVVVVVVPPDDDDDDDDDDDDDDDDDDD

Solvent-accessible surface area (backbone atoms only — not comparable to full-atom values): 38327 Å² total; per-residue (Å²): 120,83,67,65,53,40,54,54,55,38,51,56,54,43,68,73,31,67,70,43,61,74,64,37,45,66,57,49,50,52,50,55,55,51,60,49,50,70,56,86,66,86,48,89,81,39,70,78,52,85,52,70,82,51,33,45,60,45,44,28,49,54,50,52,66,73,37,34,77,83,58,49,40,64,56,45,78,41,99,48,57,79,76,28,59,49,53,58,50,50,52,44,49,49,39,50,49,58,54,74,63,69,57,53,45,64,51,45,50,50,49,51,54,56,50,47,57,48,44,30,53,68,38,37,77,61,40,73,84,77,58,77,91,75,92,73,87,48,52,68,59,39,48,51,47,36,53,52,44,53,45,60,74,44,39,67,57,53,52,52,57,72,68,46,91,82,59,90,59,45,69,50,48,53,50,33,52,50,52,52,52,54,52,51,59,71,45,53,90,36,40,76,39,90,82,44,30,67,46,50,52,51,40,40,56,62,38,63,65,31,60,71,48,33,53,50,48,42,70,77,38,61,92,49,30,70,57,55,52,49,50,69,72,67,61,83,79,62,86,78,80,86,83,83,84,79,90,83,88,81,82,88,83,81,88,86,82,86,85,86,84,82,90,84,90,87,84,89,84,86,91,81,89,69,99,53,72,57,68,63,50,51,49,53,52,52,49,46,54,50,46,52,54,46,68,56,38,80,72,54,86,78,45,68,67,59,56,48,54,52,62,65,62,58,72,78,74,38,77,75,28,42,76,74,29,69,87,51,57,54,88,46,91,65,14,56,61,51,32,50,52,42,10,44,49,50,48,48,52,52,59,48,59,68,48,80,55,65,66,63,33,41,49,50,32,53,53,49,38,55,50,53,51,52,54,46,30,65,74,71,70,48,62,52,70,49,83,86,46,44,68,57,54,48,47,54,48,30,44,50,49,50,53,28,59,74,69,72,41,70,77,62,74,68,78,89,64,64,69,52,72,54,54,65,58,42,50,52,42,31,51,49,68,72,42,40,71,58,64,71,72,48,74,79,34,71,95,39,43,70,47,44,39,54,52,41,51,52,51,37,54,53,46,71,68,39,47,73,76,25,28,48,25,37,62,81,98,48,83,49,63,50,63,79,37,72,88,35,53,79,79,57,74,83,75,51,43,61,68,60,36,58,74,60,66,50,83,76,92,61,91,71,78,50,71,68,55,60,52,48,77,33,35,55,55,65,68,58,54,51,52,55,48,50,60,50,47,68,63,64,74,56,86,61,98,70,98,77,88,66,82,49,70,66,56,41,52,52,51,49,51,50,50,53,49,52,50,51,50,49,51,51,48,46,63,74,71,40,94,67,82,80,77,80,89,74,88,84,85,85,87,81,92,84,88,92,85,70,84,77,65,66,64,64,58,61,68,71,69,75,71,77,89,80,84,83,81,87,78,78,81,86,79,90,81,92,82,90,134

pLDDT: mean 70.27, std 20.56, range [21.7, 96.81]

Sequence (629 aa):
MANENVVEDALKLLEQNENFTSKSNLFKLYKILNESYGTHIPTPKCNKVSDLKVIQPCRSLEQIMNSWNNIILPLCNSEVVKESKCCDYLIQWLYGKLIDGNFNYSNSIWIYNAFWNILKIKCYNGNDNEFYLKKIYDKKALKTKKELFDFVEYYHIIKDILSSENATNNEKYLKYIKYIVDLFKETQNQKCSTVYKYEIEHFEKEIIDKEEAFNFLNRKCPDIKSHLDLIKINRITCPEPKGDSPEKSPKLPASAETPAPKIGTSENSGLTTTVTKEEAKKNDAKDKLLENMKKTVNVLDNISSYEMYKELNKTDNISEYYKYCTKIDINKSKGSEARYLCAKLARNLKNINEMENKEERKECCLYLSYWLYDQYKDIFRVNSLYTSDMPFISELFNIQYLINNESGIHDCYYYFSNNLTNWKEFMDLHYYFKNYENLKTTDTFKDKKEDGCSYFNRMKNLFDQYIDICCNCFTNRGFYCNNSCPHYFKCEKEYYPSALLDKLECNNETPSISVEKLFADVTVDHDVILKTQKSHQVTIATGNVDNESINDSFYTYVLSFLAFLGTFFLFFFFYKFTPMGLLIHKKGRKKKINNNFQDQYEQEYLERISRKPKRRSQNRRLHLAYHQA

Nearest PDB structures (foldseek):
  2ot3-assembly1_A  TM=2.408E-01  e=4.310E+00  Homo sapiens

InterPro domains:
  IPR008780 Plasmodium vivax Vir [PF05795] (28-284)
  IPR008780 Plasmodium vivax Vir [PF05795] (304-518)
  IPR008780 Plasmodium vivax Vir [PF05795] (543-628)

Organism: NCBI:txid864141